Protein AF-M7ZWR6-F1 (afdb_monomer_lite)

Organism: Triticum urartu (NCBI:txid4572)

Sequence (737 aa):
MALTRIGLAGLAVMGQNLALNIAEKGFPISVYNRTTSKVDETVQRAKLEGNLPLYGFHDPASFVNSIQKPRVVIMLVKAGAPVDQTIATLAAHLEQGDCIVDGGNEWYENTKRREKAMEERGLLYLGMGVSGGEEDILLKVSAQIPDSGPCVTYIGNGGSGNFVKMVHNGIEYGDMQLIAEAYDVLKSVGKLTNGELQQVFAEWNKGELLSFLVEITADIFSIKDDQGEGYLVDKVLDKTGMKGTGKWTVQQAAELSVAAPTIEASLDSRFLSGLKDERVAASKIFQGDYSSGETVDKAQLIEDVRKALYASKICSYAQGMNIIKAKSTEKGWGLNLGELARIWKGGCIIRASFLDRIKKAYDRNGELANLLIDPEFAQEIMDRQAAWRRVVCLAINNGVSTPGMSTSLAYFDSYRRDRQFFLVQLGAKSRLHQKSRGKRYKMALTRIGLAGLAVMGQNLALNIAEKGFPISVYNRTTSKVDETVQRAKLEGNLPLYGFHDPASFVNSIQKPRVVIMLVKAGAPVDQTIATLAAHLEQGDCIVDGGNEWFLSGLKDERVAASKIFQGDYSSGETVDKAQLIEDVRKALYASKICSYAQGMNIIKAKSTEKGWGLNLGELARIWKGGCIIRASFLDRIKKAYDRNGELANLLIDPEFAQEIMDRQAAWRRVVCLAINNGVSTPGMSTSLAYFDSYRRDRLPANLVQAQRDYFGAHTYERVDMPGSFHTEWYKIANSKI

Foldseek 3Di:
DAAFAAEEEDQDPVRLVLQLLLQVLVGQYEYEYQPQVSQVVSCVVCCVVPVTNYHYDYALQVRQVSHDPVYEYEYDDDPDPVVVVVCVRNLVNHDAAHEYEYCDLYDQVVQQVVQVVQVVRNYGYHDAPPDDDDPVSRQRSADQDPVQGGLDDDFFDGSLNSLLSLLVVLLVLLLLLLVVLLVCLCCQVVVDQLVRVLVLLVVLCVDQNVALSSVVSSVQSVAADPVDGDGVVVVDQLADDDDCSLVVLVVLCVVLVFDQQSSVLSVVLNVLSNCQVQLLVLQLVDDDDFDDPDDDDPVLLVVLVVLLVVLLVLLVVQVVLLVVVVVCVVVVVPDQSLVVLVCCCPVHLPVDPVSPVVNVQCVVPVPPNTSCPRPVNVVSNRVNLRSLLCNLLVCLLVLHFDLSSQLSLLVVLSSNDDDDDDDDDDDDDDDDDDDDDDDDDPQPAFAEEEEAQDPVSLVVQLVCQVVVGAYEYEYQPQVSLVVSCVVCCVVPVTNYHYDHALQVRQVSHDPLYEYEYDHDPDPVVVVVCVRNVVNHDPRHDYHYPDDDDDDDDDPPVSVVSPPDDDDDDDDPDDDPSVLLSVLSSLLSVLLSLLNVQSSLLSSVSVCVVVVGPGQQLSSLSSLCDDDNRRGPVSPVVSVQCVVPVPDNTSCPRPVNVVSCVVNSNSLSVSSSSCSSSSHNSSSSSVSSSSVSVVPDPDDPCVVVQVVCLASPVPFDADPVDGDTDHDPVVCVVVVVD

Secondary structure (DSSP, 8-state):
-PPBSEEEE--SHHHHHHHHHHHHTT--EEEE-SSHHHHHHHHHHHHHTT--SEEEESSHHHHHHTBPSSPEEEE---SSHHHHHHHHHHHTT--TT-EEEE-S---HHHHHHHHHHHHTTT-EEEE-SSS-SSHHHHHHHSPEETTTEES-----STTHHHHHHHHHHHHHHHHHHHHHHHHHHHHHTS---HHHHHHHHHHHTTTTT-BHHHHHHHHHHHPBPSSSSSBHHHHS-S-----SHHHHHHHHHHHTT---HHHHHHHHHHHHHH-HHHHHHHHTT---------PPPHHHHHHHHHHHHHHHHHHHHHHHHHHHHHHHHHHT----HHHHHHHHHHHSS---THHHHHHHHHHH-TT-S-GGGSHHHHHHHHTTHHHHHHHHHHHHHTT---HHHHHHHHHHHHHH-----------------------------EEEEEE--SHHHHHHHHHHHHTT--EEEE-SSHHHHHHHHHHHHHTT--SEEEESSHHHHHHTEEEEEEEEE---SSHHHHHHHHHHHTT--TT-EEEE-S---S----SSHHHHGGGS--------S---HHHHHHHHHHHHHHHHHHHHHHHHHHHHHHHHHHT----HHHHHHHTSSSSTT-BTHHHHHHHHHHH-TT-S-GGGSHHHHHHHHHHHHHHHHHHHHHHHTT---HHHHHHHHHHHHHT-S--THHHHHHHHHHHH---EE-SSSSSEE---HHHHHHTT-

Structure (mmCIF, N/CA/C/O backbone):
data_AF-M7ZWR6-F1
#
_entry.id   AF-M7ZWR6-F1
#
loop_
_atom_site.group_PDB
_atom_site.id
_atom_site.type_symbol
_atom_site.label_atom_id
_atom_site.label_alt_id
_atom_site.label_comp_id
_atom_site.label_asym_id
_atom_site.label_entity_id
_atom_site.label_seq_id
_atom_site.pdbx_PDB_ins_code
_atom_site.Cartn_x
_atom_site.Cartn_y
_atom_site.Cartn_z
_atom_site.occupancy
_atom_site.B_iso_or_equiv
_atom_site.auth_seq_id
_atom_site.auth_comp_id
_atom_site.auth_asym_id
_atom_site.auth_atom_id
_atom_site.pdbx_PDB_model_num
ATOM 1 N N . MET A 1 1 ? -24.570 4.541 39.333 1.00 60.72 1 MET A N 1
ATOM 2 C CA . MET A 1 1 ? -24.599 5.097 37.961 1.00 60.72 1 MET A CA 1
ATOM 3 C C . MET A 1 1 ? -25.473 4.196 37.112 1.00 60.72 1 MET A C 1
ATOM 5 O O . MET A 1 1 ? -25.510 3.006 37.400 1.00 60.72 1 MET A O 1
ATOM 9 N N . ALA A 1 2 ? -26.183 4.742 36.123 1.00 78.88 2 ALA A N 1
ATOM 10 C CA . ALA A 1 2 ? -26.795 3.905 35.093 1.00 78.88 2 ALA A CA 1
ATOM 11 C C . ALA A 1 2 ? -25.685 3.134 34.359 1.00 78.88 2 ALA A C 1
ATOM 13 O O . ALA A 1 2 ? -24.602 3.688 34.154 1.00 78.88 2 ALA A O 1
ATOM 14 N N . LEU A 1 3 ? -25.931 1.866 34.032 1.00 90.81 3 LEU A N 1
ATOM 15 C CA . LEU A 1 3 ? -24.979 1.061 33.269 1.00 90.81 3 LEU A CA 1
ATOM 16 C C . LEU A 1 3 ? -24.846 1.635 31.855 1.00 90.81 3 LEU A C 1
ATOM 18 O O . LEU A 1 3 ? -25.824 2.106 31.272 1.00 90.81 3 LEU A O 1
ATOM 22 N N . THR A 1 4 ? -23.632 1.617 31.319 1.00 93.81 4 THR A N 1
ATOM 23 C CA . THR A 1 4 ? -23.357 2.025 29.943 1.00 93.81 4 THR A CA 1
ATOM 24 C C . THR A 1 4 ? -23.660 0.890 28.981 1.00 93.81 4 THR A C 1
ATOM 26 O O . THR A 1 4 ? -23.739 -0.280 29.362 1.00 93.81 4 THR A O 1
ATOM 29 N N . ARG A 1 5 ? -23.851 1.247 27.712 1.00 88.50 5 ARG A N 1
ATOM 30 C CA . ARG A 1 5 ? -24.231 0.289 26.675 1.00 88.50 5 ARG A CA 1
ATOM 31 C C . ARG A 1 5 ? -23.042 -0.516 26.166 1.00 88.50 5 ARG A C 1
ATOM 33 O O . ARG A 1 5 ? -23.165 -1.698 25.880 1.00 88.50 5 ARG A O 1
ATOM 40 N N . ILE A 1 6 ? -21.890 0.146 26.091 1.00 94.62 6 ILE A N 1
ATOM 41 C CA . ILE A 1 6 ? -20.659 -0.378 25.512 1.00 94.62 6 ILE A CA 1
ATOM 42 C C . ILE A 1 6 ? -19.447 0.130 26.297 1.00 94.62 6 ILE A C 1
ATOM 44 O O . ILE A 1 6 ? -19.473 1.216 26.885 1.00 94.62 6 ILE A O 1
ATOM 48 N N . GLY A 1 7 ? -18.374 -0.656 26.299 1.00 96.81 7 GLY A N 1
ATOM 49 C CA . GLY A 1 7 ? -17.075 -0.271 26.840 1.00 96.81 7 GLY A CA 1
ATOM 50 C C . GLY A 1 7 ? -16.018 -0.077 25.755 1.00 96.81 7 GLY A C 1
ATOM 51 O O . GLY A 1 7 ? -16.037 -0.770 24.738 1.00 96.81 7 GLY A O 1
ATOM 52 N N . LEU A 1 8 ? -15.044 0.805 25.994 1.00 97.31 8 LEU A N 1
ATOM 53 C CA . LEU A 1 8 ? -13.833 0.919 25.175 1.00 97.31 8 LEU A CA 1
ATOM 54 C C . LEU A 1 8 ? -12.556 0.888 26.027 1.00 97.31 8 LEU A C 1
ATOM 56 O O . LEU A 1 8 ? -12.343 1.734 26.895 1.00 97.31 8 LEU A O 1
ATOM 60 N N . ALA A 1 9 ? -11.681 -0.076 25.740 1.00 96.75 9 ALA A N 1
ATOM 61 C CA . ALA A 1 9 ? -10.384 -0.262 26.376 1.00 96.75 9 ALA A CA 1
ATOM 62 C C . ALA A 1 9 ? -9.233 0.145 25.436 1.00 96.75 9 ALA A C 1
ATOM 64 O O . ALA A 1 9 ? -9.045 -0.440 24.369 1.00 96.75 9 ALA A O 1
ATOM 65 N N . GLY A 1 10 ? -8.422 1.117 25.858 1.00 96.06 10 GLY A N 1
ATOM 66 C CA . GLY A 1 10 ? -7.283 1.639 25.093 1.00 96.06 10 GLY A CA 1
ATOM 67 C C . GLY A 1 10 ? -7.541 3.041 24.544 1.00 96.06 10 GLY A C 1
ATOM 68 O O . GLY A 1 10 ? -8.223 3.215 23.543 1.00 96.06 10 GLY A O 1
ATOM 69 N N . LEU A 1 11 ? -6.956 4.055 25.188 1.00 95.75 11 LEU A N 1
ATOM 70 C CA . LEU A 1 11 ? -7.261 5.479 24.965 1.00 95.75 11 LEU A CA 1
ATOM 71 C C . LEU A 1 11 ? -6.076 6.262 24.387 1.00 95.75 11 LEU A C 1
ATOM 73 O O . LEU A 1 11 ? -5.758 7.375 24.813 1.00 95.75 11 LEU A O 1
ATOM 77 N N . ALA A 1 12 ? -5.412 5.676 23.390 1.00 91.94 12 ALA A N 1
ATOM 78 C CA . ALA A 1 12 ? -4.613 6.459 22.447 1.00 91.94 12 ALA A CA 1
ATOM 79 C C . ALA A 1 12 ? -5.536 7.317 21.554 1.00 91.94 12 ALA A C 1
ATOM 81 O O . ALA A 1 12 ? -6.755 7.211 21.647 1.00 91.94 12 ALA A O 1
ATOM 82 N N . VAL A 1 13 ? -4.977 8.126 20.647 1.00 85.94 13 VAL A N 1
ATOM 83 C CA . VAL A 1 13 ? -5.747 9.067 19.799 1.00 85.94 13 VAL A CA 1
ATOM 84 C C . VAL A 1 13 ? -6.969 8.414 19.131 1.00 85.94 13 VAL A C 1
ATOM 86 O O . VAL A 1 13 ? -8.072 8.942 19.226 1.00 85.94 13 VAL A O 1
ATOM 89 N N . MET A 1 14 ? -6.799 7.231 18.527 1.00 84.44 14 MET A N 1
ATOM 90 C CA . MET A 1 14 ? -7.901 6.485 17.898 1.00 84.44 14 MET A CA 1
ATOM 91 C C . MET A 1 14 ? -8.995 6.076 18.892 1.00 84.44 14 MET A C 1
ATOM 93 O O . MET A 1 14 ? -10.174 6.238 18.598 1.00 84.44 14 MET A O 1
ATOM 97 N N . GLY A 1 15 ? -8.613 5.556 20.060 1.00 90.94 15 GLY A N 1
ATOM 98 C CA . GLY A 1 15 ? -9.566 5.110 21.074 1.00 90.94 15 GLY A CA 1
ATOM 99 C C . GLY A 1 15 ? -10.341 6.258 21.706 1.00 90.94 15 GLY A C 1
ATOM 100 O O . GLY A 1 15 ? -11.549 6.143 21.886 1.00 90.94 15 GLY A O 1
ATOM 101 N N . GLN A 1 16 ? -9.676 7.392 21.952 1.00 92.19 16 GLN A N 1
ATOM 102 C CA . GLN A 1 16 ? -10.348 8.605 22.426 1.00 92.19 16 GLN A CA 1
ATOM 103 C C . GLN A 1 16 ? -11.379 9.091 21.411 1.00 92.19 16 GLN A C 1
ATOM 105 O O . GLN A 1 16 ? -12.534 9.298 21.762 1.00 92.19 16 GLN A O 1
ATOM 110 N N . ASN A 1 17 ? -10.977 9.231 20.146 1.00 89.56 17 ASN A N 1
ATOM 111 C CA . ASN A 1 17 ? -11.862 9.756 19.111 1.00 89.56 17 ASN A CA 1
ATOM 112 C C . ASN A 1 17 ? -13.045 8.816 18.833 1.00 89.56 17 ASN A C 1
ATOM 114 O O . ASN A 1 17 ? -14.152 9.296 18.617 1.00 89.56 17 ASN A O 1
ATOM 118 N N . LEU A 1 18 ? -12.848 7.491 18.881 1.00 89.62 18 LEU A N 1
ATOM 119 C CA . LEU A 1 18 ? -13.958 6.544 18.746 1.00 89.62 18 LEU A CA 1
ATOM 120 C C . LEU A 1 18 ? -14.913 6.616 19.943 1.00 89.62 18 LEU A C 1
ATOM 122 O O . LEU A 1 18 ? -16.123 6.629 19.742 1.00 89.62 18 LEU A O 1
ATOM 126 N N . ALA A 1 19 ? -14.390 6.695 21.170 1.00 94.31 19 ALA A N 1
ATOM 127 C CA . ALA A 1 19 ? -15.227 6.814 22.360 1.00 94.31 19 ALA A CA 1
ATOM 128 C C . ALA A 1 19 ? -16.056 8.106 22.354 1.00 94.31 19 ALA A C 1
ATOM 130 O O . ALA A 1 19 ? -17.247 8.073 22.653 1.00 94.31 19 ALA A O 1
ATOM 131 N N . LEU A 1 20 ? -15.441 9.226 21.963 1.00 93.56 20 LEU A N 1
ATOM 132 C CA . LEU A 1 20 ? -16.120 10.515 21.833 1.00 93.56 20 LEU A CA 1
ATOM 133 C C . LEU A 1 20 ? -17.184 10.482 20.732 1.00 93.56 20 LEU A C 1
ATOM 135 O O . LEU A 1 20 ? -18.298 10.914 20.986 1.00 93.56 20 LEU A O 1
ATOM 139 N N . ASN A 1 21 ? -16.899 9.885 19.570 1.00 90.31 21 ASN A N 1
ATOM 140 C CA . ASN A 1 21 ? -17.891 9.727 18.499 1.00 90.31 21 ASN A CA 1
ATOM 141 C C . ASN A 1 21 ? -19.088 8.866 18.956 1.00 90.31 21 ASN A C 1
ATOM 143 O O . ASN A 1 21 ? -20.237 9.246 18.753 1.00 90.31 21 ASN A O 1
ATOM 147 N N . ILE A 1 22 ? -18.847 7.742 19.646 1.00 92.00 22 ILE A N 1
ATOM 148 C CA . ILE A 1 22 ? -19.929 6.924 20.228 1.00 92.00 22 ILE A CA 1
ATOM 149 C C . ILE A 1 22 ? -20.789 7.767 21.185 1.00 92.00 22 ILE A C 1
ATOM 151 O O . ILE A 1 22 ? -22.019 7.752 21.083 1.00 92.00 22 ILE A O 1
ATOM 155 N N . ALA A 1 23 ? -20.151 8.536 22.071 1.00 93.88 23 ALA A N 1
ATOM 156 C CA . ALA A 1 23 ? -20.842 9.388 23.033 1.00 93.88 23 ALA A CA 1
ATOM 157 C C . ALA A 1 23 ? -21.621 10.533 22.354 1.00 93.88 23 ALA A C 1
ATOM 159 O O . ALA A 1 23 ? -22.760 10.807 22.728 1.00 93.88 23 ALA A O 1
ATOM 160 N N . GLU A 1 24 ? -21.057 11.153 21.315 1.00 92.75 24 GLU A N 1
ATOM 161 C CA . GLU A 1 24 ? -21.688 12.200 20.498 1.00 92.75 24 GLU A CA 1
ATOM 162 C C . GLU A 1 24 ? -22.954 11.698 19.788 1.00 92.75 24 GLU A C 1
ATOM 164 O O . GLU A 1 24 ? -23.934 12.431 19.664 1.00 92.75 24 GLU A O 1
ATOM 169 N N . LYS A 1 25 ? -22.997 10.417 19.392 1.00 90.62 25 LYS A N 1
ATOM 170 C CA . LYS A 1 25 ? -24.213 9.773 18.854 1.00 90.62 25 LYS A CA 1
ATOM 171 C C . LYS A 1 25 ? -25.252 9.407 19.922 1.00 90.62 25 LYS A C 1
ATOM 173 O O . LYS A 1 25 ? -26.253 8.764 19.601 1.00 90.62 25 LYS A O 1
ATOM 178 N N . GLY A 1 26 ? -25.044 9.841 21.165 1.00 90.12 26 GLY A N 1
ATOM 179 C CA . GLY A 1 26 ? -25.985 9.699 22.271 1.00 90.12 26 GLY A CA 1
ATOM 180 C C . GLY A 1 26 ? -25.907 8.359 22.997 1.00 90.12 26 GLY A C 1
ATOM 181 O O . GLY A 1 26 ? -26.807 8.052 23.775 1.00 90.12 26 GLY A O 1
ATOM 182 N N . PHE A 1 27 ? -24.866 7.554 22.764 1.00 91.94 27 PHE A N 1
ATOM 183 C CA . PHE A 1 27 ? -24.694 6.273 23.446 1.00 91.94 27 PHE A CA 1
ATOM 184 C C . PHE A 1 27 ? -23.814 6.430 24.693 1.00 91.94 27 PHE A C 1
ATOM 186 O O . PHE A 1 27 ? -22.639 6.779 24.562 1.00 91.94 27 PHE A O 1
ATOM 193 N N . PRO A 1 28 ? -24.333 6.131 25.899 1.00 94.75 28 PRO A N 1
ATOM 194 C CA . PRO A 1 28 ? -23.517 6.080 27.103 1.00 94.75 28 PRO A CA 1
ATOM 195 C C . PRO A 1 28 ? -22.394 5.051 26.965 1.00 94.75 28 PRO A C 1
ATOM 197 O O . PRO A 1 28 ? -22.670 3.868 26.733 1.00 94.75 28 PRO A O 1
ATOM 200 N N . ILE A 1 29 ? -21.146 5.489 27.139 1.00 96.62 29 ILE A N 1
ATOM 201 C CA . ILE A 1 29 ? -19.953 4.650 26.973 1.00 96.62 29 ILE A CA 1
ATOM 202 C C . ILE A 1 29 ? -19.051 4.697 28.203 1.00 96.62 29 ILE A C 1
ATOM 204 O O . ILE A 1 29 ? -18.737 5.766 28.733 1.00 96.62 29 ILE A O 1
ATOM 208 N N . SER A 1 30 ? -18.598 3.523 28.636 1.00 98.38 30 SER A N 1
ATOM 209 C CA . SER A 1 30 ? -17.531 3.402 29.628 1.00 98.38 30 SER A CA 1
ATOM 210 C C . SER A 1 30 ? -16.178 3.341 28.936 1.00 98.38 30 SER A C 1
ATOM 212 O O . SER A 1 30 ? -16.031 2.675 27.912 1.00 98.38 30 SER A O 1
ATOM 214 N N . VAL A 1 31 ? -15.157 3.976 29.505 1.00 98.25 31 VAL A N 1
ATOM 215 C CA . VAL A 1 31 ? -13.791 3.916 28.975 1.00 98.25 31 VAL A CA 1
ATOM 216 C C . VAL A 1 31 ? -12.779 3.488 30.029 1.00 98.25 31 VAL A C 1
ATOM 218 O O . VAL A 1 31 ? -12.861 3.877 31.195 1.00 98.25 31 VAL A O 1
ATOM 221 N N . TYR A 1 32 ? -11.791 2.711 29.592 1.00 98.12 32 TYR A N 1
ATOM 222 C CA . TYR A 1 32 ? -10.689 2.232 30.417 1.00 98.12 32 TYR A CA 1
ATOM 223 C C . TYR A 1 32 ? -9.358 2.319 29.669 1.00 98.12 32 TYR A C 1
ATOM 225 O O . TYR A 1 32 ? -9.266 2.106 28.457 1.00 98.12 32 TYR A O 1
ATOM 233 N N . ASN A 1 33 ? -8.286 2.608 30.401 1.00 97.19 33 ASN A N 1
ATOM 234 C CA . ASN A 1 33 ? -6.928 2.525 29.887 1.00 97.19 33 ASN A CA 1
ATOM 235 C C . ASN A 1 33 ? -5.947 2.225 31.023 1.00 97.19 33 ASN A C 1
ATOM 237 O O . ASN A 1 33 ? -6.066 2.788 32.107 1.00 97.19 33 ASN A O 1
ATOM 241 N N . ARG A 1 34 ? -4.918 1.410 30.746 1.00 92.12 34 ARG A N 1
ATOM 242 C CA . ARG A 1 34 ? -3.877 1.061 31.731 1.00 92.12 34 ARG A CA 1
ATOM 243 C C . ARG A 1 34 ? -3.207 2.295 32.344 1.00 92.12 34 ARG A C 1
ATOM 245 O O . ARG A 1 34 ? -2.904 2.316 33.528 1.00 92.12 34 ARG A O 1
ATOM 252 N N . THR A 1 35 ? -2.949 3.315 31.528 1.00 94.00 35 THR A N 1
ATOM 253 C CA . THR A 1 35 ? -2.497 4.624 32.010 1.00 94.00 35 THR A CA 1
ATOM 254 C C . THR A 1 35 ? -3.729 5.460 32.329 1.00 94.00 35 THR A C 1
ATOM 256 O O . THR A 1 35 ? -4.387 5.943 31.403 1.00 94.00 35 THR A O 1
ATOM 259 N N . THR A 1 36 ? -4.030 5.619 33.617 1.00 95.56 36 THR A N 1
ATOM 260 C CA . THR A 1 36 ? -5.246 6.282 34.117 1.00 95.56 36 THR A CA 1
ATOM 261 C C . THR A 1 36 ? -5.354 7.741 33.686 1.00 95.56 36 THR A C 1
ATOM 263 O O . THR A 1 36 ? -6.445 8.179 33.348 1.00 95.56 36 THR A O 1
ATOM 266 N N . SER A 1 37 ? -4.238 8.460 33.529 1.00 96.12 37 SER A N 1
ATOM 267 C CA . SER A 1 37 ? -4.270 9.847 33.036 1.00 96.12 37 SER A CA 1
ATOM 268 C C . SER A 1 37 ? -4.934 9.986 31.659 1.00 96.12 37 SER A C 1
ATOM 270 O O . SER A 1 37 ? -5.555 11.002 31.375 1.00 96.12 37 SER A O 1
ATOM 272 N N . LYS A 1 38 ? -4.868 8.954 30.801 1.00 96.31 38 LYS A N 1
ATOM 273 C CA . LYS A 1 38 ? -5.572 8.949 29.506 1.00 96.31 38 LYS A CA 1
ATOM 274 C C . LYS A 1 38 ? -7.086 8.827 29.665 1.00 96.31 38 LYS A C 1
ATOM 276 O O . LYS A 1 38 ? -7.819 9.341 28.824 1.00 96.31 38 LYS A O 1
ATOM 281 N N . VAL A 1 39 ? -7.549 8.156 30.719 1.00 97.56 39 VAL A N 1
ATOM 282 C CA . VAL A 1 39 ? -8.970 8.110 31.090 1.00 97.56 39 VAL A CA 1
ATOM 283 C C . VAL A 1 39 ? -9.424 9.512 31.480 1.00 97.56 39 VAL A C 1
ATOM 285 O O . VAL A 1 39 ? -10.384 10.016 30.902 1.00 97.56 39 VAL A O 1
ATOM 288 N N . ASP A 1 40 ? -8.675 10.168 32.367 1.00 97.25 40 ASP A N 1
ATOM 289 C CA . ASP A 1 40 ? -8.996 11.513 32.857 1.00 97.25 40 ASP A CA 1
ATOM 290 C C . ASP A 1 40 ? -9.018 12.545 31.719 1.00 97.25 40 ASP A C 1
ATOM 292 O O . ASP A 1 40 ? -9.981 13.301 31.592 1.00 97.25 40 ASP A O 1
ATOM 296 N N . GLU A 1 41 ? -8.014 12.514 30.831 1.00 96.56 41 GLU A N 1
ATOM 297 C CA . GLU A 1 41 ? -7.962 13.341 29.616 1.00 96.56 41 GLU A CA 1
ATOM 298 C C . GLU A 1 41 ? -9.201 13.134 28.729 1.00 96.56 41 GLU A C 1
ATOM 300 O O . GLU A 1 41 ? -9.790 14.098 28.244 1.00 96.56 41 GLU A O 1
ATOM 305 N N . THR A 1 42 ? -9.624 11.882 28.525 1.00 97.00 42 THR A N 1
ATOM 306 C CA . THR A 1 42 ? -10.768 11.562 27.654 1.00 97.00 42 THR A CA 1
ATOM 307 C C . THR A 1 42 ? -12.084 12.038 28.264 1.00 97.00 42 THR A C 1
ATOM 309 O O . THR A 1 42 ? -12.909 12.625 27.567 1.00 97.00 42 THR A O 1
ATOM 312 N N . VAL A 1 43 ? -12.271 11.848 29.574 1.00 97.56 43 VAL A N 1
ATOM 313 C CA . VAL A 1 43 ? -13.444 12.353 30.306 1.00 97.56 43 VAL A CA 1
ATOM 314 C C . VAL A 1 43 ? -13.478 13.880 30.294 1.00 97.56 43 VAL A C 1
ATOM 316 O O . VAL A 1 43 ? -14.540 14.476 30.121 1.00 97.56 43 VAL A O 1
ATOM 319 N N . GLN A 1 44 ? -12.327 14.537 30.449 1.00 97.06 44 GLN A N 1
ATOM 320 C CA . GLN A 1 44 ? -12.244 15.992 30.360 1.00 97.06 44 GLN A CA 1
ATOM 321 C C . GLN A 1 44 ? -12.606 16.490 28.957 1.00 97.06 44 GLN A C 1
ATOM 323 O O . GLN A 1 44 ? -13.385 17.434 28.839 1.00 97.06 44 GLN A O 1
ATOM 328 N N . ARG A 1 45 ? -12.107 15.838 27.900 1.00 96.06 45 ARG A N 1
ATOM 329 C CA . ARG A 1 45 ? -12.496 16.148 26.516 1.00 96.06 45 ARG A CA 1
ATOM 330 C C . ARG A 1 45 ? -13.995 15.984 26.293 1.00 96.06 45 ARG A C 1
ATOM 332 O O . ARG A 1 45 ? -14.617 16.909 25.795 1.00 96.06 45 ARG A O 1
ATOM 339 N N . ALA A 1 46 ? -14.589 14.882 26.750 1.00 96.62 46 ALA A N 1
ATOM 340 C CA . ALA A 1 46 ? -16.033 14.658 26.657 1.00 96.62 46 ALA A CA 1
ATOM 341 C C . ALA A 1 46 ? -16.852 15.774 27.329 1.00 96.62 46 ALA A C 1
ATOM 343 O O . ALA A 1 46 ? -17.884 16.189 26.805 1.00 96.62 46 ALA A O 1
ATOM 344 N N . LYS A 1 47 ? -16.376 16.307 28.464 1.00 95.69 47 LYS A N 1
ATOM 345 C CA . LYS A 1 47 ? -16.996 17.464 29.131 1.00 95.69 47 LYS A CA 1
ATOM 346 C C . LYS A 1 47 ? -16.915 18.736 28.287 1.00 95.69 47 LYS A C 1
ATOM 348 O O . LYS A 1 47 ? -17.905 19.453 28.185 1.00 95.69 47 LYS A O 1
ATOM 353 N N . LEU A 1 48 ? -15.753 19.003 27.691 1.00 94.88 48 LEU A N 1
ATOM 354 C CA . LEU A 1 48 ? -15.518 20.182 26.850 1.00 94.88 48 LEU A CA 1
ATOM 355 C C . LEU A 1 48 ? -16.277 20.115 25.516 1.00 94.88 48 LEU A C 1
ATOM 357 O O . LEU A 1 48 ? -16.780 21.132 25.050 1.00 94.88 48 LEU A O 1
ATOM 361 N N . GLU A 1 49 ? -16.408 18.925 24.933 1.00 93.19 49 GLU A N 1
ATOM 362 C CA . GLU A 1 49 ? -17.073 18.662 23.649 1.00 93.19 49 GLU A CA 1
ATOM 363 C C . GLU A 1 49 ? -18.604 18.488 23.810 1.00 93.19 49 GLU A C 1
ATOM 365 O O . GLU A 1 49 ? -19.231 17.697 23.115 1.00 93.19 49 GLU A O 1
ATOM 370 N N . GLY A 1 50 ? -19.223 19.233 24.736 1.00 91.88 50 GLY A N 1
ATOM 371 C CA . GLY A 1 50 ? -20.683 19.258 24.913 1.00 91.88 50 GLY A CA 1
ATOM 372 C C . GLY A 1 50 ? -21.231 18.351 26.017 1.00 91.88 50 GLY A C 1
ATOM 373 O O . GLY A 1 50 ? -22.397 17.967 25.963 1.00 91.88 50 GLY A O 1
ATOM 374 N N . ASN A 1 51 ? -20.421 18.031 27.033 1.00 93.31 51 ASN A N 1
ATOM 375 C CA . ASN A 1 51 ? -20.809 17.175 28.160 1.00 93.31 51 ASN A CA 1
ATOM 376 C C . ASN A 1 51 ? -21.351 15.803 27.722 1.00 93.31 51 ASN A C 1
ATOM 378 O O . ASN A 1 51 ? -22.411 15.354 28.163 1.00 93.31 51 ASN A O 1
ATOM 382 N N . LEU A 1 52 ? -20.597 15.153 26.834 1.00 96.12 52 LEU A N 1
ATOM 383 C CA . LEU A 1 52 ? -20.940 13.866 26.237 1.00 96.12 52 LEU A CA 1
ATOM 384 C C . LEU A 1 52 ? -21.069 12.757 27.306 1.00 96.12 52 LEU A C 1
ATOM 386 O O . LEU A 1 52 ? -20.331 12.779 28.298 1.00 96.12 52 LEU A O 1
ATOM 390 N N . PRO A 1 53 ? -21.954 11.756 27.113 1.00 95.44 53 PRO A N 1
ATOM 391 C CA . PRO A 1 53 ? -22.210 10.672 28.069 1.00 95.44 53 PRO A CA 1
ATOM 392 C C . PRO A 1 53 ? -21.080 9.620 28.086 1.00 95.44 53 PRO A C 1
ATOM 394 O O . PRO A 1 53 ? -21.273 8.455 27.737 1.00 95.44 53 PRO A O 1
ATOM 397 N N . LEU A 1 54 ? -19.879 10.034 28.491 1.00 97.38 54 LEU A N 1
ATOM 398 C CA . LEU A 1 54 ? -18.671 9.211 28.559 1.00 97.38 54 LEU A CA 1
ATOM 399 C C . LEU A 1 54 ? -18.156 9.137 30.000 1.00 97.38 54 LEU A C 1
ATOM 401 O O . LEU A 1 54 ? -17.913 10.160 30.644 1.00 97.38 54 LEU A O 1
ATOM 405 N N . TYR A 1 55 ? -17.945 7.917 30.493 1.00 97.75 55 TYR A N 1
ATOM 406 C CA . TYR A 1 55 ? -17.602 7.647 31.890 1.00 97.75 55 TYR A CA 1
ATOM 407 C C . TYR A 1 55 ? -16.271 6.901 31.995 1.00 97.75 55 TYR A C 1
ATOM 409 O O . TYR A 1 55 ? -16.076 5.862 31.369 1.00 97.75 55 TYR A O 1
ATOM 417 N N . GLY A 1 56 ? -15.337 7.438 32.778 1.00 97.56 56 GLY A N 1
ATOM 418 C CA . GLY A 1 56 ? -13.998 6.876 32.936 1.00 97.56 56 GLY A CA 1
ATOM 419 C C . GLY A 1 56 ? -13.861 5.964 34.150 1.00 97.56 56 GLY A C 1
ATOM 420 O O . GLY A 1 56 ? -14.362 6.286 35.225 1.00 97.56 56 GLY A O 1
ATOM 421 N N . PHE A 1 57 ? -13.134 4.859 33.982 1.00 98.25 57 PHE A N 1
ATOM 422 C CA . PHE A 1 57 ? -12.839 3.890 35.038 1.00 98.25 57 PHE A CA 1
ATOM 423 C C . PHE A 1 57 ? -11.336 3.604 35.093 1.00 98.25 57 PHE A C 1
ATOM 425 O O . PHE A 1 57 ? -10.674 3.473 34.060 1.00 98.25 57 PHE A O 1
ATOM 432 N N . HIS A 1 58 ? -10.782 3.520 36.304 1.00 97.56 58 HIS A N 1
ATOM 433 C CA . HIS A 1 58 ? -9.336 3.375 36.525 1.00 97.56 58 HIS A CA 1
ATOM 434 C C . HIS A 1 58 ? -8.886 1.934 36.769 1.00 97.56 58 HIS A C 1
ATOM 436 O O . HIS A 1 58 ? -7.693 1.650 36.665 1.00 97.56 58 HIS A O 1
ATOM 442 N N . ASP A 1 59 ? -9.818 1.018 37.030 1.00 96.50 59 ASP A N 1
ATOM 443 C CA . ASP A 1 59 ? -9.547 -0.406 37.199 1.00 96.50 59 ASP A CA 1
ATOM 444 C C . ASP A 1 59 ? -10.443 -1.277 36.289 1.00 96.50 59 ASP A C 1
ATOM 446 O O . ASP A 1 59 ? -11.569 -0.881 35.965 1.00 96.50 59 ASP A O 1
ATOM 450 N N . PRO A 1 60 ? -9.960 -2.459 35.855 1.00 96.81 60 PRO A N 1
ATOM 451 C CA . PRO A 1 60 ? -10.701 -3.332 34.941 1.00 96.81 60 PRO A CA 1
ATOM 452 C C . PRO A 1 60 ? -12.035 -3.844 35.492 1.00 96.81 60 PRO A C 1
ATOM 454 O O . PRO A 1 60 ? -12.988 -3.976 34.728 1.00 96.81 60 PRO A O 1
ATOM 457 N N . ALA A 1 61 ? -12.121 -4.130 36.793 1.00 97.44 61 ALA A N 1
ATOM 458 C CA . ALA A 1 61 ? -13.318 -4.711 37.391 1.00 97.44 61 ALA A CA 1
ATOM 459 C C . ALA A 1 61 ? -14.462 -3.691 37.416 1.00 97.44 61 ALA A C 1
ATOM 461 O O . ALA A 1 61 ? -15.563 -3.984 36.948 1.00 97.44 61 ALA A O 1
ATOM 462 N N . SER A 1 62 ? -14.197 -2.471 37.889 1.00 97.38 62 SER A N 1
ATOM 463 C CA . SER A 1 62 ? -15.172 -1.376 37.875 1.00 97.38 62 SER A CA 1
ATOM 464 C C . SER A 1 62 ? -15.577 -1.001 36.453 1.00 97.38 62 SER A C 1
ATOM 466 O O . SER A 1 62 ? -16.752 -0.741 36.203 1.00 97.38 62 SER A O 1
ATOM 468 N N . PHE A 1 63 ? -14.630 -1.024 35.508 1.00 98.25 63 PHE A N 1
ATOM 469 C CA . PHE A 1 63 ? -14.919 -0.812 34.092 1.00 98.25 63 PHE A CA 1
ATOM 470 C C . PHE A 1 63 ? -15.900 -1.856 33.545 1.00 98.25 63 PHE A C 1
ATOM 472 O O . PHE A 1 63 ? -16.945 -1.486 33.019 1.00 98.25 63 PHE A O 1
ATOM 479 N N . VAL A 1 64 ? -15.618 -3.150 33.705 1.00 97.81 64 VAL A N 1
ATOM 480 C CA . VAL A 1 64 ? -16.484 -4.219 33.182 1.00 97.81 64 VAL A CA 1
ATOM 481 C C . VAL A 1 64 ? -17.851 -4.230 33.879 1.00 97.81 64 VAL A C 1
ATOM 483 O O . VAL A 1 64 ? -18.881 -4.386 33.224 1.00 97.81 64 VAL A O 1
ATOM 486 N N . ASN A 1 65 ? -17.893 -3.979 35.189 1.00 96.81 65 ASN A N 1
ATOM 487 C CA . ASN A 1 65 ? -19.142 -3.905 35.956 1.00 96.81 65 ASN A CA 1
ATOM 488 C C . ASN A 1 65 ? -20.001 -2.677 35.634 1.00 96.81 65 ASN A C 1
ATOM 490 O O . ASN A 1 65 ? -21.173 -2.645 35.999 1.00 96.81 65 ASN A O 1
ATOM 494 N N . SER A 1 66 ? -19.440 -1.672 34.961 1.00 97.75 66 SER A N 1
ATOM 495 C CA . SER A 1 66 ? -20.189 -0.488 34.540 1.00 97.75 66 SER A CA 1
ATOM 496 C C . SER A 1 66 ? -20.997 -0.686 33.256 1.00 97.75 66 SER A C 1
ATOM 498 O O . SER A 1 66 ? -21.782 0.194 32.916 1.00 97.75 66 SER A O 1
ATOM 500 N N . ILE A 1 67 ? -20.820 -1.813 32.561 1.00 97.31 67 ILE A N 1
ATOM 501 C CA . ILE A 1 67 ? -21.418 -2.100 31.251 1.00 97.31 67 ILE A CA 1
ATOM 502 C C . ILE A 1 67 ? -22.591 -3.070 31.434 1.00 97.31 67 ILE A C 1
ATOM 504 O O . ILE A 1 67 ? -22.503 -4.032 32.202 1.00 97.31 67 ILE A O 1
ATOM 508 N N . GLN A 1 68 ? -23.698 -2.824 30.733 1.00 95.12 68 GLN A N 1
ATOM 509 C CA . GLN A 1 68 ? -24.861 -3.713 30.737 1.00 95.12 68 GLN A CA 1
ATOM 510 C C . GLN A 1 68 ? -24.544 -5.085 30.119 1.00 95.12 68 GLN A C 1
ATOM 512 O O . GLN A 1 68 ? -23.688 -5.195 29.246 1.00 95.12 68 GLN A O 1
ATOM 517 N N . LYS A 1 69 ? -25.257 -6.133 30.546 1.00 94.19 69 LYS A N 1
ATOM 518 C CA . LYS A 1 69 ? -25.142 -7.481 29.965 1.00 94.19 69 LYS A CA 1
ATOM 519 C C . LYS A 1 69 ? -26.080 -7.652 28.751 1.00 94.19 69 LYS A C 1
ATOM 521 O O . LYS A 1 69 ? -27.193 -7.128 28.815 1.00 94.19 69 LYS A O 1
ATOM 526 N N . PRO A 1 70 ? -25.706 -8.441 27.723 1.00 93.25 70 PRO A N 1
ATOM 527 C CA . PRO A 1 70 ? -24.360 -8.976 27.493 1.00 93.25 70 PRO A CA 1
ATOM 528 C C . PRO A 1 70 ? -23.376 -7.836 27.208 1.00 93.25 70 PRO A C 1
ATOM 530 O O . PRO A 1 70 ? -23.686 -6.900 26.471 1.00 93.25 70 PRO A O 1
ATOM 533 N N . ARG A 1 71 ? -22.200 -7.888 27.834 1.00 95.06 71 ARG A N 1
ATOM 534 C CA . ARG A 1 71 ? -21.228 -6.792 27.794 1.00 95.06 71 ARG A CA 1
ATOM 535 C C . ARG A 1 71 ? -20.492 -6.806 26.469 1.00 95.06 71 ARG A C 1
ATOM 537 O O . ARG A 1 71 ? -19.986 -7.844 26.059 1.00 95.06 71 ARG A O 1
ATOM 544 N N . VAL A 1 72 ? -20.349 -5.642 25.846 1.00 94.62 72 VAL A N 1
ATOM 545 C CA . VAL A 1 72 ? -19.539 -5.471 24.634 1.00 94.62 72 VAL A CA 1
ATOM 546 C C . VAL A 1 72 ? -18.378 -4.536 24.945 1.00 94.62 72 VAL A C 1
ATOM 548 O O . VAL A 1 72 ? -18.582 -3.387 25.342 1.00 94.62 72 VAL A O 1
ATOM 551 N N . VAL A 1 73 ? -17.147 -5.019 24.765 1.00 95.94 73 VAL A N 1
ATOM 552 C CA . VAL A 1 73 ? -15.929 -4.234 25.004 1.00 95.94 73 VAL A CA 1
ATOM 553 C C . VAL A 1 73 ? -15.111 -4.115 23.725 1.00 95.94 73 VAL A C 1
ATOM 555 O O . VAL A 1 73 ? -14.510 -5.085 23.268 1.00 95.94 73 VAL A O 1
ATOM 558 N N . ILE A 1 74 ? -15.034 -2.903 23.174 1.00 95.19 74 ILE A N 1
ATOM 559 C CA . ILE A 1 74 ? -14.123 -2.571 22.075 1.00 95.19 74 ILE A CA 1
ATOM 560 C C . ILE A 1 74 ? -12.716 -2.371 22.633 1.00 95.19 74 ILE A C 1
ATOM 562 O O . ILE A 1 74 ? -12.515 -1.658 23.612 1.00 95.19 74 ILE A O 1
ATOM 566 N N . MET A 1 75 ? -11.718 -2.946 21.980 1.00 94.06 75 MET A N 1
ATOM 567 C CA . MET A 1 75 ? -10.316 -2.824 22.347 1.00 94.06 75 MET A CA 1
ATOM 568 C C . MET A 1 75 ? -9.529 -2.127 21.236 1.00 94.06 75 MET A C 1
ATOM 570 O O . MET A 1 75 ? -9.545 -2.548 20.083 1.00 94.06 75 MET A O 1
ATOM 574 N N . LEU A 1 76 ? -8.805 -1.066 21.593 1.00 92.00 76 LEU A N 1
ATOM 575 C CA . LEU A 1 76 ? -7.926 -0.303 20.704 1.00 92.00 76 LEU A CA 1
ATOM 576 C C . LEU A 1 76 ? -6.560 -0.104 21.364 1.00 92.00 76 LEU A C 1
ATOM 578 O O . LEU A 1 76 ? -6.183 0.988 21.796 1.00 92.00 76 LEU A O 1
ATOM 582 N N . VAL A 1 77 ? -5.800 -1.195 21.441 1.00 90.31 77 VAL A N 1
ATOM 583 C CA . VAL A 1 77 ? -4.453 -1.220 22.026 1.00 90.31 77 VAL A CA 1
ATOM 584 C C . VAL A 1 77 ? -3.392 -1.522 20.967 1.00 90.31 77 VAL A C 1
ATOM 586 O O . VAL A 1 77 ? -3.687 -1.862 19.823 1.00 90.31 77 VAL A O 1
ATOM 589 N N . LYS A 1 78 ? -2.118 -1.345 21.326 1.00 87.25 78 LYS A N 1
ATOM 590 C CA . LYS A 1 78 ? -0.997 -1.638 20.425 1.00 87.25 78 LYS A CA 1
ATOM 591 C C . LYS A 1 78 ? -0.985 -3.135 20.085 1.00 87.25 78 LYS A C 1
ATOM 593 O O . LYS A 1 78 ? -0.938 -3.950 21.001 1.00 87.25 78 LYS A O 1
ATOM 598 N N . ALA A 1 79 ? -0.967 -3.467 18.792 1.00 85.44 79 ALA A N 1
ATOM 599 C CA . ALA A 1 79 ? -0.919 -4.846 18.303 1.00 85.44 79 ALA A CA 1
ATOM 600 C C . ALA A 1 79 ? 0.265 -5.649 18.885 1.00 85.44 79 ALA A C 1
ATOM 602 O O . ALA A 1 79 ? 1.317 -5.086 19.216 1.00 85.44 79 ALA A O 1
ATOM 603 N N . GLY A 1 80 ? 0.093 -6.970 18.977 1.00 86.75 80 GLY A N 1
ATOM 604 C CA . GLY A 1 80 ? 1.041 -7.899 19.602 1.00 86.75 80 GLY A CA 1
ATOM 605 C C . GLY A 1 80 ? 0.694 -8.215 21.061 1.00 86.75 80 GLY A C 1
ATOM 606 O O . GLY A 1 80 ? -0.471 -8.189 21.447 1.00 86.75 80 GLY A O 1
ATOM 607 N N . ALA A 1 81 ? 1.712 -8.487 21.886 1.00 89.19 81 ALA A N 1
ATOM 608 C CA . ALA A 1 81 ? 1.542 -8.921 23.279 1.00 89.19 81 ALA A CA 1
ATOM 609 C C . ALA A 1 81 ? 0.595 -8.058 24.149 1.00 89.19 81 ALA A C 1
ATOM 611 O O . ALA A 1 81 ? -0.115 -8.640 24.972 1.00 89.19 81 ALA A O 1
ATOM 612 N N . PRO A 1 82 ? 0.519 -6.714 23.999 1.00 92.75 82 PRO A N 1
ATOM 613 C CA . PRO A 1 82 ? -0.428 -5.914 24.775 1.00 92.75 82 PRO A CA 1
ATOM 614 C C . PRO A 1 82 ? -1.893 -6.305 24.553 1.00 92.75 82 PRO A C 1
ATOM 616 O O . PRO A 1 82 ? -2.675 -6.224 25.493 1.00 92.75 82 PRO A O 1
ATOM 619 N N . VAL A 1 83 ? -2.257 -6.767 23.352 1.00 92.81 83 VAL A N 1
ATOM 620 C CA . VAL A 1 83 ? -3.619 -7.226 23.052 1.00 92.81 83 VAL A CA 1
ATOM 621 C C . VAL A 1 83 ? -3.977 -8.442 23.902 1.00 92.81 83 VAL A C 1
ATOM 623 O O . VAL A 1 83 ? -4.982 -8.434 24.606 1.00 92.81 83 VAL A O 1
ATOM 626 N N . ASP A 1 84 ? -3.123 -9.465 23.901 1.00 93.88 84 ASP A N 1
ATOM 627 C CA . ASP A 1 84 ? -3.359 -10.697 24.659 1.00 93.88 84 ASP A CA 1
ATOM 628 C C . ASP A 1 84 ? -3.392 -10.446 26.177 1.00 93.88 84 ASP A C 1
ATOM 630 O O . ASP A 1 84 ? -4.205 -11.033 26.891 1.00 93.88 84 ASP A O 1
ATOM 634 N N . GLN A 1 85 ? -2.572 -9.511 26.668 1.00 94.44 85 GLN A N 1
ATOM 635 C CA . GLN A 1 85 ? -2.608 -9.068 28.066 1.00 94.44 85 GLN A CA 1
ATOM 636 C C . GLN A 1 85 ? -3.919 -8.353 28.414 1.00 94.44 85 GLN A C 1
ATOM 638 O O . GLN A 1 85 ? -4.486 -8.595 29.482 1.00 94.44 85 GLN A O 1
ATOM 643 N N . THR A 1 86 ? -4.413 -7.477 27.534 1.00 95.19 86 THR A N 1
ATOM 644 C CA . THR A 1 86 ? -5.686 -6.776 27.748 1.00 95.19 86 THR A CA 1
ATOM 645 C C . THR A 1 86 ? -6.863 -7.747 27.705 1.00 95.19 86 THR A C 1
ATOM 647 O O . THR A 1 86 ? -7.712 -7.680 28.590 1.00 95.19 86 THR A O 1
ATOM 650 N N . ILE A 1 87 ? -6.871 -8.705 26.773 1.00 95.56 87 ILE A N 1
ATOM 651 C CA . ILE A 1 87 ? -7.880 -9.775 26.725 1.00 95.56 87 ILE A CA 1
ATOM 652 C C . ILE A 1 87 ? -7.881 -10.566 28.032 1.00 95.56 87 ILE A C 1
ATOM 654 O O . ILE A 1 87 ? -8.933 -10.713 28.644 1.00 95.56 87 ILE A O 1
ATOM 658 N N . ALA A 1 88 ? -6.718 -11.031 28.498 1.00 95.25 88 ALA A N 1
ATOM 659 C CA . ALA A 1 88 ? -6.625 -11.797 29.739 1.00 95.25 88 ALA A CA 1
ATOM 660 C C . ALA A 1 88 ? -7.129 -11.001 30.956 1.00 95.25 88 ALA A C 1
ATOM 662 O O . ALA A 1 88 ? -7.846 -11.551 31.789 1.00 95.25 88 ALA A O 1
ATOM 663 N N . THR A 1 89 ? -6.788 -9.710 31.024 1.00 95.75 89 THR A N 1
ATOM 664 C CA . THR A 1 89 ? -7.214 -8.799 32.100 1.00 95.75 89 THR A CA 1
ATOM 665 C C . THR A 1 89 ? -8.730 -8.600 32.104 1.00 95.75 89 THR A C 1
ATOM 667 O O . THR A 1 89 ? -9.354 -8.691 33.154 1.00 95.75 89 THR A O 1
ATOM 670 N N . LEU A 1 90 ? -9.338 -8.332 30.945 1.00 96.44 90 LEU A N 1
ATOM 671 C CA . LEU A 1 90 ? -10.776 -8.068 30.854 1.00 96.44 90 LEU A CA 1
ATOM 672 C C . LEU A 1 90 ? -11.594 -9.350 31.023 1.00 96.44 90 LEU A C 1
ATOM 674 O O . LEU A 1 90 ? -12.562 -9.359 31.776 1.00 96.44 90 LEU A O 1
ATOM 678 N N . ALA A 1 91 ? -11.169 -10.446 30.388 1.00 95.56 91 ALA A N 1
ATOM 679 C CA . ALA A 1 91 ? -11.857 -11.734 30.433 1.00 95.56 91 ALA A CA 1
ATOM 680 C C . ALA A 1 91 ? -11.958 -12.330 31.846 1.00 95.56 91 ALA A C 1
ATOM 682 O O . ALA A 1 91 ? -12.821 -13.165 32.077 1.00 95.56 91 ALA A O 1
ATOM 683 N N . ALA A 1 92 ? -11.121 -11.900 32.797 1.00 96.31 92 ALA A N 1
ATOM 684 C CA . ALA A 1 92 ? -11.242 -12.286 34.206 1.00 96.31 92 ALA A CA 1
ATOM 685 C C . ALA A 1 92 ? -12.509 -11.730 34.891 1.00 96.31 92 ALA A C 1
ATOM 687 O O . ALA A 1 92 ? -12.867 -12.183 35.977 1.00 96.31 92 ALA A O 1
ATOM 688 N N . HIS A 1 93 ? -13.166 -10.744 34.277 1.00 97.25 93 HIS A N 1
ATOM 689 C CA . HIS A 1 93 ? -14.358 -10.074 34.800 1.00 97.25 93 HIS A CA 1
ATOM 690 C C . HIS A 1 93 ? -15.583 -10.218 33.884 1.00 97.25 93 HIS A C 1
ATOM 692 O O . HIS A 1 93 ? -16.661 -9.744 34.241 1.00 97.25 93 HIS A O 1
ATOM 698 N N . LEU A 1 94 ? -15.420 -10.834 32.709 1.00 96.69 94 LEU A N 1
ATOM 699 C CA . LEU A 1 94 ? -16.504 -11.091 31.763 1.00 96.69 94 LEU A CA 1
ATOM 700 C C . LEU A 1 94 ? -17.206 -12.413 32.085 1.00 96.69 94 LEU A C 1
ATOM 702 O O . LEU A 1 94 ? -16.629 -13.319 32.687 1.00 96.69 94 LEU A O 1
ATOM 706 N N . GLU A 1 95 ? -18.460 -12.513 31.668 1.00 96.25 95 GLU A N 1
ATOM 707 C CA . GLU A 1 95 ? -19.325 -13.673 31.871 1.00 96.25 95 GLU A CA 1
ATOM 708 C C . GLU A 1 95 ? -19.739 -14.291 30.532 1.00 96.25 95 GLU A C 1
ATOM 710 O O . GLU A 1 95 ? -19.561 -13.695 29.470 1.00 96.25 95 GLU A O 1
ATOM 715 N N . GLN A 1 96 ? -20.309 -15.495 30.578 1.00 95.56 96 GLN A N 1
ATOM 716 C CA . GLN A 1 96 ? -20.763 -16.198 29.382 1.00 95.56 96 GLN A CA 1
ATOM 717 C C . GLN A 1 96 ? -21.705 -15.326 28.534 1.00 95.56 96 GLN A C 1
ATOM 719 O O . GLN A 1 96 ? -22.682 -14.775 29.041 1.00 95.56 96 GLN A O 1
ATOM 724 N N . GLY A 1 97 ? -21.422 -15.242 27.233 1.00 91.69 97 GLY A N 1
ATOM 725 C CA . GLY A 1 97 ? -22.169 -14.421 26.277 1.00 91.69 97 GLY A CA 1
ATOM 726 C C . GLY A 1 97 ? -21.667 -12.980 26.128 1.00 91.69 97 GLY A C 1
ATOM 727 O O . GLY A 1 97 ? -22.100 -12.298 25.200 1.00 91.69 97 GLY A O 1
ATOM 728 N N . ASP A 1 98 ? -20.737 -12.521 26.971 1.00 96.25 98 ASP A N 1
ATOM 729 C CA . ASP A 1 98 ? -20.067 -11.232 26.780 1.00 96.25 98 ASP A CA 1
ATOM 730 C C . ASP A 1 98 ? -19.111 -11.277 25.569 1.00 96.25 98 ASP A C 1
ATOM 732 O O . ASP A 1 98 ? -18.593 -12.332 25.193 1.00 96.25 98 ASP A O 1
ATOM 736 N N . CYS A 1 99 ? -18.852 -10.120 24.957 1.00 94.62 99 CYS A N 1
ATOM 737 C CA . CYS A 1 99 ? -18.102 -9.982 23.713 1.00 94.62 99 CYS A CA 1
ATOM 738 C C . CYS A 1 99 ? -16.904 -9.030 23.838 1.00 94.62 99 CYS A C 1
ATOM 740 O O . CYS A 1 99 ? -17.031 -7.887 24.289 1.00 94.62 99 CYS A O 1
ATOM 742 N N . ILE A 1 100 ? -15.744 -9.478 23.352 1.00 95.06 100 ILE A N 1
ATOM 743 C CA . ILE A 1 100 ? -14.580 -8.620 23.098 1.00 95.06 100 ILE A CA 1
ATOM 744 C C . ILE A 1 100 ? -14.481 -8.338 21.599 1.00 95.06 100 ILE A C 1
ATOM 746 O O . ILE A 1 100 ? -14.429 -9.254 20.781 1.00 95.06 100 ILE A O 1
ATOM 750 N N . VAL A 1 101 ? -14.368 -7.062 21.245 1.00 93.88 101 VAL A N 1
ATOM 751 C CA . VAL A 1 101 ? -14.203 -6.604 19.865 1.00 93.88 101 VAL A CA 1
ATOM 752 C C . VAL A 1 101 ? -12.813 -5.993 19.697 1.00 93.88 101 VAL A C 1
ATOM 754 O O . VAL A 1 101 ? -12.540 -4.908 20.208 1.00 93.88 101 VAL A O 1
ATOM 757 N N . ASP A 1 102 ? -11.915 -6.665 18.983 1.00 92.94 102 ASP A N 1
ATOM 758 C CA . ASP A 1 102 ? -10.571 -6.152 18.700 1.00 92.94 102 ASP A CA 1
ATOM 759 C C . ASP A 1 102 ? -10.600 -5.215 17.492 1.00 92.94 102 ASP A C 1
ATOM 761 O O . ASP A 1 102 ? -10.690 -5.661 16.351 1.00 92.94 102 ASP A O 1
ATOM 765 N N . GLY A 1 103 ? -10.516 -3.910 17.763 1.00 89.62 103 GLY A N 1
ATOM 766 C CA . GLY A 1 103 ? -10.435 -2.843 16.768 1.00 89.62 103 GLY A CA 1
ATOM 767 C C . GLY A 1 103 ? -9.030 -2.645 16.184 1.00 89.62 103 GLY A C 1
ATOM 768 O O . GLY A 1 103 ? -8.786 -1.682 15.458 1.00 89.62 103 GLY A O 1
ATOM 769 N N . GLY A 1 104 ? -8.045 -3.459 16.559 1.00 87.62 104 GLY A N 1
ATOM 770 C CA . GLY A 1 104 ? -6.660 -3.296 16.137 1.00 87.62 104 GLY A CA 1
ATOM 771 C C . GLY A 1 104 ? -6.411 -3.625 14.660 1.00 87.62 104 GLY A C 1
ATOM 772 O O . GLY A 1 104 ? -7.085 -4.441 14.032 1.00 87.62 104 GLY A O 1
ATOM 773 N N . ASN A 1 105 ? -5.349 -3.035 14.101 1.00 88.62 105 ASN A N 1
ATOM 774 C CA . ASN A 1 105 ? -4.738 -3.575 12.885 1.00 88.62 105 ASN A CA 1
ATOM 775 C C . ASN A 1 105 ? -3.939 -4.829 13.269 1.00 88.62 105 ASN A C 1
ATOM 777 O O . ASN A 1 105 ? -2.784 -4.723 13.685 1.00 88.62 105 ASN A O 1
ATOM 781 N N . GLU A 1 106 ? -4.569 -5.991 13.150 1.00 90.31 106 GLU A N 1
ATOM 782 C CA . GLU A 1 106 ? -4.031 -7.276 13.592 1.00 90.31 106 GLU A CA 1
ATOM 783 C C . GLU A 1 106 ? -3.841 -8.248 12.419 1.00 90.31 106 GLU A C 1
ATOM 785 O O . GLU A 1 106 ? -4.522 -8.166 11.394 1.00 90.31 106 GLU A O 1
ATOM 790 N N . TRP A 1 107 ? -2.892 -9.172 12.566 1.00 92.94 107 TRP A N 1
ATOM 791 C CA . TRP A 1 107 ? -2.732 -10.300 11.658 1.00 92.94 107 TRP A CA 1
ATOM 792 C C . TRP A 1 107 ? -3.898 -11.281 11.822 1.00 92.94 107 TRP A C 1
ATOM 794 O O . TRP A 1 107 ? -4.154 -11.770 12.918 1.00 92.94 107 TRP A O 1
ATOM 804 N N . TYR A 1 108 ? -4.589 -11.610 10.731 1.00 91.94 108 TYR A N 1
ATOM 805 C CA . TYR A 1 108 ? -5.865 -12.335 10.782 1.00 91.94 108 TYR A CA 1
ATOM 806 C C . TYR A 1 108 ? -5.812 -13.716 11.471 1.00 91.94 108 TYR A C 1
ATOM 808 O O . TYR A 1 108 ? -6.805 -14.137 12.063 1.00 91.94 108 TYR A O 1
ATOM 816 N N . GLU A 1 109 ? -4.672 -14.421 11.453 1.00 91.94 109 GLU A N 1
ATOM 817 C CA . GLU A 1 109 ? -4.534 -15.697 12.182 1.00 91.94 109 GLU A CA 1
ATOM 818 C C . GLU A 1 109 ? -4.494 -15.494 13.707 1.00 91.94 109 GLU A C 1
ATOM 820 O O . GLU A 1 109 ? -4.930 -16.365 14.460 1.00 91.94 109 GLU A O 1
ATOM 825 N N . ASN A 1 110 ? -4.033 -14.331 14.190 1.00 94.19 110 ASN A N 1
ATOM 826 C CA . ASN A 1 110 ? -4.112 -14.003 15.617 1.00 94.19 110 ASN A CA 1
ATOM 827 C C . ASN A 1 110 ? -5.569 -13.848 16.055 1.00 94.19 110 ASN A C 1
ATOM 829 O O . ASN A 1 110 ? -5.924 -14.334 17.126 1.00 94.19 110 ASN A O 1
ATOM 833 N N . THR A 1 111 ? -6.411 -13.240 15.217 1.00 93.06 111 THR A N 1
ATOM 834 C CA . THR A 1 111 ? -7.857 -13.142 15.453 1.00 93.06 111 THR A CA 1
ATOM 835 C C . THR A 1 111 ? -8.483 -14.523 15.568 1.00 93.06 111 THR A C 1
ATOM 837 O O . THR A 1 111 ? -9.133 -14.803 16.568 1.00 93.06 111 THR A O 1
ATOM 840 N N . LYS A 1 112 ? -8.207 -15.422 14.615 1.00 90.69 112 LYS A N 1
ATOM 841 C CA . LYS A 1 112 ? -8.713 -16.804 14.645 1.00 90.69 112 LYS A CA 1
ATOM 842 C C . LYS A 1 112 ? -8.275 -17.559 15.905 1.00 90.69 112 LYS A C 1
ATOM 844 O O . LYS A 1 112 ? -9.061 -18.268 16.527 1.00 90.69 112 LYS A O 1
ATOM 849 N N . ARG A 1 113 ? -7.010 -17.404 16.311 1.00 94.94 113 ARG A N 1
ATOM 850 C CA . ARG A 1 113 ? -6.497 -18.001 17.553 1.00 94.94 113 ARG A CA 1
ATOM 851 C C . ARG A 1 113 ? -7.230 -17.462 18.785 1.00 94.94 113 ARG A C 1
ATOM 853 O O . ARG A 1 113 ? -7.536 -18.233 19.691 1.00 94.94 113 ARG A O 1
ATOM 860 N N . ARG A 1 114 ? -7.457 -16.147 18.848 1.00 95.12 114 ARG A N 1
ATOM 861 C CA . ARG A 1 114 ? -8.110 -15.483 19.987 1.00 95.12 114 ARG A CA 1
ATOM 862 C C . ARG A 1 114 ? -9.594 -15.804 20.061 1.00 95.12 114 ARG A C 1
ATOM 864 O O . ARG A 1 114 ? -10.075 -16.044 21.157 1.00 95.12 114 ARG A O 1
ATOM 871 N N . GLU A 1 115 ? -10.268 -15.886 18.921 1.00 93.06 115 GLU A N 1
ATOM 872 C CA . GLU A 1 115 ? -11.654 -16.338 18.814 1.00 93.06 115 GLU A CA 1
ATOM 873 C C . GLU A 1 115 ? -11.835 -17.703 19.472 1.00 93.06 115 GLU A C 1
ATOM 875 O O . GLU A 1 115 ? -12.589 -17.813 20.435 1.00 93.06 115 GLU A O 1
ATOM 880 N N . LYS A 1 116 ? -11.028 -18.695 19.076 1.00 93.50 116 LYS A N 1
ATOM 881 C CA . LYS A 1 116 ? -11.048 -20.023 19.703 1.00 93.50 116 LYS A CA 1
ATOM 882 C C . LYS A 1 116 ? -10.779 -19.970 21.215 1.00 93.50 116 LYS A C 1
ATOM 884 O O . LYS A 1 116 ? -11.469 -20.612 21.998 1.00 93.50 116 LYS A O 1
ATOM 889 N N . ALA A 1 117 ? -9.782 -19.192 21.639 1.00 94.19 117 ALA A N 1
ATOM 890 C CA . ALA A 1 117 ? -9.430 -19.079 23.056 1.00 94.19 117 ALA A CA 1
ATOM 891 C C . ALA A 1 117 ? -10.526 -18.407 23.909 1.00 94.19 117 ALA A C 1
ATOM 893 O O . ALA A 1 117 ? -10.592 -18.647 25.115 1.00 94.19 117 ALA A O 1
ATOM 894 N N . MET A 1 118 ? -11.344 -17.532 23.315 1.00 94.81 118 MET A N 1
ATOM 895 C CA . MET A 1 118 ? -12.488 -16.896 23.976 1.00 94.81 118 MET A CA 1
ATOM 896 C C . MET A 1 118 ? -13.717 -17.803 23.976 1.00 94.81 118 MET A C 1
ATOM 898 O O . MET A 1 118 ? -14.392 -17.888 25.000 1.00 94.81 118 MET A O 1
ATOM 902 N N . GLU A 1 119 ? -13.944 -18.549 22.895 1.00 93.12 119 GLU A N 1
ATOM 903 C CA . GLU A 1 119 ? -15.007 -19.554 22.806 1.00 93.12 119 GLU A CA 1
ATOM 904 C C . GLU A 1 119 ? -14.867 -20.620 23.906 1.00 93.12 119 GLU A C 1
ATOM 906 O O . GLU A 1 119 ? -15.838 -20.926 24.596 1.00 93.12 119 GLU A O 1
ATOM 911 N N . GLU A 1 120 ? -13.642 -21.090 24.177 1.00 94.31 120 GLU A N 1
ATOM 912 C CA . GLU A 1 120 ? -13.329 -22.010 25.289 1.00 94.31 120 GLU A CA 1
ATOM 913 C C . GLU A 1 120 ? -13.692 -21.442 26.680 1.00 94.31 120 GLU A C 1
ATOM 915 O O . GLU A 1 120 ? -13.821 -22.192 27.647 1.00 94.31 120 GLU A O 1
ATOM 920 N N . ARG A 1 121 ? -13.877 -20.119 26.793 1.00 94.06 121 ARG A N 1
ATOM 921 C CA . ARG A 1 121 ? -14.310 -19.412 28.012 1.00 94.06 121 ARG A CA 1
ATOM 922 C C . ARG A 1 121 ? -15.792 -19.019 27.986 1.00 94.06 121 ARG A C 1
ATOM 924 O O . ARG A 1 121 ? -16.246 -18.339 28.902 1.00 94.06 121 ARG A O 1
ATOM 931 N N . GLY A 1 122 ? -16.537 -19.403 26.948 1.00 94.50 122 GLY A N 1
ATOM 932 C CA . GLY A 1 122 ? -17.925 -18.983 26.735 1.00 94.50 122 GLY A CA 1
ATOM 933 C C . GLY A 1 122 ? -18.077 -17.509 26.343 1.00 94.50 122 GLY A C 1
ATOM 934 O O . GLY A 1 122 ? -19.168 -16.956 26.490 1.00 94.50 122 GLY A O 1
ATOM 935 N N . LEU A 1 123 ? -16.999 -16.870 25.879 1.00 95.94 123 LEU A N 1
ATOM 936 C CA . LEU A 1 123 ? -16.969 -15.471 25.455 1.00 95.94 123 LEU A CA 1
ATOM 937 C C . LEU A 1 123 ? -17.004 -15.370 23.928 1.00 95.94 123 LEU A C 1
ATOM 939 O O . LEU A 1 123 ? -16.393 -16.171 23.221 1.00 95.94 123 LEU A O 1
ATOM 943 N N . LEU A 1 124 ? -17.668 -14.336 23.422 1.00 93.94 124 LEU A N 1
ATOM 944 C CA . LEU A 1 124 ? -17.661 -13.988 22.006 1.00 93.94 124 LEU A CA 1
ATOM 945 C C . LEU A 1 124 ? -16.435 -13.125 21.681 1.00 93.94 124 LEU A C 1
ATOM 947 O O . LEU A 1 124 ? -15.997 -12.298 22.487 1.00 93.94 124 LEU A O 1
ATOM 951 N N . TYR A 1 125 ? -15.901 -13.274 20.472 1.00 93.81 125 TYR A N 1
ATOM 952 C CA . TYR A 1 125 ? -14.775 -12.476 19.999 1.00 93.81 125 TYR A CA 1
ATOM 953 C C . TYR A 1 125 ? -15.000 -12.021 18.562 1.00 93.81 125 TYR A C 1
ATOM 955 O O . TYR A 1 125 ? -15.342 -12.827 17.702 1.00 93.81 125 TYR A O 1
ATOM 963 N N . LEU A 1 126 ? -14.766 -10.738 18.295 1.00 90.75 126 LEU A N 1
ATOM 964 C CA . LEU A 1 126 ? -14.904 -10.156 16.965 1.00 90.75 126 LEU A CA 1
ATOM 965 C C . LEU A 1 126 ? -13.623 -9.418 16.577 1.00 90.75 126 LEU A C 1
ATOM 967 O O . LEU A 1 126 ? -13.262 -8.411 17.185 1.00 90.75 126 LEU A O 1
ATOM 971 N N . GLY A 1 127 ? -12.948 -9.902 15.535 1.00 89.75 127 GLY A N 1
ATOM 972 C CA . GLY A 1 127 ? -11.856 -9.174 14.898 1.00 89.75 127 GLY A CA 1
ATOM 973 C C . GLY A 1 127 ? -12.391 -8.128 13.935 1.00 89.75 127 GLY A C 1
ATOM 974 O O . GLY A 1 127 ? -12.945 -8.456 12.886 1.00 89.75 127 GLY A O 1
ATOM 975 N N . MET A 1 128 ? -12.199 -6.860 14.272 1.00 83.62 128 MET A N 1
ATOM 976 C CA . MET A 1 128 ? -12.766 -5.743 13.541 1.00 83.62 128 MET A CA 1
ATOM 977 C C . MET A 1 128 ? -11.659 -4.786 13.098 1.00 83.62 128 MET A C 1
ATOM 979 O O . MET A 1 128 ? -11.026 -4.091 13.883 1.00 83.62 128 MET A O 1
ATOM 983 N N . GLY A 1 129 ? -11.435 -4.686 11.792 1.00 67.31 129 GLY A N 1
ATOM 984 C CA . GLY A 1 129 ? -10.448 -3.764 11.243 1.00 67.31 129 GLY A CA 1
ATOM 985 C C . GLY A 1 129 ? -10.894 -2.299 11.246 1.00 67.31 129 GLY A C 1
ATOM 986 O O . GLY A 1 129 ? -10.772 -1.694 10.193 1.00 67.31 129 GLY A O 1
ATOM 987 N N . VAL A 1 130 ? -11.403 -1.728 12.350 1.00 53.97 130 VAL A N 1
ATOM 988 C CA . VAL A 1 130 ? -12.096 -0.408 12.442 1.00 53.97 130 VAL A CA 1
ATOM 989 C C . VAL A 1 130 ? -12.834 -0.074 11.143 1.00 53.97 130 VAL A C 1
ATOM 991 O O . VAL A 1 130 ? -12.277 0.576 10.259 1.00 53.97 130 VAL A O 1
ATOM 994 N N . SER A 1 131 ? -14.044 -0.607 10.955 1.00 32.12 131 SER A N 1
ATOM 995 C CA . SER A 1 131 ? -15.248 -0.165 11.682 1.00 32.12 131 SER A CA 1
ATOM 996 C C . SER A 1 131 ? -16.118 -1.297 12.283 1.00 32.12 131 SER A C 1
ATOM 998 O O . SER A 1 131 ? -16.731 -2.059 11.547 1.00 32.12 131 SER A O 1
ATOM 1000 N N . GLY A 1 132 ? -16.182 -1.334 13.625 1.00 37.50 132 GLY A N 1
ATOM 1001 C CA . GLY A 1 132 ? -17.320 -1.645 14.501 1.00 37.50 132 GLY A CA 1
ATOM 1002 C C . GLY A 1 132 ? -17.455 -2.868 15.484 1.00 37.50 132 GLY A C 1
ATOM 1003 O O . GLY A 1 132 ? -17.149 -4.004 15.159 1.00 37.50 132 GLY A O 1
ATOM 1004 N N . GLY A 1 133 ? -17.986 -2.601 16.704 1.00 44.47 133 GLY A N 1
ATOM 1005 C CA . GLY A 1 133 ? -18.668 -3.463 17.716 1.00 44.47 133 GLY A CA 1
ATOM 1006 C C . GLY A 1 133 ? -20.224 -3.631 17.663 1.00 44.47 133 GLY A C 1
ATOM 1007 O O . GLY A 1 133 ? -20.713 -4.306 16.773 1.00 44.47 133 GLY A O 1
ATOM 1008 N N . GLU A 1 134 ? -21.026 -3.158 18.637 1.00 49.00 134 GLU A N 1
ATOM 1009 C CA . GLU A 1 134 ? -22.489 -3.472 18.717 1.00 49.00 134 GLU A CA 1
ATOM 1010 C C . GLU A 1 134 ? -23.290 -2.918 17.514 1.00 49.00 134 GLU A C 1
ATOM 1012 O O . GLU A 1 134 ? -23.232 -1.718 17.252 1.00 49.00 134 GLU A O 1
ATOM 1017 N N . GLU A 1 135 ? -24.027 -3.771 16.785 1.00 63.88 135 GLU A N 1
ATOM 1018 C CA . GLU A 1 135 ? -24.544 -3.503 15.425 1.00 63.88 135 GLU A CA 1
ATOM 1019 C C . GLU A 1 135 ? -25.229 -2.134 15.264 1.00 63.88 135 GLU A C 1
ATOM 1021 O O . GLU A 1 135 ? -24.874 -1.366 14.369 1.00 63.88 135 GLU A O 1
ATOM 1026 N N . ASP A 1 136 ? -26.144 -1.757 16.155 1.00 73.81 136 ASP A N 1
ATOM 1027 C CA . ASP A 1 136 ? -26.866 -0.485 16.050 1.00 73.81 136 ASP A CA 1
ATOM 1028 C C . ASP A 1 136 ? -26.007 0.749 16.397 1.00 73.81 136 ASP A C 1
ATOM 1030 O O . ASP A 1 136 ? -26.169 1.812 15.785 1.00 73.81 136 ASP A O 1
ATOM 1034 N N . ILE A 1 137 ? -25.043 0.612 17.314 1.00 77.44 137 ILE A N 1
ATOM 1035 C CA . ILE A 1 137 ? -24.021 1.629 17.594 1.00 77.44 137 ILE A CA 1
ATOM 1036 C C . ILE A 1 137 ? -23.170 1.835 16.342 1.00 77.44 137 ILE A C 1
ATOM 1038 O O . ILE A 1 137 ? -22.881 2.969 15.961 1.00 77.44 137 ILE A O 1
ATOM 1042 N N . LEU A 1 138 ? -22.811 0.764 15.641 1.00 78.94 138 LEU A N 1
ATOM 1043 C CA . LEU A 1 138 ? -21.961 0.855 14.453 1.00 78.94 138 LEU A CA 1
ATOM 1044 C C . LEU A 1 138 ? -22.624 1.457 13.251 1.00 78.94 138 LEU A C 1
ATOM 1046 O O . LEU A 1 138 ? -22.003 2.260 12.546 1.00 78.94 138 LEU A O 1
ATOM 1050 N N . LEU A 1 139 ? -23.881 1.099 13.035 1.00 82.25 139 LEU A N 1
ATOM 1051 C CA . LEU A 1 139 ? -24.674 1.695 11.981 1.00 82.25 139 LEU A CA 1
ATOM 1052 C C . LEU A 1 139 ? -24.774 3.213 12.177 1.00 82.25 139 LEU A C 1
ATOM 1054 O O . LEU A 1 139 ? -24.794 3.924 11.183 1.00 82.25 139 LEU A O 1
ATOM 1058 N N . LYS A 1 140 ? -24.741 3.740 13.413 1.00 83.44 140 LYS A N 1
ATOM 1059 C CA . LYS A 1 140 ? -24.765 5.196 13.671 1.00 83.44 140 LYS A CA 1
ATOM 1060 C C . LYS A 1 140 ? -23.394 5.877 13.732 1.00 83.44 140 LYS A C 1
ATOM 1062 O O . LYS A 1 140 ? -23.291 7.054 13.389 1.00 83.44 140 LYS A O 1
ATOM 1067 N N . VAL A 1 141 ? -22.363 5.180 14.206 1.00 82.44 141 VAL A N 1
ATOM 1068 C CA . VAL A 1 141 ? -21.016 5.745 14.441 1.00 82.44 141 VAL A CA 1
ATOM 1069 C C . VAL A 1 141 ? -20.141 5.692 13.190 1.00 82.44 141 VAL A C 1
ATOM 1071 O O . VAL A 1 141 ? -19.241 6.520 13.025 1.00 82.44 141 VAL A O 1
ATOM 1074 N N . SER A 1 142 ? -20.402 4.738 12.292 1.00 80.69 142 SER A N 1
ATOM 1075 C CA . SER A 1 142 ? -19.722 4.665 10.999 1.00 80.69 142 SER A CA 1
ATOM 1076 C C . SER A 1 142 ? -20.059 5.864 10.108 1.00 80.69 142 SER A C 1
ATOM 1078 O O . SER A 1 142 ? -21.068 6.552 10.286 1.00 80.69 142 SER A O 1
ATOM 1080 N N . ALA A 1 143 ? -19.191 6.126 9.130 1.00 79.00 143 ALA A N 1
ATOM 1081 C CA . ALA A 1 143 ? -19.439 7.171 8.148 1.00 79.00 143 ALA A CA 1
ATOM 1082 C C . ALA A 1 143 ? -20.723 6.871 7.360 1.00 79.00 143 ALA A C 1
ATOM 1084 O O . ALA A 1 143 ? -20.912 5.755 6.879 1.00 79.00 143 ALA A O 1
ATOM 1085 N N . GLN A 1 144 ? -21.582 7.877 7.213 1.00 83.69 144 GLN A N 1
ATOM 1086 C CA . GLN A 1 144 ? -22.830 7.774 6.461 1.00 83.69 144 GLN A CA 1
ATOM 1087 C C . GLN A 1 144 ? -22.628 8.330 5.057 1.00 83.69 144 GLN A C 1
ATOM 1089 O O . GLN A 1 144 ? -22.158 9.458 4.903 1.00 83.69 144 GLN A O 1
ATOM 1094 N N . ILE A 1 145 ? -23.003 7.558 4.041 1.00 82.81 145 ILE A N 1
ATOM 1095 C CA . ILE A 1 145 ? -23.019 8.013 2.650 1.00 82.81 145 ILE A CA 1
ATOM 1096 C C . ILE A 1 145 ? -24.485 8.093 2.201 1.00 82.81 145 ILE A C 1
ATOM 1098 O O . ILE A 1 145 ? -25.146 7.055 2.242 1.00 82.81 145 ILE A O 1
ATOM 1102 N N . PRO A 1 146 ? -24.998 9.269 1.773 1.00 75.12 146 PRO A N 1
ATOM 1103 C CA . PRO A 1 146 ? -26.427 9.492 1.512 1.00 75.12 146 PRO A CA 1
ATOM 1104 C C . PRO A 1 146 ? -27.111 8.392 0.688 1.00 75.12 146 PRO A C 1
ATOM 1106 O O . PRO A 1 146 ? -28.164 7.903 1.081 1.00 75.12 146 PRO A O 1
ATOM 1109 N N . ASP A 1 147 ? -26.452 7.916 -0.372 1.00 77.38 147 ASP A N 1
ATOM 1110 C CA . ASP A 1 147 ? -27.012 6.920 -1.299 1.00 77.38 147 ASP A CA 1
ATOM 1111 C C . ASP A 1 147 ? -26.488 5.492 -1.064 1.00 77.38 147 ASP A C 1
ATOM 1113 O O . ASP A 1 147 ? -26.637 4.603 -1.901 1.00 77.38 147 ASP A O 1
ATOM 1117 N N . SER A 1 148 ? -25.756 5.246 0.023 1.00 77.31 148 SER A N 1
ATOM 1118 C CA . SER A 1 148 ? -25.154 3.928 0.297 1.00 77.31 148 SER A CA 1
ATOM 1119 C C . SER A 1 148 ? -25.250 3.478 1.743 1.00 77.31 148 SER A C 1
ATOM 1121 O O . SER A 1 148 ? -24.855 2.352 2.041 1.00 77.31 148 SER A O 1
ATOM 1123 N N . GLY A 1 149 ? -25.785 4.318 2.624 1.00 87.00 149 GLY A N 1
ATOM 1124 C CA . GLY A 1 149 ? -25.961 4.010 4.031 1.00 87.00 149 GLY A CA 1
ATOM 1125 C C . GLY A 1 149 ? -24.640 3.971 4.813 1.00 87.00 149 GLY A C 1
ATOM 1126 O O . GLY A 1 149 ? -23.642 4.577 4.400 1.00 87.00 149 GLY A O 1
ATOM 1127 N N . PRO A 1 150 ? -24.631 3.279 5.960 1.00 87.81 150 PRO A N 1
ATOM 1128 C CA . PRO A 1 150 ? -23.506 3.271 6.887 1.00 87.81 150 PRO A CA 1
ATOM 1129 C C . PRO A 1 150 ? -22.328 2.449 6.355 1.00 87.81 150 PRO A C 1
ATOM 1131 O O . PRO A 1 150 ? -22.504 1.343 5.842 1.00 87.81 150 PRO A O 1
ATOM 1134 N N . CYS A 1 151 ? -21.108 2.967 6.495 1.00 87.31 151 CYS A N 1
ATOM 1135 C CA . CYS A 1 151 ? -19.857 2.324 6.072 1.00 87.31 151 CYS A CA 1
ATOM 1136 C C . CYS A 1 151 ? -19.415 1.223 7.053 1.00 87.31 151 CYS A C 1
ATOM 1138 O O . CYS A 1 151 ? -18.328 1.262 7.634 1.00 87.31 151 CYS A O 1
ATOM 1140 N N . VAL A 1 152 ? -20.297 0.252 7.270 1.00 88.44 152 VAL A N 1
ATOM 1141 C CA . VAL A 1 152 ? -20.075 -0.953 8.066 1.00 88.44 152 VAL A CA 1
ATOM 1142 C C . VAL A 1 152 ? -20.930 -2.087 7.510 1.00 88.44 152 VAL A C 1
ATOM 1144 O O . VAL A 1 152 ? -21.988 -1.845 6.928 1.00 88.44 152 VAL A O 1
ATOM 1147 N N . THR A 1 153 ? -20.438 -3.314 7.647 1.00 89.25 153 THR A N 1
ATOM 1148 C CA . THR A 1 153 ? -21.135 -4.538 7.250 1.00 89.25 153 THR A CA 1
ATOM 1149 C C . THR A 1 153 ? -20.509 -5.731 7.966 1.00 89.25 153 THR A C 1
ATOM 1151 O O . THR A 1 153 ? -19.357 -5.654 8.412 1.00 89.25 153 THR A O 1
ATOM 1154 N N . TYR A 1 154 ? -21.238 -6.838 8.059 1.00 89.94 154 TYR A N 1
ATOM 1155 C CA . TYR A 1 154 ? -20.648 -8.095 8.498 1.00 89.94 154 TYR A CA 1
ATOM 1156 C C . TYR A 1 154 ? -19.802 -8.680 7.364 1.00 89.94 154 TYR A C 1
ATOM 1158 O O . TYR A 1 154 ? -20.309 -8.994 6.291 1.00 89.94 154 TYR A O 1
ATOM 1166 N N . ILE A 1 155 ? -18.494 -8.799 7.599 1.00 91.94 155 ILE A N 1
ATOM 1167 C CA . ILE A 1 155 ? -17.545 -9.247 6.575 1.00 91.94 155 ILE A CA 1
ATOM 1168 C C . ILE A 1 155 ? -17.635 -10.761 6.376 1.00 91.94 155 ILE A C 1
ATOM 1170 O O . ILE A 1 155 ? -17.742 -11.226 5.248 1.00 91.94 155 ILE A O 1
ATOM 1174 N N . GLY A 1 156 ? -17.575 -11.527 7.464 1.00 88.38 156 GLY A N 1
ATOM 1175 C CA . GLY A 1 156 ? -17.533 -12.984 7.437 1.00 88.38 156 GLY A CA 1
ATOM 1176 C C . GLY A 1 156 ? -16.933 -13.556 8.720 1.00 88.38 156 GLY A C 1
ATOM 1177 O O . GLY A 1 156 ? -16.580 -12.825 9.647 1.00 88.38 156 GLY A O 1
ATOM 1178 N N . ASN A 1 157 ? -16.762 -14.875 8.756 1.00 86.19 157 ASN A N 1
ATOM 1179 C CA . ASN A 1 157 ? -16.277 -15.584 9.941 1.00 86.19 157 ASN A CA 1
ATOM 1180 C C . ASN A 1 157 ? -14.786 -15.334 10.244 1.00 86.19 157 ASN A C 1
ATOM 1182 O O . ASN A 1 157 ? -13.982 -15.024 9.354 1.00 86.19 157 ASN A O 1
ATOM 1186 N N . GLY A 1 158 ? -14.411 -15.528 11.510 1.00 87.62 158 GLY A N 1
ATOM 1187 C CA . GLY A 1 158 ? -13.045 -15.468 12.024 1.00 87.62 158 GLY A CA 1
ATOM 1188 C C . GLY A 1 158 ? -12.254 -14.222 11.635 1.00 87.62 158 GLY A C 1
ATOM 1189 O O . GLY A 1 158 ? -12.697 -13.092 11.806 1.00 87.62 158 GLY A O 1
ATOM 1190 N N . GLY A 1 159 ? -11.039 -14.411 11.114 1.00 91.19 159 GLY A N 1
ATOM 1191 C CA . GLY A 1 159 ? -10.123 -13.312 10.783 1.00 91.19 159 GLY A CA 1
ATOM 1192 C C . GLY A 1 159 ? -10.472 -12.492 9.531 1.00 91.19 159 GLY A C 1
ATOM 1193 O O . GLY A 1 159 ? -9.669 -11.647 9.129 1.00 91.19 159 GLY A O 1
ATOM 1194 N N . SER A 1 160 ? -11.617 -12.732 8.884 1.00 93.62 160 SER A N 1
ATOM 1195 C CA . SER A 1 160 ? -11.952 -12.132 7.582 1.00 93.62 160 SER A CA 1
ATOM 1196 C C . SER A 1 160 ? -11.964 -10.596 7.602 1.00 93.62 160 SER A C 1
ATOM 1198 O O . SER A 1 160 ? -11.389 -9.969 6.710 1.00 93.62 160 SER A O 1
ATOM 1200 N N . GLY A 1 161 ? -12.503 -9.975 8.657 1.00 91.50 161 GLY A N 1
ATOM 1201 C CA . GLY A 1 161 ? -12.509 -8.519 8.825 1.00 91.50 161 GLY A CA 1
ATOM 1202 C C . GLY A 1 161 ? -11.102 -7.915 8.893 1.00 91.50 161 GLY A C 1
ATOM 1203 O O . GLY A 1 161 ? -10.809 -6.916 8.229 1.00 91.50 161 GLY A O 1
ATOM 1204 N N . ASN A 1 162 ? -10.188 -8.551 9.635 1.00 92.88 162 ASN A N 1
ATOM 1205 C CA . ASN A 1 162 ? -8.788 -8.122 9.691 1.00 92.88 162 ASN A CA 1
ATOM 1206 C C . ASN A 1 162 ? -8.058 -8.364 8.362 1.00 92.88 162 ASN A C 1
ATOM 1208 O O . ASN A 1 162 ? -7.235 -7.537 7.970 1.00 92.88 162 ASN A O 1
ATOM 1212 N N . PHE A 1 163 ? -8.379 -9.443 7.640 1.00 95.06 163 PHE A N 1
ATOM 1213 C CA . PHE A 1 163 ? -7.809 -9.712 6.317 1.00 95.06 163 PHE A CA 1
ATOM 1214 C C . PHE A 1 163 ? -8.232 -8.654 5.287 1.00 95.06 163 PHE A C 1
ATOM 1216 O O . PHE A 1 163 ? -7.386 -8.101 4.585 1.00 95.06 163 PHE A O 1
ATOM 1223 N N . VAL A 1 164 ? -9.519 -8.302 5.238 1.00 95.12 164 VAL A N 1
ATOM 1224 C CA . VAL A 1 164 ? -10.024 -7.230 4.363 1.00 95.12 164 VAL A CA 1
ATOM 1225 C C . VAL A 1 164 ? -9.357 -5.894 4.700 1.00 95.12 164 VAL A C 1
ATOM 1227 O O . VAL A 1 164 ? -8.918 -5.180 3.797 1.00 95.12 164 VAL A O 1
ATOM 1230 N N . LYS A 1 165 ? -9.190 -5.573 5.990 1.00 93.25 165 LYS A N 1
ATOM 1231 C CA . LYS A 1 165 ? -8.472 -4.360 6.415 1.00 93.25 165 LYS A CA 1
ATOM 1232 C C . LYS A 1 165 ? -6.989 -4.376 6.037 1.00 93.25 165 LYS A C 1
ATOM 1234 O O . LYS A 1 165 ? -6.436 -3.347 5.654 1.00 93.25 165 LYS A O 1
ATOM 1239 N N . MET A 1 166 ? -6.337 -5.531 6.126 1.00 94.88 166 MET A N 1
ATOM 1240 C CA . MET A 1 166 ? -4.955 -5.700 5.681 1.00 94.88 166 MET A CA 1
ATOM 1241 C C . MET A 1 166 ? -4.833 -5.362 4.188 1.00 94.88 166 MET A C 1
ATOM 1243 O O . MET A 1 166 ? -4.001 -4.532 3.818 1.00 94.88 166 MET A O 1
ATOM 1247 N N . VAL A 1 167 ? -5.712 -5.911 3.342 1.00 96.00 167 VAL A N 1
ATOM 1248 C CA . VAL A 1 167 ? -5.706 -5.616 1.901 1.00 96.00 167 VAL A CA 1
ATOM 1249 C C . VAL A 1 167 ? -6.052 -4.152 1.610 1.00 96.00 167 VAL A C 1
ATOM 1251 O O . VAL A 1 167 ? -5.356 -3.540 0.803 1.00 96.00 167 VAL A O 1
ATOM 1254 N N . HIS A 1 168 ? -7.025 -3.553 2.313 1.00 93.56 168 HIS A N 1
ATOM 1255 C CA . HIS A 1 168 ? -7.309 -2.109 2.242 1.00 93.56 168 HIS A CA 1
ATOM 1256 C C . HIS A 1 168 ? -6.030 -1.276 2.425 1.00 93.56 168 HIS A C 1
ATOM 1258 O O . HIS A 1 168 ? -5.749 -0.387 1.626 1.00 93.56 168 HIS A O 1
ATOM 1264 N N . ASN A 1 169 ? -5.213 -1.587 3.438 1.00 89.94 169 ASN A N 1
ATOM 1265 C CA . ASN A 1 169 ? -3.950 -0.878 3.668 1.00 89.94 169 ASN A CA 1
ATOM 1266 C C . ASN A 1 169 ? -2.912 -1.133 2.559 1.00 89.94 169 ASN A C 1
ATOM 1268 O O . ASN A 1 169 ? -2.068 -0.279 2.302 1.00 89.94 169 ASN A O 1
ATOM 1272 N N . GLY A 1 170 ? -2.952 -2.295 1.902 1.00 92.88 170 GLY A N 1
ATOM 1273 C CA . GLY A 1 170 ? -2.140 -2.556 0.711 1.00 92.88 170 GLY A CA 1
ATOM 1274 C C . GLY A 1 170 ? -2.538 -1.660 -0.464 1.00 92.88 170 GLY A C 1
ATOM 1275 O O . GLY A 1 170 ? -1.672 -1.045 -1.082 1.00 92.88 170 GLY A O 1
ATOM 1276 N N . ILE A 1 171 ? -3.844 -1.520 -0.717 1.00 92.25 171 ILE A N 1
ATOM 1277 C CA . ILE A 1 171 ? -4.385 -0.605 -1.737 1.00 92.25 171 ILE A CA 1
ATOM 1278 C C . ILE A 1 171 ? -4.017 0.847 -1.403 1.00 92.25 171 ILE A C 1
ATOM 1280 O O . ILE A 1 171 ? -3.551 1.569 -2.280 1.00 92.25 171 ILE A O 1
ATOM 1284 N N . GLU A 1 172 ? -4.137 1.254 -0.134 1.00 91.44 172 GLU A N 1
ATOM 1285 C CA . GLU A 1 172 ? -3.711 2.575 0.353 1.00 91.44 172 GLU A CA 1
ATOM 1286 C C . GLU A 1 172 ? -2.241 2.856 0.014 1.00 91.44 172 GLU A C 1
ATOM 1288 O O . GLU A 1 172 ? -1.907 3.938 -0.469 1.00 91.44 172 GLU A O 1
ATOM 1293 N N . TYR A 1 173 ? -1.353 1.877 0.222 1.00 91.56 173 TYR A N 1
ATOM 1294 C CA . TYR A 1 173 ? 0.063 2.038 -0.101 1.00 91.56 173 TYR A CA 1
ATOM 1295 C C . TYR A 1 173 ? 0.281 2.222 -1.607 1.00 91.56 173 TYR A C 1
ATOM 1297 O O . TYR A 1 173 ? 1.074 3.089 -1.984 1.00 91.56 173 TYR A O 1
ATOM 1305 N N . GLY A 1 174 ? -0.441 1.463 -2.437 1.00 89.50 174 GLY A N 1
ATOM 1306 C CA . GLY A 1 174 ? -0.457 1.624 -3.891 1.00 89.50 174 GLY A CA 1
ATOM 1307 C C . GLY A 1 174 ? -0.909 3.022 -4.317 1.00 89.50 174 GLY A C 1
ATOM 1308 O O . GLY A 1 174 ? -0.177 3.700 -5.032 1.00 89.50 174 GLY A O 1
ATOM 1309 N N . ASP A 1 175 ? -2.059 3.493 -3.825 1.00 84.38 175 ASP A N 1
ATOM 1310 C CA . ASP A 1 175 ? -2.613 4.814 -4.165 1.00 84.38 175 ASP A CA 1
ATOM 1311 C C . ASP A 1 175 ? -1.652 5.952 -3.782 1.00 84.38 175 ASP A C 1
ATOM 1313 O O . ASP A 1 175 ? -1.374 6.830 -4.600 1.00 84.38 175 ASP A O 1
ATOM 1317 N N . MET A 1 176 ? -1.079 5.914 -2.572 1.00 90.69 176 MET A N 1
ATOM 1318 C CA . MET A 1 176 ? -0.090 6.908 -2.133 1.00 90.69 176 MET A CA 1
ATOM 1319 C C . MET A 1 176 ? 1.149 6.931 -3.036 1.00 90.69 176 MET A C 1
ATOM 1321 O O . MET A 1 176 ? 1.656 8.005 -3.358 1.00 90.69 176 MET A O 1
ATOM 1325 N N . GLN A 1 177 ? 1.645 5.758 -3.440 1.00 91.12 177 GLN A N 1
ATOM 1326 C CA . GLN A 1 177 ? 2.821 5.661 -4.302 1.00 91.12 177 GLN A CA 1
ATOM 1327 C C . GLN A 1 177 ? 2.524 6.178 -5.716 1.00 91.12 177 GLN A C 1
ATOM 1329 O O . GLN A 1 177 ? 3.320 6.935 -6.265 1.00 91.12 177 GLN A O 1
ATOM 1334 N N . LEU A 1 178 ? 1.367 5.836 -6.287 1.00 84.12 178 LEU A N 1
ATOM 1335 C CA . LEU A 1 178 ? 0.955 6.332 -7.603 1.00 84.12 178 LEU A CA 1
ATOM 1336 C C . LEU A 1 178 ? 0.803 7.861 -7.619 1.00 84.12 178 LEU A C 1
ATOM 1338 O O . LEU A 1 178 ? 1.223 8.513 -8.575 1.00 84.12 178 LEU A O 1
ATOM 1342 N N . ILE A 1 179 ? 0.257 8.445 -6.548 1.00 84.62 179 ILE A N 1
ATOM 1343 C CA . ILE A 1 179 ? 0.178 9.903 -6.371 1.00 84.62 179 ILE A CA 1
ATOM 1344 C C . ILE A 1 179 ? 1.582 10.521 -6.271 1.00 84.62 179 ILE A C 1
ATOM 1346 O O . ILE A 1 179 ? 1.847 11.540 -6.912 1.00 84.62 179 ILE A O 1
ATOM 1350 N N . ALA A 1 180 ? 2.497 9.899 -5.521 1.00 84.25 180 ALA A N 1
ATOM 1351 C CA . ALA A 1 180 ? 3.880 10.363 -5.402 1.00 84.25 180 ALA A CA 1
ATOM 1352 C C . ALA A 1 180 ? 4.628 10.333 -6.748 1.00 84.25 180 ALA A C 1
ATOM 1354 O O . ALA A 1 180 ? 5.395 11.248 -7.047 1.00 84.25 180 ALA A O 1
ATOM 1355 N N . GLU A 1 181 ? 4.374 9.324 -7.582 1.00 83.19 181 GLU A N 1
ATOM 1356 C CA . GLU A 1 181 ? 4.931 9.214 -8.935 1.00 83.19 181 GLU A CA 1
ATOM 1357 C C . GLU A 1 181 ? 4.354 10.263 -9.886 1.00 83.19 181 GLU A C 1
ATOM 1359 O O . GLU A 1 181 ? 5.110 10.906 -10.613 1.00 83.19 181 GLU A O 1
ATOM 1364 N N . ALA A 1 182 ? 3.037 10.499 -9.839 1.00 73.81 182 ALA A N 1
ATOM 1365 C CA . ALA A 1 182 ? 2.398 11.577 -10.593 1.00 73.81 182 ALA A CA 1
ATOM 1366 C C . ALA A 1 182 ? 3.010 12.939 -10.230 1.00 73.81 182 ALA A C 1
ATOM 1368 O O . ALA A 1 182 ? 3.375 13.719 -11.112 1.00 73.81 182 ALA A O 1
ATOM 1369 N N . TYR A 1 183 ? 3.197 13.190 -8.933 1.00 85.19 183 TYR A N 1
ATOM 1370 C CA . TYR A 1 183 ? 3.909 14.359 -8.430 1.00 85.19 183 TYR A CA 1
ATOM 1371 C C . TYR A 1 183 ? 5.339 14.454 -8.982 1.00 85.19 183 TYR A C 1
ATOM 1373 O O . TYR A 1 183 ? 5.712 15.509 -9.495 1.00 85.19 183 TYR A O 1
ATOM 1381 N N . ASP A 1 184 ? 6.142 13.387 -8.903 1.00 73.56 184 ASP A N 1
ATOM 1382 C CA . ASP A 1 184 ? 7.549 13.446 -9.317 1.00 73.56 184 ASP A CA 1
ATOM 1383 C C . ASP A 1 184 ? 7.700 13.641 -10.830 1.00 73.56 184 ASP A C 1
ATOM 1385 O O . ASP A 1 184 ? 8.583 14.382 -11.257 1.00 73.56 184 ASP A O 1
ATOM 1389 N N . VAL A 1 185 ? 6.808 13.067 -11.646 1.00 62.69 185 VAL A N 1
ATOM 1390 C CA . VAL A 1 185 ? 6.773 13.320 -13.096 1.00 62.69 185 VAL A CA 1
ATOM 1391 C C . VAL A 1 185 ? 6.433 14.783 -13.382 1.00 62.69 185 VAL A C 1
ATOM 1393 O O . VAL A 1 185 ? 7.166 15.453 -14.113 1.00 62.69 185 VAL A O 1
ATOM 1396 N N . LEU A 1 186 ? 5.373 15.322 -12.777 1.00 73.25 186 LEU A N 1
ATOM 1397 C CA . LEU A 1 186 ? 4.974 16.719 -12.983 1.00 73.25 186 LEU A CA 1
ATOM 1398 C C . LEU A 1 186 ? 6.035 17.713 -12.488 1.00 73.25 186 LEU A C 1
ATOM 1400 O O . LEU A 1 186 ? 6.314 18.714 -13.150 1.00 73.25 186 LEU A O 1
ATOM 1404 N N . LYS A 1 187 ? 6.670 17.425 -11.349 1.00 73.25 187 LYS A N 1
ATOM 1405 C CA . LYS A 1 187 ? 7.732 18.250 -10.760 1.00 73.25 187 LYS A CA 1
ATOM 1406 C C . LYS A 1 187 ? 9.026 18.169 -11.572 1.00 73.25 187 LYS A C 1
ATOM 1408 O O . LYS A 1 187 ? 9.591 19.196 -11.938 1.00 73.25 187 LYS A O 1
ATOM 1413 N N . SER A 1 188 ? 9.505 16.957 -11.846 1.00 61.25 188 SER A N 1
ATOM 1414 C CA . SER A 1 188 ? 10.837 16.723 -12.417 1.00 61.25 188 SER A CA 1
ATOM 1415 C C . SER A 1 188 ? 10.868 16.857 -13.935 1.00 61.25 188 SER A C 1
ATOM 1417 O O . SER A 1 188 ? 11.839 17.406 -14.459 1.00 61.25 188 SER A O 1
ATOM 1419 N N . VAL A 1 189 ? 9.830 16.387 -14.634 1.00 66.25 189 VAL A N 1
ATOM 1420 C CA . VAL A 1 189 ? 9.720 16.476 -16.101 1.00 66.25 189 VAL A CA 1
ATOM 1421 C C . VAL A 1 189 ? 8.963 17.733 -16.502 1.00 66.25 189 VAL A C 1
ATOM 1423 O O . VAL A 1 189 ? 9.479 18.537 -17.268 1.00 66.25 189 VAL A O 1
ATOM 1426 N N . GLY A 1 190 ? 7.773 17.941 -15.932 1.00 61.72 190 GLY A N 1
ATOM 1427 C CA . GLY A 1 190 ? 6.922 19.091 -16.260 1.00 61.72 190 GLY A CA 1
ATOM 1428 C C . GLY A 1 190 ? 7.418 20.429 -15.704 1.00 61.72 190 GLY A C 1
ATOM 1429 O O . GLY A 1 190 ? 6.943 21.480 -16.130 1.00 61.72 190 GLY A O 1
ATOM 1430 N N . LYS A 1 191 ? 8.377 20.407 -14.765 1.00 71.62 191 LYS A N 1
ATOM 1431 C CA . LYS A 1 191 ? 8.926 21.591 -14.079 1.00 71.62 191 LYS A CA 1
ATOM 1432 C C . LYS A 1 191 ? 7.853 22.441 -13.385 1.00 71.62 191 LYS A C 1
ATOM 1434 O O . LYS A 1 191 ? 7.987 23.662 -13.315 1.00 71.62 191 LYS A O 1
ATOM 1439 N N . LEU A 1 192 ? 6.789 21.813 -12.876 1.00 74.50 192 LEU A N 1
ATOM 1440 C CA . LEU A 1 192 ? 5.738 22.521 -12.143 1.00 74.50 192 LEU A CA 1
ATOM 1441 C C . LEU A 1 192 ? 6.244 23.026 -10.778 1.00 74.50 192 LEU A C 1
ATOM 1443 O O . LEU A 1 192 ? 6.966 22.350 -10.038 1.00 74.50 192 LEU A O 1
ATOM 1447 N N . THR A 1 193 ? 5.830 24.231 -10.413 1.00 82.75 193 THR A N 1
ATOM 1448 C CA . THR A 1 193 ? 5.964 24.802 -9.068 1.00 82.75 193 THR A CA 1
ATOM 1449 C C . THR A 1 193 ? 4.962 24.161 -8.104 1.00 82.75 193 THR A C 1
ATOM 1451 O O . THR A 1 193 ? 3.992 23.538 -8.524 1.00 82.75 193 THR A O 1
ATOM 1454 N N . ASN A 1 194 ? 5.158 24.317 -6.789 1.00 81.12 194 ASN A N 1
ATOM 1455 C CA . ASN A 1 194 ? 4.199 23.770 -5.816 1.00 81.12 194 ASN A CA 1
ATOM 1456 C C . ASN A 1 194 ? 2.827 24.456 -5.910 1.00 81.12 194 ASN A C 1
ATOM 1458 O O . ASN A 1 194 ? 1.815 23.802 -5.695 1.00 81.12 194 ASN A O 1
ATOM 1462 N N . GLY A 1 195 ? 2.784 25.731 -6.319 1.00 86.56 195 GLY A N 1
ATOM 1463 C CA . GLY A 1 195 ? 1.531 26.423 -6.628 1.00 86.56 195 GLY A CA 1
ATOM 1464 C C . GLY A 1 195 ? 0.796 25.805 -7.823 1.00 86.56 195 GLY A C 1
ATOM 1465 O O . GLY A 1 195 ? -0.394 25.526 -7.721 1.00 86.56 195 GLY A O 1
ATOM 1466 N N . GLU A 1 196 ? 1.500 25.517 -8.926 1.00 80.81 196 GLU A N 1
ATOM 1467 C CA . GLU A 1 196 ? 0.913 24.804 -10.076 1.00 80.81 196 GLU A CA 1
ATOM 1468 C C . GLU A 1 196 ? 0.467 23.381 -9.687 1.00 80.81 196 GLU A C 1
ATOM 1470 O O . GLU A 1 196 ? -0.621 22.955 -10.065 1.00 80.81 196 GLU A O 1
ATOM 1475 N N . LEU A 1 197 ? 1.261 22.650 -8.891 1.00 76.19 197 LEU A N 1
ATOM 1476 C CA . LEU A 1 197 ? 0.895 21.316 -8.396 1.00 76.19 197 LEU A CA 1
ATOM 1477 C C . LEU A 1 197 ? -0.367 21.354 -7.524 1.00 76.19 197 LEU A C 1
ATOM 1479 O O . LEU A 1 197 ? -1.250 20.520 -7.704 1.00 76.19 197 LEU A O 1
ATOM 1483 N N . GLN A 1 198 ? -0.486 22.332 -6.623 1.00 92.31 198 GLN A N 1
ATOM 1484 C CA . GLN A 1 198 ? -1.686 22.518 -5.807 1.00 92.31 198 GLN A CA 1
ATOM 1485 C C . GLN A 1 198 ? -2.928 22.704 -6.686 1.00 92.31 198 GLN A C 1
ATOM 1487 O O . GLN A 1 198 ? -3.925 22.017 -6.473 1.00 92.31 198 GLN A O 1
ATOM 1492 N N . GLN A 1 199 ? -2.852 23.570 -7.700 1.00 85.81 199 GLN A N 1
ATOM 1493 C CA . GLN A 1 199 ? -3.966 23.825 -8.618 1.00 85.81 199 GLN A CA 1
ATOM 1494 C C . GLN A 1 199 ? -4.350 22.572 -9.410 1.00 85.81 199 GLN A C 1
ATOM 1496 O O . GLN A 1 199 ? -5.533 22.251 -9.513 1.00 85.81 199 GLN A O 1
ATOM 1501 N N . VAL A 1 200 ? -3.361 21.833 -9.920 1.00 80.44 200 VAL A N 1
ATOM 1502 C CA . VAL A 1 200 ? -3.579 20.590 -10.674 1.00 80.44 200 VAL A CA 1
ATOM 1503 C C . VAL A 1 200 ? -4.278 19.532 -9.821 1.00 80.44 200 VAL A C 1
ATOM 1505 O O . VAL A 1 200 ? -5.298 18.988 -10.240 1.00 80.44 200 VAL A O 1
ATOM 1508 N N . PHE A 1 201 ? -3.773 19.253 -8.616 1.00 79.50 201 PHE A N 1
ATOM 1509 C CA . PHE A 1 201 ? -4.374 18.244 -7.739 1.00 79.50 201 PHE A CA 1
ATOM 1510 C C . PHE A 1 201 ? -5.746 18.683 -7.209 1.00 79.50 201 PHE A C 1
ATOM 1512 O O . PHE A 1 201 ? -6.647 17.849 -7.113 1.00 79.50 201 PHE A O 1
ATOM 1519 N N . ALA A 1 202 ? -5.947 19.979 -6.945 1.00 87.25 202 ALA A N 1
ATOM 1520 C CA . ALA A 1 202 ? -7.256 20.521 -6.586 1.00 87.25 202 ALA A CA 1
ATOM 1521 C C . ALA A 1 202 ? -8.276 20.367 -7.726 1.00 87.25 202 ALA A C 1
ATOM 1523 O O . ALA A 1 202 ? -9.435 20.049 -7.467 1.00 87.25 202 ALA A O 1
ATOM 1524 N N . GLU A 1 203 ? -7.859 20.554 -8.982 1.00 82.88 203 GLU A N 1
ATOM 1525 C CA . GLU A 1 203 ? -8.723 20.355 -10.149 1.00 82.88 203 GLU A CA 1
ATOM 1526 C C . GLU A 1 203 ? -9.029 18.873 -10.390 1.00 82.88 203 GLU A C 1
ATOM 1528 O O . GLU A 1 203 ? -10.185 18.500 -10.578 1.00 82.88 203 GLU A O 1
ATOM 1533 N N . TRP A 1 204 ? -8.029 17.992 -10.295 1.00 83.81 204 TRP A N 1
ATOM 1534 C CA . TRP A 1 204 ? -8.246 16.543 -10.388 1.00 83.81 204 TRP A CA 1
ATOM 1535 C C . TRP A 1 204 ? -9.228 16.032 -9.333 1.00 83.81 204 TRP A C 1
ATOM 1537 O O . TRP A 1 204 ? -10.016 15.125 -9.618 1.00 83.81 204 TRP A O 1
ATOM 1547 N N . ASN A 1 205 ? -9.225 16.641 -8.144 1.00 85.31 205 ASN A N 1
ATOM 1548 C CA . ASN A 1 205 ? -10.146 16.296 -7.070 1.00 85.31 205 ASN A CA 1
ATOM 1549 C C . ASN A 1 205 ? -11.600 16.721 -7.339 1.00 85.31 205 ASN A C 1
ATOM 1551 O O . ASN A 1 205 ? -12.474 16.351 -6.571 1.00 85.31 205 ASN A O 1
ATOM 1555 N N . LYS A 1 206 ? -11.898 17.465 -8.411 1.00 80.69 206 LYS A N 1
ATOM 1556 C CA . LYS A 1 206 ? -13.280 17.781 -8.823 1.00 80.69 206 LYS A CA 1
ATOM 1557 C C . LYS A 1 206 ? -13.858 16.767 -9.814 1.00 80.69 206 LYS A C 1
ATOM 1559 O O . LYS A 1 206 ? -15.050 16.811 -10.103 1.00 80.69 206 LYS A O 1
ATOM 1564 N N . GLY A 1 207 ? -13.020 15.879 -10.352 1.00 79.38 207 GLY A N 1
ATOM 1565 C CA . GLY A 1 207 ? -13.386 14.921 -11.394 1.00 79.38 207 GLY A CA 1
ATOM 1566 C C . GLY A 1 207 ? -13.317 13.463 -10.938 1.00 79.38 207 GLY A C 1
ATOM 1567 O O . GLY A 1 207 ? -13.580 13.119 -9.788 1.00 79.38 207 GLY A O 1
ATOM 1568 N N . GLU A 1 208 ? -12.926 12.576 -11.857 1.00 77.00 208 GLU A N 1
ATOM 1569 C CA . GLU A 1 208 ? -12.886 11.123 -11.618 1.00 77.00 208 GLU A CA 1
ATOM 1570 C C . GLU A 1 208 ? -11.885 10.675 -10.539 1.00 77.00 208 GLU A C 1
ATOM 1572 O O . GLU A 1 208 ? -12.010 9.579 -9.993 1.00 77.00 208 GLU A O 1
ATOM 1577 N N . LEU A 1 209 ? -10.900 11.519 -10.221 1.00 73.00 209 LEU A N 1
ATOM 1578 C CA . LEU A 1 209 ? -9.904 11.271 -9.179 1.00 73.00 209 LEU A CA 1
ATOM 1579 C C . LEU A 1 209 ? -10.330 11.786 -7.795 1.00 73.00 209 LEU A C 1
ATOM 1581 O O . LEU A 1 209 ? -9.544 11.635 -6.856 1.00 73.00 209 LEU A O 1
ATOM 1585 N N . LEU A 1 210 ? -11.552 12.330 -7.653 1.00 79.31 210 LEU A N 1
ATOM 1586 C CA . LEU A 1 210 ? -12.119 12.775 -6.374 1.00 79.31 210 LEU A CA 1
ATOM 1587 C C . LEU A 1 210 ? -11.915 11.703 -5.295 1.00 79.31 210 LEU A C 1
ATOM 1589 O O . LEU A 1 210 ? -12.533 10.629 -5.310 1.00 79.31 210 LEU A O 1
ATOM 1593 N N . SER A 1 211 ? -11.012 11.997 -4.365 1.00 73.62 211 SER A N 1
ATOM 1594 C CA . SER A 1 211 ? -10.629 11.094 -3.288 1.00 73.62 211 SER A CA 1
ATOM 1595 C C . SER A 1 211 ? -9.912 11.841 -2.177 1.00 73.62 211 SER A C 1
ATOM 1597 O O . SER A 1 211 ? -9.232 12.838 -2.413 1.00 73.62 211 SER A O 1
ATOM 1599 N N . PHE A 1 212 ? -9.995 11.302 -0.963 1.00 75.88 212 PHE A N 1
ATOM 1600 C CA . PHE A 1 212 ? -9.353 11.929 0.190 1.00 75.88 212 PHE A CA 1
ATOM 1601 C C . PHE A 1 212 ? -7.832 12.068 0.034 1.00 75.88 212 PHE A C 1
ATOM 1603 O O . PHE A 1 212 ? -7.259 13.076 0.427 1.00 75.88 212 PHE A O 1
ATOM 1610 N N . LEU A 1 213 ? -7.158 11.077 -0.561 1.00 72.75 213 LEU A N 1
ATOM 1611 C CA . LEU A 1 213 ? -5.709 11.144 -0.766 1.00 72.75 213 LEU A CA 1
ATOM 1612 C C . LEU A 1 213 ? -5.300 12.242 -1.763 1.00 72.75 213 LEU A C 1
ATOM 1614 O O . LEU A 1 213 ? -4.248 12.854 -1.589 1.00 72.75 213 LEU A O 1
ATOM 1618 N N . VAL A 1 214 ? -6.116 12.516 -2.785 1.00 74.88 214 VAL A N 1
ATOM 1619 C CA . VAL A 1 214 ? -5.871 13.611 -3.742 1.00 74.88 214 VAL A CA 1
ATOM 1620 C C . VAL A 1 214 ? -6.157 14.965 -3.086 1.00 74.88 214 VAL A C 1
ATOM 1622 O O . VAL A 1 214 ? -5.354 15.883 -3.241 1.00 74.88 214 VAL A O 1
ATOM 1625 N N . GLU A 1 215 ? -7.227 15.060 -2.292 1.00 80.00 215 GLU A N 1
ATOM 1626 C CA . GLU A 1 215 ? -7.577 16.238 -1.482 1.00 80.00 215 GLU A CA 1
ATOM 1627 C C . GLU A 1 215 ? -6.418 16.670 -0.575 1.00 80.00 215 GLU A C 1
ATOM 1629 O O . GLU A 1 215 ? -5.873 17.761 -0.743 1.00 80.00 215 GLU A O 1
ATOM 1634 N N . ILE A 1 216 ? -5.952 15.779 0.310 1.00 82.50 216 ILE A N 1
ATOM 1635 C CA . ILE A 1 216 ? -4.857 16.114 1.233 1.00 82.50 216 ILE A CA 1
ATOM 1636 C C . ILE A 1 216 ? -3.548 16.403 0.494 1.00 82.50 216 ILE A C 1
ATOM 1638 O O . ILE A 1 216 ? -2.716 17.151 0.994 1.00 82.50 216 ILE A O 1
ATOM 1642 N N . THR A 1 217 ? -3.343 15.822 -0.693 1.00 83.06 217 THR A N 1
ATOM 1643 C CA . THR A 1 217 ? -2.151 16.094 -1.508 1.00 83.06 217 THR A CA 1
ATOM 1644 C C . THR A 1 217 ? -2.169 17.528 -2.037 1.00 83.06 217 THR A C 1
ATOM 1646 O O . THR A 1 217 ? -1.139 18.202 -1.988 1.00 83.06 217 THR A O 1
ATOM 1649 N N . ALA A 1 218 ? -3.329 18.024 -2.482 1.00 84.75 218 ALA A N 1
ATOM 1650 C CA . ALA A 1 218 ? -3.486 19.423 -2.868 1.00 84.75 218 ALA A CA 1
ATOM 1651 C C . ALA A 1 218 ? -3.212 20.358 -1.677 1.00 84.75 218 ALA A C 1
ATOM 1653 O O . ALA A 1 218 ? -2.429 21.302 -1.811 1.00 84.75 218 ALA A O 1
ATOM 1654 N N . ASP A 1 219 ? -3.770 20.052 -0.502 1.00 89.50 219 ASP A N 1
ATOM 1655 C CA . ASP A 1 219 ? -3.544 20.838 0.715 1.00 89.50 219 ASP A CA 1
ATOM 1656 C C . ASP A 1 219 ? -2.062 20.873 1.097 1.00 89.50 219 ASP A C 1
ATOM 1658 O O . ASP A 1 219 ? -1.521 21.952 1.346 1.00 89.50 219 ASP A O 1
ATOM 1662 N N . ILE A 1 220 ? -1.369 19.727 1.063 1.00 92.94 220 ILE A N 1
ATOM 1663 C CA . ILE A 1 220 ? 0.065 19.617 1.376 1.00 92.94 220 ILE A CA 1
ATOM 1664 C C . ILE A 1 220 ? 0.909 20.561 0.508 1.00 92.94 220 ILE A C 1
ATOM 1666 O O . ILE A 1 220 ? 1.818 21.210 1.029 1.00 92.94 220 ILE A O 1
ATOM 1670 N N . PHE A 1 221 ? 0.611 20.684 -0.791 1.00 87.81 221 PHE A N 1
ATOM 1671 C CA . PHE A 1 221 ? 1.347 21.591 -1.681 1.00 87.81 221 PHE A CA 1
ATOM 1672 C C . PHE A 1 221 ? 1.136 23.077 -1.361 1.00 87.81 221 PHE A C 1
ATOM 1674 O O . PHE A 1 221 ? 1.964 23.897 -1.759 1.00 87.81 221 PHE A O 1
ATOM 1681 N N . SER A 1 222 ? 0.079 23.434 -0.625 1.00 91.00 222 SER A N 1
ATOM 1682 C CA . SER A 1 222 ? -0.196 24.815 -0.207 1.00 91.00 222 SER A CA 1
ATOM 1683 C C . SER A 1 222 ? 0.554 25.245 1.061 1.00 91.00 222 SER A C 1
ATOM 1685 O O . SER A 1 222 ? 0.706 26.444 1.311 1.00 91.00 222 SER A O 1
ATOM 1687 N N . ILE A 1 223 ? 1.050 24.290 1.857 1.00 93.69 223 ILE A N 1
ATOM 1688 C CA . ILE A 1 223 ? 1.625 24.576 3.175 1.00 93.69 223 ILE A CA 1
ATOM 1689 C C . ILE A 1 223 ? 3.037 25.149 3.037 1.00 93.69 223 ILE A C 1
ATOM 1691 O O . ILE A 1 223 ? 3.971 24.478 2.585 1.00 93.69 223 ILE A O 1
ATOM 1695 N N . LYS A 1 224 ? 3.201 26.400 3.474 1.00 92.56 224 LYS A N 1
ATOM 1696 C CA . LYS A 1 224 ? 4.512 27.039 3.631 1.00 92.56 224 LYS A CA 1
ATOM 1697 C C . LYS A 1 224 ? 5.246 26.470 4.842 1.00 92.56 224 LYS A C 1
ATOM 1699 O O . LYS A 1 224 ? 4.613 26.076 5.817 1.00 92.56 224 LYS A O 1
ATOM 1704 N N . ASP A 1 225 ? 6.571 26.427 4.759 1.00 91.50 225 ASP A N 1
ATOM 1705 C CA . ASP A 1 225 ? 7.404 26.080 5.911 1.00 91.50 225 ASP A CA 1
ATOM 1706 C C . ASP A 1 225 ? 7.271 27.174 6.986 1.00 91.50 225 ASP A C 1
ATOM 1708 O O . ASP A 1 225 ? 7.400 28.362 6.689 1.00 91.50 225 ASP A O 1
ATOM 1712 N N . ASP A 1 226 ? 6.970 26.788 8.224 1.00 91.38 226 ASP A N 1
ATOM 1713 C CA . ASP A 1 226 ? 6.842 27.713 9.356 1.00 91.38 226 ASP A CA 1
ATOM 1714 C C . ASP A 1 226 ? 8.203 28.053 9.986 1.00 91.38 226 ASP A C 1
ATOM 1716 O O . ASP A 1 226 ? 8.301 28.974 10.798 1.00 91.38 226 ASP A O 1
ATOM 1720 N N . GLN A 1 227 ? 9.263 27.343 9.582 1.00 89.38 227 GLN A N 1
ATOM 1721 C CA . GLN A 1 227 ? 10.630 27.516 10.079 1.00 89.38 227 GLN A CA 1
ATOM 1722 C C . GLN A 1 227 ? 11.599 28.098 9.038 1.00 89.38 227 GLN A C 1
ATOM 1724 O O . GLN A 1 227 ? 12.781 28.281 9.343 1.00 89.38 227 GLN A O 1
ATOM 1729 N N . GLY A 1 228 ? 11.136 28.420 7.827 1.00 84.50 228 GLY A N 1
ATOM 1730 C CA . GLY A 1 228 ? 12.007 28.906 6.760 1.00 84.50 228 GLY A CA 1
ATOM 1731 C C . GLY A 1 228 ? 11.288 29.286 5.468 1.00 84.50 228 GLY A C 1
ATOM 1732 O O . GLY A 1 228 ? 10.066 29.310 5.380 1.00 84.50 228 GLY A O 1
ATOM 1733 N N . GLU A 1 229 ? 12.071 29.612 4.437 1.00 87.06 229 GLU A N 1
ATOM 1734 C CA . GLU A 1 229 ? 11.536 29.912 3.108 1.00 87.06 229 GLU A CA 1
ATOM 1735 C C . GLU A 1 229 ? 11.180 28.638 2.326 1.00 87.06 229 GLU A C 1
ATOM 1737 O O . GLU A 1 229 ? 11.896 27.625 2.361 1.00 87.06 229 GLU A O 1
ATOM 1742 N N . GLY A 1 230 ? 10.106 28.733 1.540 1.00 87.69 230 GLY A N 1
ATOM 1743 C CA . GLY A 1 230 ? 9.610 27.671 0.669 1.00 87.69 230 GLY A CA 1
ATOM 1744 C C . GLY A 1 230 ? 8.387 26.953 1.238 1.00 87.69 230 GLY A C 1
ATOM 1745 O O . GLY A 1 230 ? 7.627 27.505 2.034 1.00 87.69 230 GLY A O 1
ATOM 1746 N N . TYR A 1 231 ? 8.175 25.723 0.781 1.00 88.69 231 TYR A N 1
ATOM 1747 C CA . TYR A 1 231 ? 7.033 24.897 1.166 1.00 88.69 231 TYR A CA 1
ATOM 1748 C C . TYR A 1 231 ? 7.474 23.773 2.095 1.00 88.69 231 TYR A C 1
ATOM 1750 O O . TYR A 1 231 ? 8.558 23.214 1.923 1.00 88.69 231 TYR A O 1
ATOM 1758 N N . LEU A 1 232 ? 6.612 23.400 3.040 1.00 90.62 232 LEU A N 1
ATOM 1759 C CA . LEU A 1 232 ? 6.922 22.374 4.033 1.00 90.62 232 LEU A CA 1
ATOM 1760 C C . LEU A 1 232 ? 7.238 21.027 3.372 1.00 90.62 232 LEU A C 1
ATOM 1762 O O . LEU A 1 232 ? 8.188 20.361 3.771 1.00 90.62 232 LEU A O 1
ATOM 1766 N N . VAL A 1 233 ? 6.496 20.649 2.324 1.00 86.62 233 VAL A N 1
ATOM 1767 C CA . VAL A 1 233 ? 6.697 19.383 1.592 1.00 86.62 233 VAL A CA 1
ATOM 1768 C C . VAL A 1 233 ? 8.118 19.227 1.039 1.00 86.62 233 VAL A C 1
ATOM 1770 O O . VAL A 1 233 ? 8.641 18.117 1.000 1.00 86.62 233 VAL A O 1
ATOM 1773 N N . ASP A 1 234 ? 8.775 20.333 0.686 1.00 82.62 234 ASP A N 1
ATOM 1774 C CA . ASP A 1 234 ? 10.153 20.335 0.194 1.00 82.62 234 ASP A CA 1
ATOM 1775 C C . ASP A 1 234 ? 11.175 20.153 1.334 1.00 82.62 234 ASP A C 1
ATOM 1777 O O . ASP A 1 234 ? 12.318 19.774 1.100 1.00 82.62 234 ASP A O 1
ATOM 1781 N N . LYS A 1 235 ? 10.788 20.398 2.589 1.00 84.94 235 LYS A N 1
ATOM 1782 C CA . LYS A 1 235 ? 11.647 20.203 3.771 1.00 84.94 235 LYS A CA 1
ATOM 1783 C C . LYS A 1 235 ? 11.482 18.825 4.408 1.00 84.94 235 LYS A C 1
ATOM 1785 O O . LYS A 1 235 ? 12.318 18.422 5.220 1.00 84.94 235 LYS A O 1
ATOM 1790 N N . VAL A 1 236 ? 10.415 18.099 4.068 1.00 81.50 236 VAL A N 1
ATOM 1791 C CA . VAL A 1 236 ? 10.166 16.749 4.584 1.00 81.50 236 VAL A CA 1
ATOM 1792 C C . VAL A 1 236 ? 11.224 15.792 4.036 1.00 81.50 236 VAL A C 1
ATOM 1794 O O . VAL A 1 236 ? 11.417 15.671 2.829 1.00 81.50 236 VAL A O 1
ATOM 1797 N N . LEU A 1 237 ? 11.902 15.075 4.936 1.00 81.62 237 LEU A N 1
ATOM 1798 C CA . LEU A 1 237 ? 12.868 14.047 4.556 1.00 81.62 237 LEU A CA 1
ATOM 1799 C C . LEU A 1 237 ? 12.179 12.949 3.727 1.00 81.62 237 LEU A C 1
ATOM 1801 O O . LEU A 1 237 ? 11.193 12.362 4.172 1.00 81.62 237 LEU A O 1
ATOM 1805 N N . ASP A 1 238 ? 12.750 12.613 2.569 1.00 74.69 238 ASP A N 1
ATOM 1806 C CA . ASP A 1 238 ? 12.288 11.579 1.631 1.00 74.69 238 ASP A CA 1
ATOM 1807 C C . ASP A 1 238 ? 12.585 10.154 2.138 1.00 74.69 238 ASP A C 1
ATOM 1809 O O . ASP A 1 238 ? 13.215 9.337 1.463 1.00 74.69 238 ASP A O 1
ATOM 1813 N N . LYS A 1 239 ? 12.153 9.866 3.369 1.00 78.19 239 LYS A N 1
ATOM 1814 C CA . LYS A 1 239 ? 12.312 8.586 4.059 1.00 78.19 239 LYS A CA 1
ATOM 1815 C C . LYS A 1 239 ? 11.001 8.201 4.735 1.00 78.19 239 LYS A C 1
ATOM 1817 O O . LYS A 1 239 ? 10.603 8.800 5.733 1.00 78.19 239 LYS A O 1
ATOM 1822 N N . THR A 1 240 ? 10.349 7.163 4.225 1.00 75.38 240 THR A N 1
ATOM 1823 C CA . THR A 1 240 ? 9.024 6.749 4.699 1.00 75.38 240 THR A CA 1
ATOM 1824 C C . THR A 1 240 ? 9.114 5.539 5.630 1.00 75.38 240 THR A C 1
ATOM 1826 O O . THR A 1 240 ? 9.725 4.526 5.303 1.00 75.38 240 THR A O 1
ATOM 1829 N N . GLY A 1 241 ? 8.476 5.621 6.802 1.00 73.00 241 GLY A N 1
ATOM 1830 C CA . GLY A 1 241 ? 8.294 4.473 7.698 1.00 73.00 241 GLY A CA 1
ATOM 1831 C C . GLY A 1 241 ? 7.139 3.555 7.270 1.00 73.00 241 GLY A C 1
ATOM 1832 O O . GLY A 1 241 ? 6.330 3.896 6.407 1.00 73.00 241 GLY A O 1
ATOM 1833 N N . MET A 1 242 ? 7.008 2.390 7.909 1.00 74.19 242 MET A N 1
ATOM 1834 C CA . MET A 1 242 ? 5.865 1.493 7.702 1.00 74.19 242 MET A CA 1
ATOM 1835 C C . MET A 1 242 ? 5.493 0.728 8.972 1.00 74.19 242 MET A C 1
ATOM 1837 O O . MET A 1 242 ? 6.353 0.405 9.785 1.00 74.19 242 MET A O 1
ATOM 1841 N N . LYS A 1 243 ? 4.200 0.414 9.126 1.00 70.50 243 LYS A N 1
ATOM 1842 C CA . LYS A 1 243 ? 3.643 -0.279 10.305 1.00 70.50 243 LYS A CA 1
ATOM 1843 C C . LYS A 1 243 ? 3.370 -1.779 10.077 1.00 70.50 243 LYS A C 1
ATOM 1845 O O . LYS A 1 243 ? 2.615 -2.378 10.829 1.00 70.50 243 LYS A O 1
ATOM 1850 N N . GLY A 1 244 ? 3.937 -2.379 9.026 1.00 76.31 244 GLY A N 1
ATOM 1851 C CA . GLY A 1 244 ? 3.871 -3.825 8.746 1.00 76.31 244 GLY A CA 1
ATOM 1852 C C . GLY A 1 244 ? 2.685 -4.315 7.900 1.00 76.31 244 GLY A C 1
ATOM 1853 O O . GLY A 1 244 ? 2.859 -5.252 7.132 1.00 76.31 244 GLY A O 1
ATOM 1854 N N . THR A 1 245 ? 1.520 -3.662 7.943 1.00 78.06 245 THR A N 1
ATOM 1855 C CA . THR A 1 245 ? 0.305 -4.132 7.232 1.00 78.06 245 THR A CA 1
ATOM 1856 C C . THR A 1 245 ? 0.466 -4.260 5.712 1.00 78.06 245 THR A C 1
ATOM 1858 O O . THR A 1 245 ? 0.062 -5.273 5.155 1.00 78.06 245 THR A O 1
ATOM 1861 N N . GLY A 1 246 ? 1.137 -3.316 5.041 1.00 82.62 246 GLY A N 1
ATOM 1862 C CA . GLY A 1 246 ? 1.433 -3.444 3.603 1.00 82.62 246 GLY A CA 1
ATOM 1863 C C . GLY A 1 246 ? 2.323 -4.651 3.261 1.00 82.62 246 GLY A C 1
ATOM 1864 O O . GLY A 1 246 ? 2.109 -5.313 2.250 1.00 82.62 246 GLY A O 1
ATOM 1865 N N . LYS A 1 247 ? 3.267 -5.008 4.147 1.00 89.44 247 LYS A N 1
ATOM 1866 C CA . LYS A 1 247 ? 4.099 -6.216 3.999 1.00 89.44 247 LYS A CA 1
ATOM 1867 C C . LYS A 1 247 ? 3.257 -7.486 4.115 1.00 89.44 247 LYS A C 1
ATOM 1869 O O . LYS A 1 247 ? 3.483 -8.431 3.368 1.00 89.44 247 LYS A O 1
ATOM 1874 N N . TRP A 1 248 ? 2.294 -7.509 5.034 1.00 93.06 248 TRP A N 1
ATOM 1875 C CA . TRP A 1 248 ? 1.380 -8.639 5.196 1.00 93.06 248 TRP A CA 1
ATOM 1876 C C . TRP A 1 248 ? 0.523 -8.876 3.950 1.00 93.06 248 TRP A C 1
ATOM 1878 O O . TRP A 1 248 ? 0.361 -10.025 3.549 1.00 93.06 248 TRP A O 1
ATOM 1888 N N . THR A 1 249 ? 0.051 -7.813 3.290 1.00 94.44 249 THR A N 1
ATOM 1889 C CA . THR A 1 249 ? -0.689 -7.933 2.022 1.00 94.44 249 THR A CA 1
ATOM 1890 C C . THR A 1 249 ? 0.153 -8.583 0.934 1.00 94.44 249 THR A C 1
ATOM 1892 O O . THR A 1 249 ? -0.300 -9.543 0.322 1.00 94.44 249 THR A O 1
ATOM 1895 N N . VAL A 1 250 ? 1.394 -8.125 0.740 1.00 93.69 250 VAL A N 1
ATOM 1896 C CA . VAL A 1 250 ? 2.325 -8.718 -0.239 1.00 93.69 250 VAL A CA 1
ATOM 1897 C C . VAL A 1 250 ? 2.651 -10.174 0.109 1.00 93.69 250 VAL A C 1
ATOM 1899 O O . VAL A 1 250 ? 2.641 -11.040 -0.759 1.00 93.69 250 VAL A O 1
ATOM 1902 N N . GLN A 1 251 ? 2.867 -10.476 1.392 1.00 94.00 251 GLN A N 1
ATOM 1903 C CA . GLN A 1 251 ? 3.088 -11.850 1.846 1.00 94.00 251 GLN A CA 1
ATOM 1904 C C . GLN A 1 251 ? 1.891 -12.754 1.522 1.00 94.00 251 GLN A C 1
ATOM 1906 O O . GLN A 1 251 ? 2.080 -13.899 1.125 1.00 94.00 251 GLN A O 1
ATOM 1911 N N . GLN A 1 252 ? 0.662 -12.264 1.692 1.00 96.06 252 GLN A N 1
ATOM 1912 C CA . GLN A 1 252 ? -0.537 -13.036 1.369 1.00 96.06 252 GLN A CA 1
ATOM 1913 C C . GLN A 1 252 ? -0.794 -13.139 -0.129 1.00 96.06 252 GLN A C 1
ATOM 1915 O O . GLN A 1 252 ? -1.243 -14.191 -0.568 1.00 96.06 252 GLN A O 1
ATOM 1920 N N . ALA A 1 253 ? -0.465 -12.114 -0.913 1.00 93.75 253 ALA A N 1
ATOM 1921 C CA . ALA A 1 253 ? -0.497 -12.194 -2.368 1.00 93.75 253 ALA A CA 1
ATOM 1922 C C . ALA A 1 253 ? 0.413 -13.329 -2.871 1.00 93.75 253 ALA A C 1
ATOM 1924 O O . ALA A 1 253 ? -0.041 -14.193 -3.619 1.00 93.75 253 ALA A O 1
ATOM 1925 N N . ALA A 1 254 ? 1.649 -13.397 -2.362 1.00 88.00 254 ALA A N 1
ATOM 1926 C CA . ALA A 1 254 ? 2.592 -14.466 -2.683 1.00 88.00 254 ALA A CA 1
ATOM 1927 C C . ALA A 1 254 ? 2.092 -15.857 -2.250 1.00 88.00 254 ALA A C 1
ATOM 1929 O O . ALA A 1 254 ? 2.104 -16.780 -3.059 1.00 88.00 254 ALA A O 1
ATOM 1930 N N . GLU A 1 255 ? 1.605 -16.002 -1.011 1.00 93.00 255 GLU A N 1
ATOM 1931 C CA . GLU A 1 255 ? 1.075 -17.277 -0.491 1.00 93.00 255 GLU A CA 1
ATOM 1932 C C . GLU A 1 255 ? -0.109 -17.797 -1.322 1.00 93.00 255 GLU A C 1
ATOM 1934 O O . GLU A 1 255 ? -0.224 -18.987 -1.593 1.00 93.00 255 GLU A O 1
ATOM 1939 N N . LEU A 1 256 ? -0.975 -16.888 -1.775 1.00 91.62 256 LEU A N 1
ATOM 1940 C CA . LEU A 1 256 ? -2.146 -17.202 -2.594 1.00 91.62 256 LEU A CA 1
ATOM 1941 C C . LEU A 1 256 ? -1.814 -17.358 -4.085 1.00 91.62 256 LEU A C 1
ATOM 1943 O O . LEU A 1 256 ? -2.716 -17.625 -4.876 1.00 91.62 256 LEU A O 1
ATOM 1947 N N . SER A 1 257 ? -0.554 -17.156 -4.490 1.00 89.94 257 SER A N 1
ATOM 1948 C CA . SER A 1 257 ? -0.144 -17.082 -5.900 1.00 89.94 257 SER A CA 1
ATOM 1949 C C . SER A 1 257 ? -0.942 -16.044 -6.713 1.00 89.94 257 SER A C 1
ATOM 1951 O O . SER A 1 257 ? -1.243 -16.248 -7.890 1.00 89.94 257 SER A O 1
ATOM 1953 N N . VAL A 1 258 ? -1.281 -14.910 -6.091 1.00 90.88 258 VAL A N 1
ATOM 1954 C CA . VAL A 1 258 ? -1.977 -13.778 -6.719 1.00 90.88 258 VAL A CA 1
ATOM 1955 C C . VAL A 1 258 ? -0.972 -12.672 -7.027 1.00 90.88 258 VAL A C 1
ATOM 1957 O O . VAL A 1 258 ? -0.303 -12.167 -6.133 1.00 90.88 258 VAL A O 1
ATOM 1960 N N . ALA A 1 259 ? -0.891 -12.252 -8.289 1.00 86.50 259 ALA A N 1
ATOM 1961 C CA . ALA A 1 259 ? -0.015 -11.152 -8.688 1.00 86.50 259 ALA A CA 1
ATOM 1962 C C . ALA A 1 259 ? -0.542 -9.799 -8.175 1.00 86.50 259 ALA A C 1
ATOM 1964 O O . ALA A 1 259 ? -1.653 -9.397 -8.533 1.00 86.50 259 ALA A O 1
ATOM 1965 N N . ALA A 1 260 ? 0.274 -9.075 -7.399 1.00 93.38 260 ALA A N 1
ATOM 1966 C CA . ALA A 1 260 ? -0.048 -7.742 -6.880 1.00 93.38 260 ALA A CA 1
ATOM 1967 C C . ALA A 1 260 ? 1.096 -6.723 -7.072 1.00 93.38 260 ALA A C 1
ATOM 1969 O O . ALA A 1 260 ? 1.501 -6.045 -6.120 1.00 93.38 260 ALA A O 1
ATOM 1970 N N . PRO A 1 261 ? 1.634 -6.587 -8.300 1.00 87.88 261 PRO A N 1
ATOM 1971 C CA . PRO A 1 261 ? 2.895 -5.891 -8.530 1.00 87.88 261 PRO A CA 1
ATOM 1972 C C . PRO A 1 261 ? 2.829 -4.381 -8.246 1.00 87.88 261 PRO A C 1
ATOM 1974 O O . PRO A 1 261 ? 3.849 -3.786 -7.911 1.00 87.88 261 PRO A O 1
ATOM 1977 N N . THR A 1 262 ? 1.648 -3.752 -8.311 1.00 91.31 262 THR A N 1
ATOM 1978 C CA . THR A 1 262 ? 1.479 -2.329 -7.965 1.00 91.31 262 THR A CA 1
ATOM 1979 C C . THR A 1 262 ? 1.619 -2.108 -6.458 1.00 91.31 262 THR A C 1
ATOM 1981 O O . THR A 1 262 ? 2.304 -1.184 -6.012 1.00 91.31 262 THR A O 1
ATOM 1984 N N . ILE A 1 263 ? 0.995 -2.980 -5.660 1.00 93.12 263 ILE A N 1
ATOM 1985 C CA . ILE A 1 263 ? 1.081 -2.948 -4.194 1.00 93.12 263 ILE A CA 1
ATOM 1986 C C . ILE A 1 263 ? 2.508 -3.312 -3.754 1.00 93.12 263 ILE A C 1
ATOM 1988 O O . ILE A 1 263 ? 3.063 -2.655 -2.874 1.00 93.12 263 ILE A O 1
ATOM 1992 N N . GLU A 1 264 ? 3.141 -4.290 -4.402 1.00 92.62 264 GLU A N 1
ATOM 1993 C CA . GLU A 1 264 ? 4.546 -4.658 -4.174 1.00 92.62 264 GLU A CA 1
ATOM 1994 C C . GLU A 1 264 ? 5.502 -3.492 -4.465 1.00 92.62 264 GLU A C 1
ATOM 1996 O O . GLU A 1 264 ? 6.293 -3.113 -3.600 1.00 92.62 264 GLU A O 1
ATOM 2001 N N . ALA A 1 265 ? 5.363 -2.842 -5.625 1.00 87.31 265 ALA A N 1
ATOM 2002 C CA . ALA A 1 265 ? 6.164 -1.679 -6.010 1.00 87.31 265 ALA A CA 1
ATOM 2003 C C . ALA A 1 265 ? 6.068 -0.525 -4.998 1.00 87.31 265 ALA A C 1
ATOM 2005 O O . ALA A 1 265 ? 7.056 0.170 -4.737 1.00 87.31 265 ALA A O 1
ATOM 2006 N N . SER A 1 266 ? 4.894 -0.328 -4.390 1.00 89.62 266 SER A N 1
ATOM 2007 C CA . SER A 1 266 ? 4.714 0.664 -3.324 1.00 89.62 266 SER A CA 1
ATOM 2008 C C . SER A 1 266 ? 5.500 0.341 -2.052 1.00 89.62 266 SER A C 1
ATOM 2010 O O . SER A 1 266 ? 5.949 1.247 -1.345 1.00 89.62 266 SER A O 1
ATOM 2012 N N . LEU A 1 267 ? 5.705 -0.944 -1.759 1.00 89.50 267 LEU A N 1
ATOM 2013 C CA . LEU A 1 267 ? 6.483 -1.393 -0.613 1.00 89.50 267 LEU A CA 1
ATOM 2014 C C . LEU A 1 267 ? 7.986 -1.258 -0.890 1.00 89.50 267 LEU A C 1
ATOM 2016 O O . LEU A 1 267 ? 8.707 -0.703 -0.057 1.00 89.50 267 LEU A O 1
ATOM 2020 N N . ASP A 1 268 ? 8.431 -1.657 -2.082 1.00 83.88 268 ASP A N 1
ATOM 2021 C CA . ASP A 1 268 ? 9.822 -1.503 -2.524 1.00 83.88 268 ASP A CA 1
ATOM 2022 C C . ASP A 1 268 ? 10.253 -0.036 -2.563 1.00 83.88 268 ASP A C 1
ATOM 2024 O O . ASP A 1 268 ? 11.339 0.311 -2.095 1.00 83.88 268 ASP A O 1
ATOM 2028 N N . SER A 1 269 ? 9.375 0.855 -3.027 1.00 78.94 269 SER A N 1
ATOM 2029 C CA . SER A 1 269 ? 9.632 2.300 -3.038 1.00 78.94 269 SER A CA 1
ATOM 2030 C C . SER A 1 269 ? 9.867 2.849 -1.629 1.00 78.94 269 SER A C 1
ATOM 2032 O O . SER A 1 269 ? 10.777 3.651 -1.405 1.00 78.94 269 SER A O 1
ATOM 2034 N N . ARG A 1 270 ? 9.115 2.354 -0.638 1.00 85.06 270 ARG A N 1
ATOM 2035 C CA . ARG A 1 270 ? 9.322 2.708 0.775 1.00 85.06 270 ARG A CA 1
ATOM 2036 C C . ARG A 1 270 ? 10.639 2.146 1.304 1.00 85.06 270 ARG A C 1
ATOM 2038 O O . ARG A 1 270 ? 11.364 2.888 1.970 1.00 85.06 270 ARG A O 1
ATOM 2045 N N . PHE A 1 271 ? 10.981 0.893 0.992 1.00 83.75 271 PHE A N 1
ATOM 2046 C CA . PHE A 1 271 ? 12.272 0.306 1.372 1.00 83.75 271 PHE A CA 1
ATOM 2047 C C . PHE A 1 271 ? 13.448 1.110 0.806 1.00 83.75 271 PHE A C 1
ATOM 2049 O O . PHE A 1 271 ? 14.344 1.488 1.561 1.00 83.75 271 PHE A O 1
ATOM 2056 N N . LEU A 1 272 ? 13.403 1.460 -0.482 1.00 69.88 272 LEU A N 1
ATOM 2057 C CA . LEU A 1 272 ? 14.428 2.268 -1.150 1.00 69.88 272 LEU A CA 1
ATOM 2058 C C . LEU A 1 272 ? 14.511 3.690 -0.582 1.00 69.88 272 LEU A C 1
ATOM 2060 O O . LEU A 1 272 ? 15.613 4.205 -0.375 1.00 69.88 272 LEU A O 1
ATOM 2064 N N . SER A 1 273 ? 13.377 4.310 -0.234 1.00 72.88 273 SER A N 1
ATOM 2065 C CA . SER A 1 273 ? 13.375 5.606 0.466 1.00 72.88 273 SER A CA 1
ATOM 2066 C C . SER A 1 273 ? 14.135 5.530 1.801 1.00 72.88 273 SER A C 1
ATOM 2068 O O . SER A 1 273 ? 14.856 6.464 2.161 1.00 72.88 273 SER A O 1
ATOM 2070 N N . GLY A 1 274 ? 14.049 4.377 2.481 1.00 73.44 274 GLY A N 1
ATOM 2071 C CA . GLY A 1 274 ? 14.757 4.038 3.716 1.00 73.44 274 GLY A CA 1
ATOM 2072 C C . GLY A 1 274 ? 16.281 4.123 3.614 1.00 73.44 274 GLY A C 1
ATOM 2073 O O . GLY A 1 274 ? 16.924 4.562 4.573 1.00 73.44 274 GLY A O 1
ATOM 2074 N N . LEU A 1 275 ? 16.835 3.781 2.445 1.00 71.56 275 LEU A N 1
ATOM 2075 C CA . LEU A 1 275 ? 18.270 3.746 2.129 1.00 71.56 275 LEU A CA 1
ATOM 2076 C C . LEU A 1 275 ? 18.830 5.129 1.734 1.00 71.56 275 LEU A C 1
ATOM 2078 O O . LEU A 1 275 ? 19.621 5.251 0.802 1.00 71.56 275 LEU A O 1
ATOM 2082 N N . LYS A 1 276 ? 18.402 6.205 2.411 1.00 72.69 276 LYS A N 1
ATOM 2083 C CA . LYS A 1 276 ? 18.720 7.593 2.018 1.00 72.69 276 LYS A CA 1
ATOM 2084 C C . LYS A 1 276 ? 20.222 7.866 1.875 1.00 72.69 276 LYS A C 1
ATOM 2086 O O . LYS A 1 276 ? 20.629 8.427 0.864 1.00 72.69 276 LYS A O 1
ATOM 2091 N N . ASP A 1 277 ? 21.032 7.471 2.856 1.00 71.75 277 ASP A N 1
ATOM 2092 C CA . ASP A 1 277 ? 22.481 7.722 2.831 1.00 71.75 277 ASP A CA 1
ATOM 2093 C C . ASP A 1 277 ? 23.161 7.012 1.644 1.00 71.75 277 ASP A C 1
ATOM 2095 O O . ASP A 1 277 ? 24.026 7.601 0.993 1.00 71.75 277 ASP A O 1
ATOM 2099 N N . GLU A 1 278 ? 22.727 5.789 1.314 1.00 69.94 278 GLU A N 1
ATOM 2100 C CA . GLU A 1 278 ? 23.210 5.050 0.140 1.00 69.94 278 GLU A CA 1
ATOM 2101 C C . GLU A 1 278 ? 22.793 5.726 -1.168 1.00 69.94 278 GLU A C 1
ATOM 2103 O O . GLU A 1 278 ? 23.632 5.898 -2.048 1.00 69.94 278 GLU A O 1
ATOM 2108 N N . ARG A 1 279 ? 21.536 6.177 -1.289 1.00 72.31 279 ARG A N 1
ATOM 2109 C CA . ARG A 1 279 ? 21.055 6.898 -2.483 1.00 72.31 279 ARG A CA 1
ATOM 2110 C C . ARG A 1 279 ? 21.826 8.197 -2.721 1.00 72.31 279 ARG A C 1
ATOM 2112 O O . ARG A 1 279 ? 22.204 8.494 -3.853 1.00 72.31 279 ARG A O 1
ATOM 2119 N N . VAL A 1 280 ? 22.124 8.946 -1.655 1.00 65.81 280 VAL A N 1
ATOM 2120 C CA . VAL A 1 280 ? 22.960 10.157 -1.731 1.00 65.81 280 VAL A CA 1
ATOM 2121 C C . VAL A 1 280 ? 24.363 9.812 -2.236 1.00 65.81 280 VAL A C 1
ATOM 2123 O O . VAL A 1 280 ? 24.899 10.530 -3.080 1.00 65.81 280 VAL A O 1
ATOM 2126 N N . ALA A 1 281 ? 24.966 8.720 -1.757 1.00 69.00 281 ALA A N 1
ATOM 2127 C CA . ALA A 1 281 ? 26.269 8.267 -2.244 1.00 69.00 281 ALA A CA 1
ATOM 2128 C C . ALA A 1 281 ? 26.210 7.831 -3.720 1.00 69.00 281 ALA A C 1
ATOM 2130 O O . ALA A 1 281 ? 27.025 8.288 -4.520 1.00 69.00 281 ALA A O 1
ATOM 2131 N N . ALA A 1 282 ? 25.210 7.028 -4.091 1.00 56.56 282 ALA A N 1
ATOM 2132 C CA . ALA A 1 282 ? 24.998 6.526 -5.446 1.00 56.56 282 ALA A CA 1
ATOM 2133 C C . ALA A 1 282 ? 24.783 7.657 -6.469 1.00 56.56 282 ALA A C 1
ATOM 2135 O O . ALA A 1 282 ? 25.344 7.611 -7.562 1.00 56.56 282 ALA A O 1
ATOM 2136 N N . SER A 1 283 ? 24.047 8.712 -6.108 1.00 58.25 283 SER A N 1
ATOM 2137 C CA . SER A 1 283 ? 23.775 9.848 -7.005 1.00 58.25 283 SER A CA 1
ATOM 2138 C C . SER A 1 283 ? 25.014 10.619 -7.459 1.00 58.25 283 SER A C 1
ATOM 2140 O O . SER A 1 283 ? 25.024 11.205 -8.538 1.00 58.25 283 SER A O 1
ATOM 2142 N N . LYS A 1 284 ? 26.086 10.593 -6.659 1.00 68.00 284 LYS A N 1
ATOM 2143 C CA . LYS A 1 284 ? 27.367 11.221 -7.009 1.00 68.00 284 LYS A CA 1
ATOM 2144 C C . LYS A 1 284 ? 28.161 10.390 -8.018 1.00 68.00 284 LYS A C 1
ATOM 2146 O O . LYS A 1 284 ? 29.067 10.922 -8.646 1.00 68.00 284 LYS A O 1
ATOM 2151 N N . ILE A 1 285 ? 27.838 9.100 -8.139 1.00 64.44 285 ILE A N 1
ATOM 2152 C CA . ILE A 1 285 ? 28.537 8.120 -8.979 1.00 64.44 285 ILE A CA 1
ATOM 2153 C C . ILE A 1 285 ? 27.815 7.949 -10.325 1.00 64.44 285 ILE A C 1
ATOM 2155 O O . ILE A 1 285 ? 28.460 7.863 -11.364 1.00 64.44 285 ILE A O 1
ATOM 2159 N N . PHE A 1 286 ? 26.480 7.921 -10.328 1.00 54.03 286 PHE A N 1
ATOM 2160 C CA . PHE A 1 286 ? 25.671 7.601 -11.510 1.00 54.03 286 PHE A CA 1
ATOM 2161 C C . PHE A 1 286 ? 25.040 8.849 -12.158 1.00 54.03 286 PHE A C 1
ATOM 2163 O O . PHE A 1 286 ? 23.887 9.187 -11.881 1.00 54.03 286 PHE A O 1
ATOM 2170 N N . GLN A 1 287 ? 25.764 9.500 -13.073 1.00 56.47 287 GLN A N 1
ATOM 2171 C CA . GLN A 1 287 ? 25.263 10.599 -13.920 1.00 56.47 287 GLN A CA 1
ATOM 2172 C C . GLN A 1 287 ? 25.094 10.107 -15.367 1.00 56.47 287 GLN A C 1
ATOM 2174 O O . GLN A 1 287 ? 25.958 9.387 -15.857 1.00 56.47 287 GLN A O 1
ATOM 2179 N N . GLY A 1 288 ? 23.993 10.431 -16.053 1.00 50.75 288 GLY A N 1
ATOM 2180 C CA . GLY A 1 288 ? 23.742 9.929 -17.411 1.00 50.75 288 GLY A CA 1
ATOM 2181 C C . GLY A 1 288 ? 23.027 10.930 -18.312 1.00 50.75 288 GLY A C 1
ATOM 2182 O O . GLY A 1 288 ? 22.126 11.627 -17.848 1.00 50.75 288 GLY A O 1
ATOM 2183 N N . ASP A 1 289 ? 23.417 10.935 -19.590 1.00 44.41 289 ASP A N 1
ATOM 2184 C CA . ASP A 1 289 ? 22.740 11.636 -20.682 1.00 44.41 289 ASP A CA 1
ATOM 2185 C C . ASP A 1 289 ? 21.525 10.829 -21.144 1.00 44.41 289 ASP A C 1
ATOM 2187 O O . ASP A 1 289 ? 21.639 9.643 -21.476 1.00 44.41 289 ASP A O 1
ATOM 2191 N N . TYR A 1 290 ? 20.353 11.464 -21.185 1.00 47.06 290 TYR A N 1
ATOM 2192 C CA . TYR A 1 290 ? 19.140 10.830 -21.693 1.00 47.06 290 TYR A CA 1
ATOM 2193 C C . TYR A 1 290 ? 18.676 11.508 -22.977 1.00 47.06 290 TYR A C 1
ATOM 2195 O O . TYR A 1 290 ? 18.222 12.648 -22.975 1.00 47.06 290 TYR A O 1
ATOM 2203 N N . SER A 1 291 ? 18.758 10.776 -24.081 1.00 43.25 291 SER A N 1
ATOM 2204 C CA . SER A 1 291 ? 18.058 11.093 -25.320 1.00 43.25 291 SER A CA 1
ATOM 2205 C C . SER A 1 291 ? 17.661 9.785 -25.995 1.00 43.25 291 SER A C 1
ATOM 2207 O O . SER A 1 291 ? 18.423 8.817 -25.982 1.00 43.25 291 SER A O 1
ATOM 2209 N N . SER A 1 292 ? 16.467 9.724 -26.582 1.00 44.16 292 SER A N 1
ATOM 2210 C CA . SER A 1 292 ? 16.204 8.707 -27.602 1.00 44.16 292 SER A CA 1
ATOM 2211 C C . SER A 1 292 ? 15.073 9.140 -28.525 1.00 44.16 292 SER A C 1
ATOM 2213 O O . SER A 1 292 ? 13.905 8.846 -28.272 1.00 44.16 292 SER A O 1
ATOM 2215 N N . GLY A 1 293 ? 15.447 9.815 -29.608 1.00 46.16 293 GLY A N 1
ATOM 2216 C CA . GLY A 1 293 ? 14.596 10.067 -30.767 1.00 46.16 293 GLY A CA 1
ATOM 2217 C C . GLY A 1 293 ? 15.032 9.231 -31.972 1.00 46.16 293 GLY A C 1
ATOM 2218 O O . GLY A 1 293 ? 15.347 9.804 -33.005 1.00 46.16 293 GLY A O 1
ATOM 2219 N N . GLU A 1 294 ? 15.087 7.896 -31.862 1.00 48.41 294 GLU A N 1
ATOM 2220 C CA . GLU A 1 294 ? 15.503 7.035 -32.986 1.00 48.41 294 GLU A CA 1
ATOM 2221 C C . GLU A 1 294 ? 14.560 5.852 -33.262 1.00 48.41 294 GLU A C 1
ATOM 2223 O O . GLU A 1 294 ? 14.037 5.200 -32.356 1.00 48.41 294 GLU A O 1
ATOM 2228 N N . THR A 1 295 ? 14.387 5.561 -34.556 1.00 46.53 295 THR A N 1
ATOM 2229 C CA . THR A 1 295 ? 13.736 4.371 -35.124 1.00 46.53 295 THR A CA 1
ATOM 2230 C C . THR A 1 295 ? 14.652 3.145 -35.064 1.00 46.53 295 THR A C 1
ATOM 2232 O O . THR A 1 295 ? 15.831 3.234 -35.394 1.00 46.53 295 THR A O 1
ATOM 2235 N N . VAL A 1 296 ? 14.107 1.987 -34.673 1.00 51.09 296 VAL A N 1
ATOM 2236 C CA . VAL A 1 296 ? 14.891 0.798 -34.289 1.00 51.09 296 VAL A CA 1
ATOM 2237 C C . VAL A 1 296 ? 15.048 -0.211 -35.438 1.00 51.09 296 VAL A C 1
ATOM 2239 O O . VAL A 1 296 ? 14.060 -0.733 -35.953 1.00 51.09 296 VAL A O 1
ATOM 2242 N N . ASP A 1 297 ? 16.298 -0.541 -35.778 1.00 62.09 297 ASP A N 1
ATOM 2243 C CA . ASP A 1 297 ? 16.693 -1.669 -36.639 1.00 62.09 297 ASP A CA 1
ATOM 2244 C C . ASP A 1 297 ? 16.653 -3.022 -35.882 1.00 62.09 297 ASP A C 1
ATOM 2246 O O . ASP A 1 297 ? 16.873 -3.088 -34.672 1.00 62.09 297 ASP A O 1
ATOM 2250 N N . LYS A 1 298 ? 16.398 -4.136 -36.583 1.00 52.38 298 LYS A N 1
ATOM 2251 C CA . LYS A 1 298 ? 16.267 -5.483 -35.992 1.00 52.38 298 LYS A C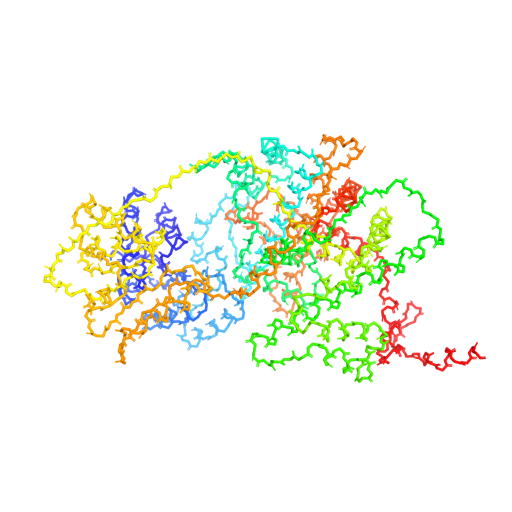A 1
ATOM 2252 C C . LYS A 1 298 ? 17.563 -5.990 -35.357 1.00 52.38 298 LYS A C 1
ATOM 2254 O O . LYS A 1 298 ? 17.495 -6.623 -34.303 1.00 52.38 298 LYS A O 1
ATOM 2259 N N . ALA A 1 299 ? 18.724 -5.731 -35.964 1.00 65.56 299 ALA A N 1
ATOM 2260 C CA . ALA A 1 299 ? 20.003 -6.126 -35.369 1.00 65.56 299 ALA A CA 1
ATOM 2261 C C . ALA A 1 299 ? 20.286 -5.301 -34.104 1.00 65.56 299 ALA A C 1
ATOM 2263 O O . ALA A 1 299 ? 20.672 -5.858 -33.073 1.00 65.56 299 ALA A O 1
ATOM 2264 N N . GLN A 1 300 ? 19.979 -4.000 -34.151 1.00 69.00 300 GLN A N 1
ATOM 2265 C CA . GLN A 1 300 ? 20.060 -3.109 -32.995 1.00 69.00 300 GLN A CA 1
ATOM 2266 C C . GLN A 1 300 ? 19.121 -3.539 -31.858 1.00 69.00 300 GLN A C 1
ATOM 2268 O O . GLN A 1 300 ? 19.533 -3.537 -30.701 1.00 69.00 300 GLN A O 1
ATOM 2273 N N . LEU A 1 301 ? 17.893 -3.973 -32.164 1.00 61.16 301 LEU A N 1
ATOM 2274 C CA . LEU A 1 301 ? 16.944 -4.460 -31.159 1.00 61.16 301 LEU A CA 1
ATOM 2275 C C . LEU A 1 301 ? 17.445 -5.721 -30.449 1.00 61.16 301 LEU A C 1
ATOM 2277 O O . LEU A 1 301 ? 17.340 -5.814 -29.229 1.00 61.16 301 LEU A O 1
ATOM 2281 N N . ILE A 1 302 ? 17.982 -6.695 -31.188 1.00 63.84 302 ILE A N 1
ATOM 2282 C CA . ILE A 1 302 ? 18.520 -7.933 -30.599 1.00 63.84 302 ILE A CA 1
ATOM 2283 C C . ILE A 1 302 ? 19.656 -7.602 -29.629 1.00 63.84 302 ILE A C 1
ATOM 2285 O O . ILE A 1 302 ? 19.692 -8.114 -28.505 1.00 63.84 302 ILE A O 1
ATOM 2289 N N . GLU A 1 303 ? 20.557 -6.714 -30.043 1.00 75.62 303 GLU A N 1
ATOM 2290 C CA . GLU A 1 303 ? 21.672 -6.283 -29.209 1.00 75.62 303 GLU A CA 1
ATOM 2291 C C . GLU A 1 303 ? 21.202 -5.462 -28.002 1.00 75.62 303 GLU A C 1
ATOM 2293 O O . GLU A 1 303 ? 21.684 -5.662 -26.883 1.00 75.62 303 GLU A O 1
ATOM 2298 N N . ASP A 1 304 ? 20.206 -4.596 -28.180 1.00 70.44 304 ASP A N 1
ATOM 2299 C CA . ASP A 1 304 ? 19.642 -3.827 -27.080 1.00 70.44 304 ASP A CA 1
ATOM 2300 C C . ASP A 1 304 ? 18.934 -4.736 -26.067 1.00 70.44 304 ASP A C 1
ATOM 2302 O O . ASP A 1 304 ? 19.139 -4.576 -24.862 1.00 70.44 304 ASP A O 1
ATOM 2306 N N . VAL A 1 305 ? 18.178 -5.745 -26.518 1.00 66.12 305 VAL A N 1
ATOM 2307 C CA . VAL A 1 305 ? 17.544 -6.756 -25.649 1.00 66.12 305 VAL A CA 1
ATOM 2308 C C . VAL A 1 305 ? 18.601 -7.552 -24.884 1.00 66.12 305 VAL A C 1
ATOM 2310 O O . VAL A 1 305 ? 18.435 -7.791 -23.685 1.00 66.12 305 VAL A O 1
ATOM 2313 N N . ARG A 1 306 ? 19.721 -7.918 -25.525 1.00 79.25 306 ARG A N 1
ATOM 2314 C CA . ARG A 1 306 ? 20.854 -8.582 -24.858 1.00 79.25 306 ARG A CA 1
ATOM 2315 C C . ARG A 1 306 ? 21.442 -7.700 -23.753 1.00 79.25 306 ARG A C 1
ATOM 2317 O O . ARG A 1 306 ? 21.665 -8.183 -22.639 1.00 79.25 306 ARG A O 1
ATOM 2324 N N . LYS A 1 307 ? 21.668 -6.412 -24.038 1.00 76.00 307 LYS A N 1
ATOM 2325 C CA . LYS A 1 307 ? 22.174 -5.420 -23.071 1.00 76.00 307 LYS A CA 1
ATOM 2326 C C . LYS A 1 307 ? 21.190 -5.196 -21.915 1.00 76.00 307 LYS A C 1
ATOM 2328 O O . LYS A 1 307 ? 21.609 -5.235 -20.758 1.00 76.00 307 LYS A O 1
ATOM 2333 N N . ALA A 1 308 ? 19.900 -5.049 -22.216 1.00 72.06 308 ALA A N 1
ATOM 2334 C CA . ALA A 1 308 ? 18.813 -4.889 -21.250 1.00 72.06 308 ALA A CA 1
ATOM 2335 C C . ALA A 1 308 ? 18.697 -6.092 -20.306 1.00 72.06 308 ALA A C 1
ATOM 2337 O O . ALA A 1 308 ? 18.640 -5.934 -19.085 1.00 72.06 308 ALA A O 1
ATOM 2338 N N . LEU A 1 309 ? 18.723 -7.309 -20.862 1.00 66.75 309 LEU A N 1
ATOM 2339 C CA . LEU A 1 309 ? 18.693 -8.553 -20.095 1.00 66.75 309 LEU A CA 1
ATOM 2340 C C . LEU A 1 309 ? 19.901 -8.657 -19.161 1.00 66.75 309 LEU A C 1
ATOM 2342 O O . LEU A 1 309 ? 19.750 -9.037 -18.002 1.00 66.75 309 LEU A O 1
ATOM 2346 N N . TYR A 1 310 ? 21.093 -8.304 -19.645 1.00 77.75 310 TYR A N 1
ATOM 2347 C CA . TYR A 1 310 ? 22.307 -8.339 -18.835 1.00 77.75 310 TYR A CA 1
ATOM 2348 C C . TYR A 1 310 ? 22.241 -7.352 -17.659 1.00 77.75 310 TYR A C 1
ATOM 2350 O O . TYR A 1 310 ? 22.468 -7.756 -16.519 1.00 77.75 310 TYR A O 1
ATOM 2358 N N . ALA A 1 311 ? 21.852 -6.097 -17.907 1.00 78.25 311 ALA A N 1
ATOM 2359 C CA . ALA A 1 311 ? 21.696 -5.082 -16.860 1.00 78.25 311 ALA A CA 1
ATOM 2360 C C . ALA A 1 311 ? 20.617 -5.464 -15.828 1.00 78.25 311 ALA A C 1
ATOM 2362 O O . ALA A 1 311 ? 20.830 -5.352 -14.618 1.00 78.25 311 ALA A O 1
ATOM 2363 N N . SER A 1 312 ? 19.501 -6.030 -16.296 1.00 75.00 312 SER A N 1
ATOM 2364 C CA . SER A 1 312 ? 18.427 -6.529 -15.428 1.00 75.00 312 SER A CA 1
ATOM 2365 C C . SER A 1 312 ? 18.899 -7.675 -14.529 1.00 75.00 312 SER A C 1
ATOM 2367 O O . SER A 1 312 ? 18.572 -7.722 -13.344 1.00 75.00 312 SER A O 1
ATOM 2369 N N . LYS A 1 313 ? 19.734 -8.583 -15.056 1.00 79.44 313 LYS A N 1
ATOM 2370 C CA . LYS A 1 313 ? 20.340 -9.658 -14.257 1.00 79.44 313 LYS A CA 1
ATOM 2371 C C . LYS A 1 313 ? 21.238 -9.101 -13.154 1.00 79.44 313 LYS A C 1
ATOM 2373 O O . LYS A 1 313 ? 21.138 -9.591 -12.034 1.00 79.44 313 LYS A O 1
ATOM 2378 N N . ILE A 1 314 ? 22.058 -8.079 -13.428 1.00 83.38 314 ILE A N 1
ATOM 2379 C CA . ILE A 1 314 ? 22.888 -7.437 -12.391 1.00 83.38 314 ILE A CA 1
ATOM 2380 C C . ILE A 1 314 ? 22.009 -6.946 -11.233 1.00 83.38 314 ILE A C 1
ATOM 2382 O O . ILE A 1 314 ? 22.310 -7.238 -10.077 1.00 83.38 314 ILE A O 1
ATOM 2386 N N . CYS A 1 315 ? 20.884 -6.291 -11.533 1.00 78.88 315 CYS A N 1
ATOM 2387 C CA . CYS A 1 315 ? 19.943 -5.820 -10.515 1.00 78.88 315 CYS A CA 1
ATOM 2388 C C . CYS A 1 315 ? 19.335 -6.964 -9.693 1.00 78.88 315 CYS A C 1
ATOM 2390 O O . CYS A 1 315 ? 19.267 -6.864 -8.471 1.00 78.88 315 CYS A O 1
ATOM 2392 N N . SER A 1 316 ? 18.954 -8.071 -10.336 1.00 75.31 316 SER A N 1
ATOM 2393 C CA . SER A 1 316 ? 18.423 -9.250 -9.641 1.00 75.31 316 SER A CA 1
ATOM 2394 C C . SER A 1 316 ? 19.440 -9.866 -8.668 1.00 75.31 316 SER A C 1
ATOM 2396 O O . SER A 1 316 ? 19.101 -10.136 -7.515 1.00 75.31 316 SER A O 1
ATOM 2398 N N . TYR A 1 317 ? 20.706 -10.017 -9.078 1.00 83.56 317 TYR A N 1
ATOM 2399 C CA . TYR A 1 317 ? 21.761 -10.493 -8.175 1.00 83.56 317 TYR A CA 1
ATOM 2400 C C . TYR A 1 317 ? 22.055 -9.502 -7.051 1.00 83.56 317 TYR A C 1
ATOM 2402 O O . TYR A 1 317 ? 22.239 -9.923 -5.912 1.00 83.56 317 TYR A O 1
ATOM 2410 N N . ALA A 1 318 ? 22.066 -8.201 -7.346 1.00 80.94 318 ALA A N 1
ATOM 2411 C CA . ALA A 1 318 ? 22.252 -7.162 -6.342 1.00 80.94 318 ALA A CA 1
ATOM 2412 C C . ALA A 1 318 ? 21.177 -7.235 -5.244 1.00 80.94 318 ALA A C 1
ATOM 2414 O O . ALA A 1 318 ? 21.499 -7.238 -4.058 1.00 80.94 318 ALA A O 1
ATOM 2415 N N . GLN A 1 319 ? 19.907 -7.370 -5.635 1.00 77.12 319 GLN A N 1
ATOM 2416 C CA . GLN A 1 319 ? 18.789 -7.529 -4.700 1.00 77.12 319 GLN A CA 1
ATOM 2417 C C . GLN A 1 319 ? 18.911 -8.822 -3.881 1.00 77.12 319 GLN A C 1
ATOM 2419 O O . GLN A 1 319 ? 18.802 -8.784 -2.656 1.00 77.12 319 GLN A O 1
ATOM 2424 N N . GLY A 1 320 ? 19.198 -9.956 -4.531 1.00 82.31 320 GLY A N 1
ATOM 2425 C CA . GLY A 1 320 ? 19.366 -11.244 -3.850 1.00 82.31 320 GLY A CA 1
ATOM 2426 C C . GLY A 1 320 ? 20.505 -11.236 -2.825 1.00 82.31 320 GLY A C 1
ATOM 2427 O O . GLY A 1 320 ? 20.315 -11.669 -1.687 1.00 82.31 320 GLY A O 1
ATOM 2428 N N . MET A 1 321 ? 21.665 -10.682 -3.189 1.00 85.06 321 MET A N 1
ATOM 2429 C CA . MET A 1 321 ? 22.804 -10.553 -2.274 1.00 85.06 321 MET A CA 1
ATOM 2430 C C . MET A 1 321 ? 22.490 -9.633 -1.092 1.00 85.06 321 MET A C 1
ATOM 2432 O O . MET A 1 321 ? 22.843 -9.962 0.039 1.00 85.06 321 MET A O 1
ATOM 2436 N N . ASN A 1 322 ? 21.767 -8.533 -1.315 1.00 79.31 322 ASN A N 1
ATOM 2437 C CA . ASN A 1 322 ? 21.353 -7.634 -0.237 1.00 79.31 322 ASN A CA 1
ATOM 2438 C C . ASN A 1 322 ? 20.387 -8.302 0.743 1.00 79.31 322 ASN A C 1
ATOM 2440 O O . ASN A 1 322 ? 20.528 -8.112 1.949 1.00 79.31 322 ASN A O 1
ATOM 2444 N N . ILE A 1 323 ? 19.438 -9.112 0.261 1.00 79.06 323 ILE A N 1
ATOM 2445 C CA . ILE A 1 323 ? 18.523 -9.870 1.129 1.00 79.06 323 ILE A CA 1
ATOM 2446 C C . ILE A 1 323 ? 19.312 -10.844 2.011 1.00 79.06 323 ILE A C 1
ATOM 2448 O O . ILE A 1 323 ? 19.076 -10.922 3.219 1.00 79.06 323 ILE A O 1
ATOM 2452 N N . ILE A 1 324 ? 20.284 -11.550 1.428 1.00 82.38 324 ILE A N 1
ATOM 2453 C CA . ILE A 1 324 ? 21.146 -12.482 2.164 1.00 82.38 324 ILE A CA 1
ATOM 2454 C C . ILE A 1 324 ? 22.005 -11.734 3.185 1.00 82.38 324 ILE A C 1
ATOM 2456 O O . ILE A 1 324 ? 22.064 -12.158 4.339 1.00 82.38 324 ILE A O 1
ATOM 2460 N N . LYS A 1 325 ? 22.617 -10.604 2.800 1.00 80.38 325 LYS A N 1
ATOM 2461 C CA . LYS A 1 325 ? 23.397 -9.745 3.705 1.00 80.38 325 LYS A CA 1
ATOM 2462 C C . LYS A 1 325 ? 22.537 -9.268 4.869 1.00 80.38 325 LYS A C 1
ATOM 2464 O O . LYS A 1 325 ? 22.893 -9.491 6.020 1.00 80.38 325 LYS A O 1
ATOM 2469 N N . ALA A 1 326 ? 21.374 -8.690 4.575 1.00 69.31 326 ALA A N 1
ATOM 2470 C CA . ALA A 1 326 ? 20.450 -8.176 5.578 1.00 69.31 326 ALA A CA 1
ATOM 2471 C C . ALA A 1 326 ? 20.023 -9.269 6.563 1.00 69.31 326 ALA A C 1
ATOM 2473 O O . ALA A 1 326 ? 20.035 -9.042 7.774 1.00 69.31 326 ALA A O 1
ATOM 2474 N N . LYS A 1 327 ? 19.706 -10.474 6.070 1.00 77.06 327 LYS A N 1
ATOM 2475 C CA . LYS A 1 327 ? 19.312 -11.588 6.938 1.00 77.06 327 LYS A CA 1
ATOM 2476 C C . LYS A 1 327 ? 20.478 -12.146 7.751 1.00 77.06 327 LYS A C 1
ATOM 2478 O O . LYS A 1 327 ? 20.298 -12.456 8.926 1.00 77.06 327 LYS A O 1
ATOM 2483 N N . SER A 1 328 ? 21.661 -12.232 7.145 1.00 79.88 328 SER A N 1
ATOM 2484 C CA . SER A 1 328 ? 22.901 -12.621 7.816 1.00 79.88 328 SER A CA 1
ATOM 2485 C C . SER A 1 328 ? 23.219 -11.678 8.975 1.00 79.88 328 SER A C 1
ATOM 2487 O O . SER A 1 328 ? 23.486 -12.146 10.080 1.00 79.88 328 SER A O 1
ATOM 2489 N N . THR A 1 329 ? 23.097 -10.365 8.758 1.00 76.75 329 THR A N 1
ATOM 2490 C CA . THR A 1 329 ? 23.271 -9.343 9.797 1.00 76.75 329 THR A CA 1
ATOM 2491 C C . THR A 1 329 ? 22.196 -9.448 10.880 1.00 76.75 329 THR A C 1
ATOM 2493 O O . THR A 1 329 ? 22.535 -9.471 12.057 1.00 76.75 329 THR A O 1
ATOM 2496 N N . GLU A 1 330 ? 20.913 -9.577 10.512 1.00 77.31 330 GLU A N 1
ATOM 2497 C CA . GLU A 1 330 ? 19.799 -9.727 11.472 1.00 77.31 330 GLU A CA 1
ATOM 2498 C C . GLU A 1 330 ? 19.990 -10.937 12.400 1.00 77.31 330 GLU A C 1
ATOM 2500 O O . GLU A 1 330 ? 19.623 -10.889 13.573 1.00 77.31 330 GLU A O 1
ATOM 2505 N N . LYS A 1 331 ? 20.528 -12.041 11.872 1.00 86.19 331 LYS A N 1
ATOM 2506 C CA . LYS A 1 331 ? 20.681 -13.306 12.603 1.00 86.19 331 LYS A CA 1
ATOM 2507 C C . LYS A 1 331 ? 22.089 -13.565 13.138 1.00 86.19 331 LYS A C 1
ATOM 2509 O O . LYS A 1 331 ? 22.291 -14.596 13.774 1.00 86.19 331 LYS A O 1
ATOM 2514 N N . GLY A 1 332 ? 23.043 -12.669 12.889 1.00 86.12 332 GLY A N 1
ATOM 2515 C CA . GLY A 1 332 ? 24.442 -12.849 13.284 1.00 86.12 332 GLY A CA 1
ATOM 2516 C C . GLY A 1 332 ? 25.125 -14.048 12.615 1.00 86.12 332 GLY A C 1
ATOM 2517 O O . GLY A 1 332 ? 25.996 -14.665 13.216 1.00 86.12 332 GLY A O 1
ATOM 2518 N N . TRP A 1 333 ? 24.724 -14.418 11.395 1.00 87.56 333 TRP A N 1
ATOM 2519 C CA . TRP A 1 333 ? 25.249 -15.608 10.710 1.00 87.56 333 TRP A CA 1
ATOM 2520 C C . TRP A 1 333 ? 26.665 -15.436 10.153 1.00 87.56 333 TRP A C 1
ATOM 2522 O O . TRP A 1 333 ? 27.330 -16.433 9.891 1.00 87.56 333 TRP A O 1
ATOM 2532 N N . GLY A 1 334 ? 27.120 -14.198 9.929 1.00 85.56 334 GLY A N 1
ATOM 2533 C CA . GLY A 1 334 ? 28.460 -13.935 9.392 1.00 85.56 334 GLY A CA 1
ATOM 2534 C C . GLY A 1 334 ? 28.695 -14.510 7.987 1.00 85.56 334 GLY A C 1
ATOM 2535 O O . GLY A 1 334 ? 29.821 -14.863 7.648 1.00 85.56 334 GLY A O 1
ATOM 2536 N N . LEU A 1 335 ? 27.639 -14.645 7.171 1.00 87.19 335 LEU A N 1
ATOM 2537 C CA . LEU A 1 335 ? 27.731 -15.200 5.818 1.00 87.19 335 LEU A CA 1
ATOM 2538 C C . LEU A 1 335 ? 28.667 -14.372 4.924 1.00 87.19 335 LEU A C 1
ATOM 2540 O O . LEU A 1 335 ? 28.475 -13.168 4.758 1.00 87.19 335 LEU A O 1
ATOM 2544 N N . ASN A 1 336 ? 29.625 -15.044 4.282 1.00 87.31 336 ASN A N 1
ATOM 2545 C CA . ASN A 1 336 ? 30.536 -14.441 3.312 1.00 87.31 336 ASN A CA 1
ATOM 2546 C C . ASN A 1 336 ? 29.917 -14.470 1.903 1.00 87.31 336 ASN A C 1
ATOM 2548 O O . ASN A 1 336 ? 29.833 -15.524 1.272 1.00 87.31 336 ASN A O 1
ATOM 2552 N N . LEU A 1 337 ? 29.494 -13.306 1.401 1.00 85.69 337 LEU A N 1
ATOM 2553 C CA . LEU A 1 337 ? 28.805 -13.181 0.108 1.00 85.69 337 LEU A CA 1
ATOM 2554 C C . LEU A 1 337 ? 29.675 -13.599 -1.090 1.00 85.69 337 LEU A C 1
ATOM 2556 O O . LEU A 1 337 ? 29.157 -14.172 -2.051 1.00 85.69 337 LEU A O 1
ATOM 2560 N N . GLY A 1 338 ? 30.991 -13.365 -1.028 1.00 85.69 338 GLY A N 1
ATOM 2561 C CA . GLY A 1 338 ? 31.935 -13.811 -2.056 1.00 85.69 338 GLY A CA 1
ATOM 2562 C C . GLY A 1 338 ? 32.029 -15.336 -2.121 1.00 85.69 338 GLY A C 1
ATOM 2563 O O . GLY A 1 338 ? 31.948 -15.927 -3.201 1.00 85.69 338 GLY A O 1
ATOM 2564 N N . GLU A 1 339 ? 32.103 -15.997 -0.966 1.00 85.75 339 GLU A N 1
ATOM 2565 C CA . GLU A 1 339 ? 32.101 -17.461 -0.897 1.00 85.75 339 GLU A CA 1
ATOM 2566 C C . GLU A 1 339 ? 30.755 -18.066 -1.301 1.00 85.75 339 GLU A C 1
ATOM 2568 O O . GLU A 1 339 ? 30.741 -19.080 -2.000 1.00 85.75 339 GLU A O 1
ATOM 2573 N N . LEU A 1 340 ? 29.626 -17.426 -0.975 1.00 85.38 340 LEU A N 1
ATOM 2574 C CA . LEU A 1 340 ? 28.316 -17.842 -1.492 1.00 85.38 340 LEU A CA 1
ATOM 2575 C C . LEU A 1 340 ? 28.275 -17.784 -3.027 1.00 85.38 340 LEU A C 1
ATOM 2577 O O . LEU A 1 340 ? 27.874 -18.762 -3.661 1.00 85.38 340 LEU A O 1
ATOM 2581 N N . ALA A 1 341 ? 28.775 -16.702 -3.636 1.00 82.00 341 ALA A N 1
ATOM 2582 C CA . ALA A 1 341 ? 28.888 -16.596 -5.092 1.00 82.00 341 ALA A CA 1
ATOM 2583 C C . ALA A 1 341 ? 29.798 -17.689 -5.690 1.00 82.00 341 ALA A C 1
ATOM 2585 O O . ALA A 1 341 ? 29.472 -18.264 -6.733 1.00 82.00 341 ALA A O 1
ATOM 2586 N N . ARG A 1 342 ? 30.911 -18.028 -5.017 1.00 83.56 342 ARG A N 1
ATOM 2587 C CA . ARG A 1 342 ? 31.819 -19.114 -5.431 1.00 83.56 342 ARG A CA 1
ATOM 2588 C C . ARG A 1 342 ? 31.149 -20.485 -5.354 1.00 83.56 342 ARG A C 1
ATOM 2590 O O . ARG A 1 342 ? 31.307 -21.279 -6.280 1.00 83.56 342 ARG A O 1
ATOM 2597 N N . ILE A 1 343 ? 30.412 -20.773 -4.281 1.00 75.75 343 ILE A N 1
ATOM 2598 C CA . ILE A 1 343 ? 29.673 -22.037 -4.121 1.00 75.75 343 ILE A CA 1
ATOM 2599 C C . ILE A 1 343 ? 28.645 -22.176 -5.247 1.00 75.75 343 ILE A C 1
ATOM 2601 O O . ILE A 1 343 ? 28.534 -23.240 -5.860 1.00 75.75 343 ILE A O 1
ATOM 2605 N N . TRP A 1 344 ? 27.946 -21.090 -5.585 1.00 72.62 344 TRP A N 1
ATOM 2606 C CA . TRP A 1 344 ? 26.939 -21.115 -6.641 1.00 72.62 344 TRP A CA 1
ATOM 2607 C C . TRP A 1 344 ? 27.505 -21.337 -8.043 1.00 72.62 344 TRP A C 1
ATOM 2609 O O . TRP A 1 344 ? 26.822 -21.905 -8.887 1.00 72.62 344 TRP A O 1
ATOM 2619 N N . LYS A 1 345 ? 28.769 -20.967 -8.276 1.00 65.31 345 LYS A N 1
ATOM 2620 C CA . LYS A 1 345 ? 29.446 -21.056 -9.580 1.00 65.31 345 LYS A CA 1
ATOM 2621 C C . LYS A 1 345 ? 29.462 -22.465 -10.183 1.00 65.31 345 LYS A C 1
ATOM 2623 O O . LYS A 1 345 ? 29.440 -22.608 -11.405 1.00 65.31 345 LYS A O 1
ATOM 2628 N N . GLY A 1 346 ? 29.550 -23.494 -9.342 1.00 54.19 346 GLY A N 1
ATOM 2629 C CA . GLY A 1 346 ? 29.676 -24.886 -9.788 1.00 54.19 346 GLY A CA 1
ATOM 2630 C C . GLY A 1 346 ? 29.019 -25.924 -8.880 1.00 54.19 346 GLY A C 1
ATOM 2631 O O . GLY A 1 346 ? 28.867 -27.065 -9.306 1.00 54.19 346 GLY A O 1
ATOM 2632 N N . GLY A 1 347 ? 28.614 -25.538 -7.664 1.00 51.53 347 GLY A N 1
ATOM 2633 C CA . GLY A 1 347 ? 27.909 -26.395 -6.706 1.00 51.53 347 GLY A CA 1
ATOM 2634 C C . GLY A 1 347 ? 26.388 -26.205 -6.685 1.00 51.53 347 GLY A C 1
ATOM 2635 O O . GLY A 1 347 ? 25.706 -26.957 -5.997 1.00 51.53 347 GLY A O 1
ATOM 2636 N N . CYS A 1 348 ? 25.835 -25.233 -7.425 1.00 50.53 348 CYS A N 1
ATOM 2637 C CA . CYS A 1 348 ? 24.389 -25.071 -7.611 1.00 50.53 348 CYS A CA 1
ATOM 2638 C C . CYS A 1 348 ? 24.026 -24.775 -9.085 1.00 50.53 348 CYS A C 1
ATOM 2640 O O . CYS A 1 348 ? 24.902 -24.609 -9.933 1.00 50.53 348 CYS A O 1
ATOM 2642 N N . ILE A 1 349 ? 22.723 -24.752 -9.403 1.00 42.66 349 ILE A N 1
ATOM 2643 C CA . ILE A 1 349 ? 22.143 -24.666 -10.766 1.00 42.66 349 ILE A CA 1
ATOM 2644 C C . ILE A 1 349 ? 22.624 -23.427 -11.560 1.00 42.66 349 ILE A C 1
ATOM 2646 O O . ILE A 1 349 ? 22.607 -23.426 -12.793 1.00 42.66 349 ILE A O 1
ATOM 2650 N N . ILE A 1 350 ? 23.103 -22.379 -10.885 1.00 49.50 350 ILE A N 1
ATOM 2651 C CA . ILE A 1 350 ? 23.543 -21.125 -11.507 1.00 49.50 350 ILE A CA 1
ATOM 2652 C C . ILE A 1 350 ? 24.960 -21.273 -12.093 1.00 49.50 350 ILE A C 1
ATOM 2654 O O . ILE A 1 350 ? 25.951 -20.816 -11.533 1.00 49.50 350 ILE A O 1
ATOM 2658 N N . ARG A 1 351 ? 25.070 -21.864 -13.285 1.00 51.94 351 ARG A N 1
ATOM 2659 C CA . ARG A 1 351 ? 26.335 -21.908 -14.041 1.00 51.94 351 ARG A CA 1
ATOM 2660 C C . ARG A 1 351 ? 26.511 -20.640 -14.870 1.00 51.94 351 ARG A C 1
ATOM 2662 O O . ARG A 1 351 ? 26.114 -20.583 -16.031 1.00 51.94 351 ARG A O 1
ATOM 2669 N N . ALA A 1 352 ? 27.096 -19.604 -14.276 1.00 60.16 352 ALA A N 1
ATOM 2670 C CA . ALA A 1 352 ? 27.372 -18.353 -14.976 1.00 60.16 352 ALA A CA 1
ATOM 2671 C C . ALA A 1 352 ? 28.789 -17.847 -14.685 1.00 60.16 352 ALA A C 1
ATOM 2673 O O . ALA A 1 352 ? 29.142 -17.637 -13.526 1.00 60.16 352 ALA A O 1
ATOM 2674 N N . SER A 1 353 ? 29.555 -17.529 -15.738 1.00 62.25 353 SER A N 1
ATOM 2675 C CA . SER A 1 353 ? 30.813 -16.756 -15.639 1.00 62.25 353 SER A CA 1
ATOM 2676 C C . SER A 1 353 ? 30.617 -15.418 -14.913 1.00 62.25 353 SER A C 1
ATOM 2678 O O . SER A 1 353 ? 31.543 -14.854 -14.339 1.00 62.25 353 SER A O 1
ATOM 2680 N N . PHE A 1 354 ? 29.373 -14.940 -14.882 1.00 71.06 354 PHE A N 1
ATOM 2681 C CA . PHE A 1 354 ? 28.910 -13.803 -14.104 1.00 71.06 354 PHE A CA 1
ATOM 2682 C C . PHE A 1 354 ? 29.207 -13.914 -12.595 1.00 71.06 354 PHE A C 1
ATOM 2684 O O . PHE A 1 354 ? 29.567 -12.914 -11.980 1.00 71.06 354 PHE A O 1
ATOM 2691 N N . LEU A 1 355 ? 29.122 -15.107 -11.991 1.00 77.56 355 LEU A N 1
ATOM 2692 C CA . LEU A 1 355 ? 29.349 -15.292 -10.549 1.00 77.56 355 LEU A CA 1
ATOM 2693 C C . LEU A 1 355 ? 30.813 -15.088 -10.137 1.00 77.56 355 LEU A C 1
ATOM 2695 O O . LEU A 1 355 ? 31.069 -14.647 -9.020 1.00 77.56 355 LEU A O 1
ATOM 2699 N N . ASP A 1 356 ? 31.768 -15.317 -11.046 1.00 81.31 356 ASP A N 1
ATOM 2700 C CA . ASP A 1 356 ? 33.176 -14.973 -10.807 1.00 81.31 356 ASP A CA 1
ATOM 2701 C C . ASP A 1 356 ? 33.371 -13.478 -10.622 1.00 81.31 356 ASP A C 1
ATOM 2703 O O . ASP A 1 356 ? 34.191 -13.046 -9.816 1.00 81.31 356 ASP A O 1
ATOM 2707 N N . ARG A 1 357 ? 32.607 -12.679 -11.367 1.00 84.00 357 ARG A N 1
ATOM 2708 C CA . ARG A 1 357 ? 32.660 -11.223 -11.264 1.00 84.00 357 ARG A CA 1
ATOM 2709 C C . ARG A 1 357 ? 32.062 -10.751 -9.943 1.00 84.00 357 ARG A C 1
ATOM 2711 O O . ARG A 1 357 ? 32.648 -9.887 -9.304 1.00 84.00 357 ARG A O 1
ATOM 2718 N N . ILE A 1 358 ? 30.960 -11.363 -9.497 1.00 85.75 358 ILE A N 1
ATOM 2719 C CA . ILE A 1 358 ? 30.374 -11.075 -8.179 1.00 85.75 358 ILE A CA 1
ATOM 2720 C C . ILE A 1 358 ? 31.350 -11.444 -7.061 1.00 85.75 358 ILE A C 1
ATOM 2722 O O . ILE A 1 358 ? 31.571 -10.641 -6.157 1.00 85.75 358 ILE A O 1
ATOM 2726 N N . LYS A 1 359 ? 31.977 -12.627 -7.138 1.00 86.44 359 LYS A N 1
ATOM 2727 C CA . LYS A 1 359 ? 33.011 -13.028 -6.179 1.00 86.44 359 LYS A CA 1
ATOM 2728 C C . LYS A 1 359 ? 34.138 -11.998 -6.147 1.00 86.44 359 LYS A C 1
ATOM 2730 O O . LYS A 1 359 ? 34.459 -11.509 -5.076 1.00 86.44 359 LYS A O 1
ATOM 2735 N N . LYS A 1 360 ? 34.690 -11.623 -7.307 1.00 87.31 360 LYS A N 1
ATOM 2736 C CA . LYS A 1 360 ? 35.759 -10.617 -7.398 1.00 87.31 360 LYS A CA 1
ATOM 2737 C C . LYS A 1 360 ? 35.349 -9.269 -6.804 1.00 87.31 360 LYS A C 1
ATOM 2739 O O . LYS A 1 360 ? 36.172 -8.650 -6.143 1.00 87.31 360 LYS A O 1
ATOM 2744 N N . ALA A 1 361 ? 34.105 -8.830 -6.998 1.00 86.44 361 ALA A N 1
ATOM 2745 C CA . ALA A 1 361 ? 33.597 -7.610 -6.374 1.00 86.44 361 ALA A CA 1
ATOM 2746 C C . ALA A 1 361 ? 33.647 -7.696 -4.839 1.00 86.44 361 ALA A C 1
ATOM 2748 O O . ALA A 1 361 ? 34.233 -6.826 -4.199 1.00 86.44 361 ALA A O 1
ATOM 2749 N N . TYR A 1 362 ? 33.135 -8.779 -4.245 1.00 87.00 362 TYR A N 1
ATOM 2750 C CA . TYR A 1 362 ? 33.196 -8.976 -2.789 1.00 87.00 362 TYR A CA 1
ATOM 2751 C C . TYR A 1 362 ? 34.597 -9.332 -2.260 1.00 87.00 362 TYR A C 1
ATOM 2753 O O . TYR A 1 362 ? 34.892 -9.031 -1.110 1.00 87.00 362 TYR A O 1
ATOM 2761 N N . ASP A 1 363 ? 35.485 -9.908 -3.075 1.00 84.44 363 ASP A N 1
ATOM 2762 C CA . ASP A 1 363 ? 36.902 -10.088 -2.726 1.00 84.44 363 ASP A CA 1
ATOM 2763 C C . ASP A 1 363 ? 37.623 -8.731 -2.661 1.00 84.44 363 ASP A C 1
ATOM 2765 O O . ASP A 1 363 ? 38.466 -8.521 -1.791 1.00 84.44 363 ASP A O 1
ATOM 2769 N N . ARG A 1 364 ? 37.289 -7.800 -3.571 1.00 87.56 364 ARG A N 1
ATOM 2770 C CA . ARG A 1 364 ? 37.797 -6.418 -3.544 1.00 87.56 364 ARG A CA 1
ATOM 2771 C C . ARG A 1 364 ? 37.269 -5.651 -2.339 1.00 87.56 364 ARG A C 1
ATOM 2773 O O . ARG A 1 364 ? 38.022 -4.905 -1.720 1.00 87.56 364 ARG A O 1
ATOM 2780 N N . ASN A 1 365 ? 35.981 -5.798 -2.035 1.00 81.12 365 ASN A N 1
ATOM 2781 C CA . ASN A 1 365 ? 35.341 -5.134 -0.909 1.00 81.12 365 ASN A CA 1
ATOM 2782 C C . ASN A 1 365 ? 34.240 -6.016 -0.297 1.00 81.12 365 ASN A C 1
ATOM 2784 O O . ASN A 1 365 ? 33.087 -6.003 -0.733 1.00 81.12 365 ASN A O 1
ATOM 2788 N N . GLY A 1 366 ? 34.587 -6.741 0.769 1.00 77.75 366 GLY A N 1
ATOM 2789 C CA . GLY A 1 366 ? 33.648 -7.609 1.489 1.00 77.75 366 GLY A CA 1
ATOM 2790 C C . GLY A 1 366 ? 32.489 -6.854 2.147 1.00 77.75 366 GLY A C 1
ATOM 2791 O O . GLY A 1 366 ? 31.427 -7.431 2.372 1.00 77.75 366 GLY A O 1
ATOM 2792 N N . GLU A 1 367 ? 32.659 -5.551 2.381 1.00 76.06 367 GLU A N 1
ATOM 2793 C CA . GLU A 1 367 ? 31.671 -4.675 3.009 1.00 76.06 367 GLU A CA 1
ATOM 2794 C C . GLU A 1 367 ? 30.766 -3.951 2.004 1.00 76.06 367 GLU A C 1
ATOM 2796 O O . GLU A 1 367 ? 29.899 -3.182 2.428 1.00 76.06 367 GLU A O 1
ATOM 2801 N N . LEU A 1 368 ? 30.890 -4.232 0.696 1.00 77.00 368 LEU A N 1
ATOM 2802 C CA . LEU A 1 368 ? 30.043 -3.671 -0.369 1.00 77.00 368 LEU A CA 1
ATOM 2803 C C . LEU A 1 368 ? 28.581 -3.575 0.079 1.00 77.00 368 LEU A C 1
ATOM 2805 O O . LEU A 1 368 ? 27.937 -4.586 0.390 1.00 77.00 368 LEU A O 1
ATOM 2809 N N . ALA A 1 369 ? 28.062 -2.347 0.143 1.00 70.88 369 ALA A N 1
ATOM 2810 C CA . ALA A 1 369 ? 26.675 -2.096 0.525 1.00 70.88 369 ALA A CA 1
ATOM 2811 C C . ALA A 1 369 ? 25.709 -2.709 -0.495 1.00 70.88 369 ALA A C 1
ATOM 2813 O O . ALA A 1 369 ? 24.665 -3.235 -0.124 1.00 70.88 369 ALA A O 1
ATOM 2814 N N . ASN A 1 370 ? 26.097 -2.686 -1.771 1.00 80.56 370 ASN A N 1
ATOM 2815 C CA . ASN A 1 370 ? 25.311 -3.190 -2.881 1.00 80.56 370 ASN A CA 1
ATOM 2816 C C . ASN A 1 370 ? 26.241 -3.591 -4.033 1.00 80.56 370 ASN A C 1
ATOM 2818 O O . ASN A 1 370 ? 27.249 -2.933 -4.274 1.00 80.56 370 ASN A O 1
ATOM 2822 N N . LEU A 1 371 ? 25.895 -4.629 -4.792 1.00 82.69 371 LEU A N 1
ATOM 2823 C CA . LEU A 1 371 ? 26.671 -5.008 -5.976 1.00 82.69 371 LEU A CA 1
ATOM 2824 C C . LEU A 1 371 ? 26.674 -3.905 -7.052 1.00 82.69 371 LEU A C 1
ATOM 2826 O O . LEU A 1 371 ? 27.633 -3.793 -7.807 1.00 82.69 371 LEU A O 1
ATOM 2830 N N . LEU A 1 372 ? 25.626 -3.072 -7.105 1.00 78.56 372 LEU A N 1
ATOM 2831 C CA . LEU A 1 372 ? 25.509 -1.992 -8.090 1.00 78.56 372 LEU A CA 1
ATOM 2832 C C . LEU A 1 372 ? 26.594 -0.917 -7.954 1.00 78.56 372 LEU A C 1
ATOM 2834 O O . LEU A 1 372 ? 26.909 -0.275 -8.949 1.00 78.56 372 LEU A O 1
ATOM 2838 N N . ILE A 1 373 ? 27.155 -0.717 -6.755 1.00 76.31 373 ILE A N 1
ATOM 2839 C CA . ILE A 1 373 ? 28.176 0.314 -6.492 1.00 76.31 373 ILE A CA 1
ATOM 2840 C C . ILE A 1 373 ? 29.614 -0.195 -6.664 1.00 76.31 373 ILE A C 1
ATOM 2842 O O . ILE A 1 373 ? 30.555 0.572 -6.473 1.00 76.31 373 ILE A O 1
ATOM 2846 N N . ASP A 1 374 ? 29.808 -1.470 -7.018 1.00 85.94 374 ASP A N 1
ATOM 2847 C CA . ASP A 1 374 ? 31.128 -1.953 -7.429 1.00 85.94 374 ASP A CA 1
ATOM 2848 C C . ASP A 1 374 ? 31.526 -1.294 -8.768 1.00 85.94 374 ASP A C 1
ATOM 2850 O O . ASP A 1 374 ? 30.705 -1.276 -9.687 1.00 85.94 374 ASP A O 1
ATOM 2854 N N . PRO A 1 375 ? 32.763 -0.782 -8.923 1.00 77.75 375 PRO A N 1
ATOM 2855 C CA . PRO A 1 375 ? 33.166 -0.027 -10.112 1.00 77.75 375 PRO A CA 1
ATOM 2856 C C . PRO A 1 375 ? 32.979 -0.763 -11.446 1.00 77.75 375 PRO A C 1
ATOM 2858 O O . PRO A 1 375 ? 32.588 -0.144 -12.435 1.00 77.75 375 PRO A O 1
ATOM 2861 N N . GLU A 1 376 ? 33.220 -2.078 -11.495 1.00 82.56 376 GLU A N 1
ATOM 2862 C CA . GLU A 1 376 ? 33.053 -2.842 -12.737 1.00 82.56 376 GLU A CA 1
ATOM 2863 C C . GLU A 1 376 ? 31.571 -3.029 -13.078 1.00 82.56 376 GLU A C 1
ATOM 2865 O O . GLU A 1 376 ? 31.182 -2.912 -14.240 1.00 82.56 376 GLU A O 1
ATOM 2870 N N . PHE A 1 377 ? 30.730 -3.315 -12.080 1.00 83.56 377 PHE A N 1
ATOM 2871 C CA . PHE A 1 377 ? 29.287 -3.468 -12.283 1.00 83.56 377 PHE A CA 1
ATOM 2872 C C . PHE A 1 377 ? 28.588 -2.138 -12.579 1.00 83.56 377 PHE A C 1
ATOM 2874 O O . PHE A 1 377 ? 27.686 -2.103 -13.419 1.00 83.56 377 PHE A O 1
ATOM 2881 N N . ALA A 1 378 ? 29.035 -1.052 -11.947 1.00 74.69 378 ALA A N 1
ATOM 2882 C CA . ALA A 1 378 ? 28.593 0.307 -12.226 1.00 74.69 378 ALA A CA 1
ATOM 2883 C C . ALA A 1 378 ? 28.821 0.658 -13.702 1.00 74.69 378 ALA A C 1
ATOM 2885 O O . ALA A 1 378 ? 27.867 1.008 -14.398 1.00 74.69 378 ALA A O 1
ATOM 2886 N N . GLN A 1 379 ? 30.048 0.477 -14.204 1.00 78.69 379 GLN A N 1
ATOM 2887 C CA . GLN A 1 379 ? 30.372 0.750 -15.607 1.00 78.69 379 GLN A CA 1
ATOM 2888 C C . GLN A 1 379 ? 29.513 -0.088 -16.565 1.00 78.69 379 GLN A C 1
ATOM 2890 O O . GLN A 1 379 ? 28.935 0.440 -17.511 1.00 78.69 379 GLN A O 1
ATOM 2895 N N . GLU A 1 380 ? 29.343 -1.383 -16.285 1.00 81.19 380 GLU A N 1
ATOM 2896 C CA . GLU A 1 380 ? 28.544 -2.280 -17.129 1.00 81.19 380 GLU A CA 1
ATOM 2897 C C . GLU A 1 380 ? 27.087 -1.838 -17.273 1.00 81.19 380 GLU A C 1
ATOM 2899 O O . GLU A 1 380 ? 26.521 -1.946 -18.368 1.00 81.19 380 GLU A O 1
ATOM 2904 N N . ILE A 1 381 ? 26.475 -1.367 -16.181 1.00 78.25 381 ILE A N 1
ATOM 2905 C CA . ILE A 1 381 ? 25.113 -0.831 -16.203 1.00 78.25 381 ILE A CA 1
ATOM 2906 C C . ILE A 1 381 ? 25.073 0.487 -16.968 1.00 78.25 381 ILE A C 1
ATOM 2908 O O . ILE A 1 381 ? 24.189 0.659 -17.807 1.00 78.25 381 ILE A O 1
ATOM 2912 N N . MET A 1 382 ? 26.028 1.386 -16.733 1.00 77.31 382 MET A N 1
ATOM 2913 C CA . MET A 1 382 ? 26.077 2.686 -17.406 1.00 77.31 382 MET A CA 1
ATOM 2914 C C . MET A 1 382 ? 26.221 2.542 -18.925 1.00 77.31 382 MET A C 1
ATOM 2916 O O . MET A 1 382 ? 25.479 3.190 -19.661 1.00 77.31 382 MET A O 1
ATOM 2920 N N . ASP A 1 383 ? 27.053 1.613 -19.400 1.00 77.56 383 ASP A N 1
ATOM 2921 C CA . ASP A 1 383 ? 27.222 1.312 -20.832 1.00 77.56 383 ASP A CA 1
ATOM 2922 C C . ASP A 1 383 ? 25.945 0.758 -21.491 1.00 77.56 383 ASP A C 1
ATOM 2924 O O . ASP A 1 383 ? 25.783 0.780 -22.715 1.00 77.56 383 ASP A O 1
ATOM 2928 N N . ARG A 1 384 ? 25.042 0.182 -20.688 1.00 83.25 384 ARG A N 1
ATOM 2929 C CA . ARG A 1 384 ? 23.862 -0.559 -21.163 1.00 83.25 384 ARG A CA 1
ATOM 2930 C C . ARG A 1 384 ? 22.554 0.156 -20.887 1.00 83.25 384 ARG A C 1
ATOM 2932 O O . ARG A 1 384 ? 21.555 -0.218 -21.495 1.00 83.25 384 ARG A O 1
ATOM 2939 N N . GLN A 1 385 ? 22.535 1.177 -20.033 1.00 76.38 385 GLN A N 1
ATOM 2940 C CA . GLN A 1 385 ? 21.297 1.827 -19.606 1.00 76.38 385 GLN A CA 1
ATOM 2941 C C . GLN A 1 385 ? 20.514 2.431 -20.777 1.00 76.38 385 GLN A C 1
ATOM 2943 O O . GLN A 1 385 ? 19.292 2.357 -20.779 1.00 76.38 385 GLN A O 1
ATOM 2948 N N . ALA A 1 386 ? 21.187 2.974 -21.798 1.00 75.31 386 ALA A N 1
ATOM 2949 C CA . ALA A 1 386 ? 20.514 3.556 -22.960 1.00 75.31 386 ALA A CA 1
ATOM 2950 C C . ALA A 1 386 ? 19.783 2.477 -23.775 1.00 75.31 386 ALA A C 1
ATOM 2952 O O . ALA A 1 386 ? 18.597 2.607 -24.067 1.00 75.31 386 ALA A O 1
ATOM 2953 N N . ALA A 1 387 ? 20.464 1.363 -24.059 1.00 75.44 387 ALA A N 1
ATOM 2954 C CA . ALA A 1 387 ? 19.870 0.191 -24.701 1.00 75.44 387 ALA A CA 1
ATOM 2955 C C . ALA A 1 387 ? 18.732 -0.407 -23.862 1.00 75.44 387 ALA A C 1
ATOM 2957 O O . ALA A 1 387 ? 17.673 -0.757 -24.377 1.00 75.44 387 ALA A O 1
ATOM 2958 N N . TRP A 1 388 ? 18.929 -0.470 -22.548 1.00 77.19 388 TRP A N 1
ATOM 2959 C CA . TRP A 1 388 ? 17.937 -0.965 -21.609 1.00 77.19 388 TRP A CA 1
ATOM 2960 C C . TRP A 1 388 ? 16.663 -0.118 -21.608 1.00 77.19 388 TRP A C 1
ATOM 2962 O O . TRP A 1 388 ? 15.567 -0.667 -21.718 1.00 77.19 388 TRP A O 1
ATOM 2972 N N . ARG A 1 389 ? 16.802 1.211 -21.577 1.00 78.62 389 ARG A N 1
ATOM 2973 C CA . ARG A 1 389 ? 15.691 2.161 -21.710 1.00 78.62 389 ARG A CA 1
ATOM 2974 C C . ARG A 1 389 ? 14.985 2.013 -23.042 1.00 78.62 389 ARG A C 1
ATOM 2976 O O . ARG A 1 389 ? 13.770 1.874 -23.043 1.00 78.62 389 ARG A O 1
ATOM 2983 N N . ARG A 1 390 ? 15.725 1.953 -24.156 1.00 75.38 390 ARG A N 1
ATOM 2984 C CA . ARG A 1 390 ? 15.132 1.734 -25.483 1.00 75.38 390 ARG A CA 1
ATOM 2985 C C . ARG A 1 390 ? 14.302 0.459 -25.526 1.00 75.38 390 ARG A C 1
ATOM 2987 O O . ARG A 1 390 ? 13.181 0.511 -26.009 1.00 75.38 390 ARG A O 1
ATOM 2994 N N . VAL A 1 391 ? 14.792 -0.653 -24.974 1.00 70.25 391 VAL A N 1
ATOM 2995 C CA . VAL A 1 391 ? 14.035 -1.918 -24.924 1.00 70.25 391 VAL A CA 1
ATOM 2996 C C . VAL A 1 391 ? 12.785 -1.789 -24.078 1.00 70.25 391 VAL A C 1
ATOM 2998 O O . VAL A 1 391 ? 11.727 -2.214 -24.527 1.00 70.25 391 VAL A O 1
ATOM 3001 N N . VAL A 1 392 ? 12.884 -1.207 -22.881 1.00 75.12 392 VAL A N 1
ATOM 3002 C CA . VAL A 1 392 ? 11.724 -1.059 -21.992 1.00 75.12 392 VAL A CA 1
ATOM 3003 C C . VAL A 1 392 ? 10.695 -0.107 -22.610 1.00 75.12 392 VAL A C 1
ATOM 3005 O O . VAL A 1 392 ? 9.526 -0.467 -22.691 1.00 75.12 392 VAL A O 1
ATOM 3008 N N . CYS A 1 393 ? 11.108 1.051 -23.127 1.00 73.00 393 CYS A N 1
ATOM 3009 C CA . CYS A 1 393 ? 10.223 2.006 -23.797 1.00 73.00 393 CYS A CA 1
ATOM 3010 C C . CYS A 1 393 ? 9.618 1.430 -25.085 1.00 73.00 393 CYS A C 1
ATOM 3012 O O . CYS A 1 393 ? 8.421 1.572 -25.315 1.00 73.00 393 CYS A O 1
ATOM 3014 N N . LEU A 1 394 ? 10.404 0.739 -25.917 1.00 64.38 394 LEU A N 1
ATOM 3015 C CA . LEU A 1 394 ? 9.903 0.086 -27.129 1.00 64.38 394 LEU A CA 1
ATOM 3016 C C . LEU A 1 394 ? 8.906 -1.019 -26.782 1.00 64.38 394 LEU A C 1
ATOM 3018 O O . LEU A 1 394 ? 7.848 -1.097 -27.405 1.00 64.38 394 LEU A O 1
ATOM 3022 N N . ALA A 1 395 ? 9.222 -1.854 -25.790 1.00 56.28 395 ALA A N 1
ATOM 3023 C CA . ALA A 1 395 ? 8.329 -2.900 -25.317 1.00 56.28 395 ALA A CA 1
ATOM 3024 C C . ALA A 1 395 ? 7.012 -2.296 -24.812 1.00 56.28 395 ALA A C 1
ATOM 3026 O O . ALA A 1 395 ? 5.945 -2.693 -25.276 1.00 56.28 395 ALA A O 1
ATOM 3027 N N . ILE A 1 396 ? 7.082 -1.254 -23.977 1.00 62.72 396 ILE A N 1
ATOM 3028 C CA . ILE A 1 396 ? 5.916 -0.510 -23.492 1.00 62.72 396 ILE A CA 1
ATOM 3029 C C . ILE A 1 396 ? 5.111 0.091 -24.650 1.00 62.72 396 ILE A C 1
ATOM 3031 O O . ILE A 1 396 ? 3.896 -0.082 -24.692 1.00 62.72 396 ILE A O 1
ATOM 3035 N N . ASN A 1 397 ? 5.740 0.746 -25.625 1.00 57.38 397 ASN A N 1
ATOM 3036 C CA . ASN A 1 397 ? 5.034 1.353 -26.759 1.00 57.38 397 ASN A CA 1
ATOM 3037 C C . ASN A 1 397 ? 4.349 0.320 -27.665 1.00 57.38 397 ASN A C 1
ATOM 3039 O O . ASN A 1 397 ? 3.323 0.622 -28.266 1.00 57.38 397 ASN A O 1
ATOM 3043 N N . ASN A 1 398 ? 4.872 -0.906 -27.724 1.00 50.88 398 ASN A N 1
ATOM 3044 C CA . ASN A 1 398 ? 4.303 -2.001 -28.513 1.00 50.88 398 ASN A CA 1
ATOM 3045 C C . ASN A 1 398 ? 3.414 -2.948 -27.685 1.00 50.88 398 ASN A C 1
ATOM 3047 O O . ASN A 1 398 ? 3.037 -4.018 -28.160 1.00 50.88 398 ASN A O 1
ATOM 3051 N N . GLY A 1 399 ? 3.081 -2.589 -26.439 1.00 40.31 399 GLY A N 1
ATOM 3052 C CA . GLY A 1 399 ? 2.222 -3.408 -25.579 1.00 40.31 399 GLY A CA 1
ATOM 3053 C C . GLY A 1 399 ? 2.838 -4.751 -25.173 1.00 40.31 399 GLY A C 1
ATOM 3054 O O . GLY A 1 399 ? 2.114 -5.712 -24.906 1.00 40.31 399 GLY A O 1
ATOM 3055 N N . VAL A 1 400 ? 4.168 -4.837 -25.160 1.00 45.31 400 VAL A N 1
ATOM 3056 C CA . VAL A 1 400 ? 4.943 -5.989 -24.697 1.00 45.31 400 VAL A CA 1
ATOM 3057 C C . VAL A 1 400 ? 5.341 -5.754 -23.242 1.00 45.31 400 VAL A C 1
ATOM 3059 O O . VAL A 1 400 ? 6.144 -4.882 -22.929 1.00 45.31 400 VAL A O 1
ATOM 3062 N N . SER A 1 401 ? 4.805 -6.576 -22.344 1.00 45.69 401 SER A N 1
ATOM 3063 C CA . SER A 1 401 ? 5.174 -6.549 -20.929 1.00 45.69 401 SER A CA 1
ATOM 3064 C C . SER A 1 401 ? 6.578 -7.127 -20.703 1.00 45.69 401 SER A C 1
ATOM 3066 O O . SER A 1 401 ? 6.852 -8.275 -21.066 1.00 45.69 401 SER A O 1
ATOM 3068 N N . THR A 1 402 ? 7.464 -6.351 -20.074 1.00 59.16 402 THR A N 1
ATOM 3069 C CA . THR A 1 402 ? 8.826 -6.771 -19.688 1.00 59.16 402 THR A CA 1
ATOM 3070 C C . THR A 1 402 ? 9.093 -6.505 -18.200 1.00 59.16 402 THR A C 1
ATOM 3072 O O . THR A 1 402 ? 10.032 -5.775 -17.882 1.00 59.16 402 THR A O 1
ATOM 3075 N N . PRO A 1 403 ? 8.312 -7.083 -17.266 1.00 51.88 403 PRO A N 1
ATOM 3076 C CA . PRO A 1 403 ? 8.298 -6.680 -15.857 1.00 51.88 403 PRO A CA 1
ATOM 3077 C C . PRO A 1 403 ? 9.662 -6.864 -15.188 1.00 51.88 403 PRO A C 1
ATOM 3079 O O . PRO A 1 403 ? 10.138 -5.982 -14.488 1.00 51.88 403 PRO A O 1
ATOM 3082 N N . GLY A 1 404 ? 10.365 -7.964 -15.479 1.00 59.22 404 GLY A N 1
ATOM 3083 C CA . GLY A 1 404 ? 11.715 -8.180 -14.953 1.00 59.22 404 GLY A CA 1
ATOM 3084 C C . GLY A 1 404 ? 12.713 -7.105 -15.394 1.00 59.22 404 GLY A C 1
ATOM 3085 O O . GLY A 1 404 ? 13.557 -6.700 -14.598 1.00 59.22 404 GLY A O 1
ATOM 3086 N N . MET A 1 405 ? 12.598 -6.605 -16.631 1.00 72.31 405 MET A N 1
ATOM 3087 C CA . MET A 1 405 ? 13.479 -5.558 -17.154 1.00 72.31 405 MET A CA 1
ATOM 3088 C C . MET A 1 405 ? 13.048 -4.162 -16.708 1.00 72.31 405 MET A C 1
ATOM 3090 O O . MET A 1 405 ? 13.906 -3.367 -16.340 1.00 72.31 405 MET A O 1
ATOM 3094 N N . SER A 1 406 ? 11.747 -3.866 -16.706 1.00 69.94 406 SER A N 1
ATOM 3095 C CA . SER A 1 406 ? 11.210 -2.568 -16.292 1.00 69.94 406 SER A CA 1
ATOM 3096 C C . SER A 1 406 ? 11.358 -2.349 -14.789 1.00 69.94 406 SER A C 1
ATOM 3098 O O . SER A 1 406 ? 11.777 -1.276 -14.376 1.00 69.94 406 SER A O 1
ATOM 3100 N N . THR A 1 407 ? 11.092 -3.365 -13.963 1.00 70.62 407 THR A N 1
ATOM 3101 C CA . THR A 1 407 ? 11.248 -3.273 -12.503 1.00 70.62 407 THR A CA 1
ATOM 3102 C C . THR A 1 407 ? 12.717 -3.248 -12.104 1.00 70.62 407 THR A C 1
ATOM 3104 O O . THR A 1 407 ? 13.088 -2.508 -11.201 1.00 70.62 407 THR A O 1
ATOM 3107 N N . SER A 1 408 ? 13.587 -3.983 -12.806 1.00 76.25 408 SER A N 1
ATOM 3108 C CA . SER A 1 408 ? 15.033 -3.857 -12.593 1.00 76.25 408 SER A CA 1
ATOM 3109 C C . SER A 1 408 ? 15.539 -2.459 -12.981 1.00 76.25 408 SER A C 1
ATOM 3111 O O . SER A 1 408 ? 16.381 -1.907 -12.275 1.00 76.25 408 SER A O 1
ATOM 3113 N N . LEU A 1 409 ? 15.001 -1.861 -14.054 1.00 73.50 409 LEU A N 1
ATOM 3114 C CA . LEU A 1 409 ? 15.354 -0.504 -14.484 1.00 73.50 409 LEU A CA 1
ATOM 3115 C C . LEU A 1 409 ? 14.868 0.529 -13.468 1.00 73.50 409 LEU A C 1
ATOM 3117 O O . LEU A 1 409 ? 15.635 1.399 -13.068 1.00 73.50 409 LEU A O 1
ATOM 3121 N N . ALA A 1 410 ? 13.635 0.371 -12.985 1.00 62.12 410 ALA A N 1
ATOM 3122 C CA . ALA A 1 410 ? 13.075 1.187 -11.917 1.00 62.12 410 ALA A CA 1
ATOM 3123 C C . ALA A 1 410 ? 13.872 1.043 -10.610 1.00 62.12 410 ALA A C 1
ATOM 3125 O O . ALA A 1 410 ? 14.147 2.043 -9.959 1.00 62.12 410 ALA A O 1
ATOM 3126 N N . TYR A 1 411 ? 14.308 -0.168 -10.242 1.00 67.81 411 TYR A N 1
ATOM 3127 C CA . TYR A 1 411 ? 15.197 -0.394 -9.097 1.00 67.81 411 TYR A CA 1
ATOM 3128 C C . TYR A 1 411 ? 16.517 0.371 -9.258 1.00 67.81 411 TYR A C 1
ATOM 3130 O O . TYR A 1 411 ? 16.912 1.089 -8.342 1.00 67.81 411 TYR A O 1
ATOM 3138 N N . PHE A 1 412 ? 17.165 0.286 -10.426 1.00 72.00 412 PHE A N 1
ATOM 3139 C CA . PHE A 1 412 ? 18.378 1.053 -10.733 1.00 72.00 412 PHE A CA 1
ATOM 3140 C C . PHE A 1 412 ? 18.145 2.574 -10.662 1.00 72.00 412 PHE A C 1
ATOM 3142 O O . PHE A 1 412 ? 18.914 3.283 -10.012 1.00 72.00 412 PHE A O 1
ATOM 3149 N N . ASP A 1 413 ? 17.068 3.079 -11.271 1.00 59.16 413 ASP A N 1
ATOM 3150 C CA . ASP A 1 413 ? 16.719 4.507 -11.276 1.00 59.16 413 ASP A CA 1
ATOM 3151 C C . ASP A 1 413 ? 16.389 5.047 -9.882 1.00 59.16 413 ASP A C 1
ATOM 3153 O O . ASP A 1 413 ? 16.848 6.127 -9.501 1.00 59.16 413 ASP A O 1
ATOM 3157 N N . SER A 1 414 ? 15.645 4.276 -9.092 1.00 55.91 414 SER A N 1
ATOM 3158 C CA . SER A 1 414 ? 15.343 4.594 -7.696 1.00 55.91 414 SER A CA 1
ATOM 3159 C C . SER A 1 414 ? 16.591 4.570 -6.813 1.00 55.91 414 SER A C 1
ATOM 3161 O O . SER A 1 414 ? 16.681 5.340 -5.858 1.00 55.91 414 SER A O 1
ATOM 3163 N N . TYR A 1 415 ? 17.557 3.698 -7.116 1.00 61.19 415 TYR A N 1
ATOM 3164 C CA . TYR A 1 415 ? 18.798 3.585 -6.351 1.00 61.19 415 TYR A CA 1
ATOM 3165 C C . TYR A 1 415 ? 19.764 4.750 -6.622 1.00 61.19 415 TYR A C 1
ATOM 3167 O O . TYR A 1 415 ? 20.481 5.175 -5.719 1.00 61.19 415 TYR A O 1
ATOM 3175 N N . ARG A 1 416 ? 19.770 5.302 -7.843 1.00 61.22 416 ARG A N 1
ATOM 3176 C CA . ARG A 1 416 ? 20.755 6.306 -8.284 1.00 61.22 416 ARG A CA 1
ATOM 3177 C C . ARG A 1 416 ? 20.335 7.777 -8.152 1.00 61.22 416 ARG A C 1
ATOM 3179 O O . ARG A 1 416 ? 21.165 8.648 -8.383 1.00 61.22 416 ARG A O 1
ATOM 3186 N N . ARG A 1 417 ? 19.075 8.092 -7.829 1.00 48.25 417 ARG A N 1
ATOM 3187 C CA . ARG A 1 417 ? 18.602 9.486 -7.696 1.00 48.25 417 ARG A CA 1
ATOM 3188 C C . ARG A 1 417 ? 18.763 10.042 -6.276 1.00 48.25 417 ARG A C 1
ATOM 3190 O O . ARG A 1 417 ? 18.281 9.449 -5.310 1.00 48.25 417 ARG A O 1
ATOM 3197 N N . ASP A 1 418 ? 19.320 11.250 -6.177 1.00 41.50 418 ASP A N 1
ATOM 3198 C CA . ASP A 1 418 ? 19.199 12.129 -5.007 1.00 41.50 418 ASP A CA 1
ATOM 3199 C C . ASP A 1 418 ? 18.464 13.419 -5.399 1.00 41.50 418 ASP A C 1
ATOM 3201 O O . ASP A 1 418 ? 18.685 13.966 -6.479 1.00 41.50 418 ASP A O 1
ATOM 3205 N N . ARG A 1 419 ? 17.574 13.917 -4.534 1.00 36.41 419 ARG A N 1
ATOM 3206 C CA . ARG A 1 419 ? 16.942 15.232 -4.719 1.00 36.41 419 ARG A CA 1
ATOM 3207 C C . ARG A 1 419 ? 17.900 16.298 -4.192 1.00 36.41 419 ARG A C 1
ATOM 3209 O O . ARG A 1 419 ? 17.920 16.564 -2.993 1.00 36.41 419 ARG A O 1
ATOM 3216 N N . GLN A 1 420 ? 18.702 16.899 -5.069 1.00 33.47 420 GLN A N 1
ATOM 3217 C CA . GLN A 1 420 ? 19.531 18.049 -4.700 1.00 33.47 420 GLN A CA 1
ATOM 3218 C C . GLN A 1 420 ? 18.677 19.320 -4.601 1.00 33.47 420 GLN A C 1
ATOM 3220 O O . GLN A 1 420 ? 18.081 19.764 -5.580 1.00 33.47 420 GLN A O 1
ATOM 3225 N N . PHE A 1 421 ? 18.645 19.923 -3.413 1.00 30.52 421 PHE A N 1
ATOM 3226 C CA . PHE A 1 421 ? 18.133 21.274 -3.206 1.00 30.52 421 PHE A CA 1
ATOM 3227 C C . PHE A 1 421 ? 19.205 22.303 -3.570 1.00 30.52 421 PHE A C 1
ATOM 3229 O O . PHE A 1 421 ? 20.331 22.234 -3.076 1.00 30.52 421 PHE A O 1
ATOM 3236 N N . PHE A 1 422 ? 18.836 23.285 -4.396 1.00 25.64 422 PHE A N 1
ATOM 3237 C CA . PHE A 1 422 ? 19.616 24.506 -4.592 1.00 25.64 422 PHE A CA 1
ATOM 3238 C C . PHE A 1 422 ? 19.714 25.249 -3.248 1.00 25.64 422 PHE A C 1
ATOM 3240 O O . PHE A 1 422 ? 18.714 25.750 -2.737 1.00 25.64 422 PHE A O 1
ATOM 3247 N N . LEU A 1 423 ? 20.910 25.301 -2.659 1.00 26.28 423 LEU A N 1
ATOM 3248 C CA . LEU A 1 423 ? 21.203 26.085 -1.459 1.00 26.28 423 LEU A CA 1
ATOM 3249 C C . LEU A 1 423 ? 21.974 27.343 -1.859 1.00 26.28 423 LEU A C 1
ATOM 3251 O O . LEU A 1 423 ? 23.134 27.274 -2.263 1.00 26.28 423 LEU A O 1
ATOM 3255 N N . VAL A 1 424 ? 21.328 28.498 -1.711 1.00 24.98 424 VAL A N 1
ATOM 3256 C CA . VAL A 1 424 ? 21.983 29.810 -1.733 1.00 24.98 424 VAL A CA 1
ATOM 3257 C C . VAL A 1 424 ? 22.800 29.952 -0.443 1.00 24.98 424 VAL A C 1
ATOM 3259 O O . VAL A 1 424 ? 22.262 29.852 0.658 1.00 24.98 424 VAL A O 1
ATOM 3262 N N . GLN A 1 425 ? 24.115 30.149 -0.567 1.00 25.66 425 GLN A N 1
ATOM 3263 C CA . GLN A 1 425 ? 25.007 30.418 0.564 1.00 25.66 425 GLN A CA 1
ATOM 3264 C C . GLN A 1 425 ? 24.877 31.875 1.027 1.00 25.66 425 GLN A C 1
ATOM 3266 O O . GLN A 1 425 ? 25.177 32.795 0.271 1.00 25.66 425 GLN A O 1
ATOM 3271 N N . LEU A 1 426 ? 24.561 32.078 2.307 1.00 25.06 426 LEU A N 1
ATOM 3272 C CA . LEU A 1 426 ? 24.865 33.313 3.030 1.00 25.06 426 LEU A CA 1
ATOM 3273 C C . LEU A 1 426 ? 25.670 32.965 4.285 1.00 25.06 426 LEU A C 1
ATOM 3275 O O . LEU A 1 426 ? 25.236 32.190 5.134 1.00 25.06 426 LEU A O 1
ATOM 3279 N N . GLY A 1 427 ? 26.889 33.500 4.361 1.00 27.86 427 GLY A N 1
ATOM 3280 C CA . GLY A 1 427 ? 27.800 33.305 5.483 1.00 27.86 427 GLY A CA 1
ATOM 3281 C C . GLY A 1 427 ? 27.621 34.359 6.573 1.00 27.86 427 GLY A C 1
ATOM 3282 O O . GLY A 1 427 ? 27.387 35.525 6.277 1.00 27.86 427 GLY A O 1
ATOM 3283 N N . ALA A 1 428 ? 27.835 33.971 7.831 1.00 24.08 428 ALA A N 1
ATOM 3284 C CA . ALA A 1 428 ? 28.205 34.897 8.900 1.00 24.08 428 ALA A CA 1
ATOM 3285 C C . ALA A 1 428 ? 28.928 34.167 10.046 1.00 24.08 428 ALA A C 1
ATOM 3287 O O . ALA A 1 428 ? 28.545 33.078 10.465 1.00 24.08 428 ALA A O 1
ATOM 3288 N N . LYS A 1 429 ? 30.006 34.794 10.531 1.00 31.00 429 LYS A N 1
ATOM 3289 C CA . LYS A 1 429 ? 30.869 34.379 11.651 1.00 31.00 429 LYS A CA 1
ATOM 3290 C C . LYS A 1 429 ? 30.334 34.917 12.989 1.00 31.00 429 LYS A C 1
ATOM 3292 O O . LYS A 1 429 ? 29.994 36.092 13.052 1.00 31.00 429 LYS A O 1
ATOM 3297 N N . SER A 1 430 ? 30.476 34.161 14.081 1.00 25.52 430 SER A N 1
ATOM 3298 C CA . SER A 1 430 ? 30.687 34.696 15.449 1.00 25.52 430 SER A CA 1
ATOM 3299 C C . SER A 1 430 ? 31.283 33.591 16.346 1.00 25.52 430 SER A C 1
ATOM 3301 O O . SER A 1 430 ? 30.798 32.467 16.374 1.00 25.52 430 SER A O 1
ATOM 3303 N N . ARG A 1 431 ? 32.549 33.706 16.776 1.00 25.39 431 ARG A N 1
ATOM 3304 C CA . ARG A 1 431 ? 33.091 34.310 18.020 1.00 25.39 431 ARG A CA 1
ATOM 3305 C C . ARG A 1 431 ? 32.579 33.682 19.330 1.00 25.39 431 ARG A C 1
ATOM 3307 O O . ARG A 1 431 ? 31.512 34.007 19.826 1.00 25.39 431 ARG A O 1
ATOM 3314 N N . LEU A 1 432 ? 33.449 32.845 19.902 1.00 25.75 432 LEU A N 1
ATOM 3315 C CA . LEU A 1 432 ? 33.481 32.374 21.292 1.00 25.75 432 LEU A CA 1
ATOM 3316 C C . LEU A 1 432 ? 33.769 33.520 22.276 1.00 25.75 432 LEU A C 1
ATOM 3318 O O . LEU A 1 432 ? 34.624 34.350 21.965 1.00 25.75 432 LEU A O 1
ATOM 3322 N N . HIS A 1 433 ? 33.181 33.483 23.482 1.00 26.12 433 HIS A N 1
ATOM 3323 C CA . HIS A 1 433 ? 33.798 33.996 24.720 1.00 26.12 433 HIS A CA 1
ATOM 3324 C C . HIS A 1 433 ? 33.339 33.255 25.995 1.00 26.12 433 HIS A C 1
ATOM 3326 O O . HIS A 1 433 ? 32.393 32.479 25.986 1.00 26.12 433 HIS A O 1
ATOM 3332 N N . GLN A 1 434 ? 34.131 33.468 27.048 1.00 24.97 434 GLN A N 1
ATOM 3333 C CA . GLN A 1 434 ? 34.458 32.644 28.219 1.00 24.97 434 GLN A CA 1
ATOM 3334 C C . GLN A 1 434 ? 33.438 32.511 29.374 1.00 24.97 434 GLN A C 1
ATOM 3336 O O . GLN A 1 434 ? 32.725 33.443 29.715 1.00 24.97 434 GLN A O 1
ATOM 3341 N N . LYS A 1 435 ? 33.553 31.349 30.049 1.00 31.50 435 LYS A N 1
ATOM 3342 C CA . LYS A 1 435 ? 33.597 31.038 31.507 1.00 31.50 435 LYS A CA 1
ATOM 3343 C C . LYS A 1 435 ? 33.020 32.029 32.541 1.00 31.50 435 LYS A C 1
ATOM 3345 O O . LYS A 1 435 ? 33.511 33.142 32.687 1.00 31.50 435 LYS A O 1
ATOM 3350 N N . SER A 1 436 ? 32.250 31.476 33.489 1.00 24.83 436 SER A N 1
ATOM 3351 C CA . SER A 1 436 ? 32.255 31.902 34.901 1.00 24.83 436 SER A CA 1
ATOM 3352 C C . SER A 1 436 ? 32.076 30.714 35.872 1.00 24.83 436 SER A C 1
ATOM 3354 O O . SER A 1 436 ? 31.588 29.647 35.505 1.00 24.83 436 SER A O 1
ATOM 3356 N N . ARG A 1 437 ? 32.604 30.882 37.094 1.00 27.20 437 ARG A N 1
ATOM 3357 C CA . ARG A 1 437 ? 32.805 29.883 38.161 1.00 27.20 437 ARG A CA 1
ATOM 3358 C C . ARG A 1 437 ? 31.616 29.804 39.135 1.00 27.20 437 ARG A C 1
ATOM 3360 O O . ARG A 1 437 ? 31.178 30.832 39.628 1.00 27.20 437 ARG A O 1
ATOM 3367 N N . GLY A 1 438 ? 31.283 28.572 39.540 1.00 31.88 438 GLY A N 1
ATOM 3368 C CA . GLY A 1 438 ? 31.164 28.124 40.939 1.00 31.88 438 GLY A CA 1
ATOM 3369 C C . GLY A 1 438 ? 29.932 28.513 41.772 1.00 31.88 438 GLY A C 1
ATOM 3370 O O . GLY A 1 438 ? 29.769 29.670 42.135 1.00 31.88 438 GLY A O 1
ATOM 3371 N N . LYS A 1 439 ? 29.184 27.498 42.237 1.00 25.09 439 LYS A N 1
ATOM 3372 C CA . LYS A 1 439 ? 28.505 27.469 43.551 1.00 25.09 439 LYS A CA 1
ATOM 3373 C C . LYS A 1 439 ? 28.217 26.017 43.966 1.00 25.09 439 LYS A C 1
ATOM 3375 O O . LYS A 1 439 ? 27.570 25.279 43.233 1.00 25.09 439 LYS A O 1
ATOM 3380 N N . ARG A 1 440 ? 28.703 25.613 45.148 1.00 30.89 440 ARG A N 1
ATOM 3381 C CA . ARG A 1 440 ? 28.311 24.366 45.832 1.00 30.89 440 ARG A CA 1
ATOM 3382 C C . ARG A 1 440 ? 26.847 24.500 46.263 1.00 30.89 440 ARG A C 1
ATOM 3384 O O . ARG A 1 440 ? 26.554 25.317 47.132 1.00 30.89 440 ARG A O 1
ATOM 3391 N N . TYR A 1 441 ? 25.960 23.695 45.686 1.00 28.48 441 TYR A N 1
ATOM 3392 C CA . TYR A 1 441 ? 24.593 23.511 46.171 1.00 28.48 441 TYR A CA 1
ATOM 3393 C C . TYR A 1 441 ? 24.508 22.198 46.957 1.00 28.48 441 TYR A C 1
ATOM 3395 O O . TYR A 1 441 ? 25.006 21.167 46.507 1.00 28.48 441 TYR A O 1
ATOM 3403 N N . LYS A 1 442 ? 23.882 22.236 48.142 1.00 32.09 442 LYS A N 1
ATOM 3404 C CA . LYS A 1 442 ? 23.366 21.037 48.821 1.00 32.09 442 LYS A CA 1
ATOM 3405 C C . LYS A 1 442 ? 22.449 20.321 47.821 1.00 32.09 442 LYS A C 1
ATOM 3407 O O . LYS A 1 442 ? 21.429 20.889 47.442 1.00 32.09 442 LYS A O 1
ATOM 3412 N N . MET A 1 443 ? 22.846 19.138 47.349 1.00 40.12 443 MET A N 1
ATOM 3413 C CA . MET A 1 443 ? 22.101 18.405 46.324 1.00 40.12 443 MET A CA 1
ATOM 3414 C C . MET A 1 443 ? 20.764 17.922 46.890 1.00 40.12 443 MET A C 1
ATOM 3416 O O . MET A 1 443 ? 20.737 17.089 47.794 1.00 40.12 443 MET A O 1
ATOM 3420 N N . ALA A 1 444 ? 19.660 18.434 46.348 1.00 44.69 444 ALA A N 1
ATOM 3421 C CA . ALA A 1 444 ? 18.391 17.726 46.400 1.00 44.69 444 ALA A CA 1
ATOM 3422 C C . ALA A 1 444 ? 18.534 16.512 45.472 1.00 44.69 444 ALA A C 1
ATOM 3424 O O . ALA A 1 444 ? 18.730 16.679 44.270 1.00 44.69 444 ALA A O 1
ATOM 3425 N N . LEU A 1 445 ? 18.536 15.306 46.038 1.00 54.69 445 LEU A N 1
ATOM 3426 C CA . LEU A 1 445 ? 18.630 14.076 45.255 1.00 54.69 445 LEU A CA 1
ATOM 3427 C C . LEU A 1 445 ? 17.303 13.859 44.517 1.00 54.69 445 LEU A C 1
ATOM 3429 O O . LEU A 1 445 ? 16.251 13.757 45.150 1.00 54.69 445 LEU A O 1
ATOM 3433 N N . THR A 1 446 ? 17.342 13.812 43.188 1.00 70.88 446 THR A N 1
ATOM 3434 C CA . THR A 1 446 ? 16.186 13.492 42.338 1.00 70.88 446 THR A CA 1
ATOM 3435 C C . THR A 1 446 ? 16.056 11.976 42.186 1.00 70.88 446 THR A C 1
ATOM 3437 O O . THR A 1 446 ? 17.015 11.240 42.403 1.00 70.88 446 THR A O 1
ATOM 3440 N N . ARG A 1 447 ? 14.872 11.459 41.836 1.00 71.69 447 ARG A N 1
ATOM 3441 C CA . ARG A 1 447 ? 14.689 10.008 41.601 1.00 71.69 447 ARG A CA 1
ATOM 3442 C C . ARG A 1 447 ? 14.925 9.585 40.151 1.00 71.69 447 ARG A C 1
ATOM 3444 O O . ARG A 1 447 ? 15.107 8.400 39.895 1.00 71.69 447 ARG A O 1
ATOM 3451 N N . ILE A 1 448 ? 14.888 10.529 39.211 1.00 78.75 448 ILE A N 1
ATOM 3452 C CA . ILE A 1 448 ? 14.969 10.268 37.771 1.00 78.75 448 ILE A CA 1
ATOM 3453 C C . ILE A 1 448 ? 15.930 11.282 37.152 1.00 78.75 448 ILE A C 1
ATOM 3455 O O . ILE A 1 448 ? 15.819 12.485 37.405 1.00 78.75 448 ILE A O 1
ATOM 3459 N N . GLY A 1 449 ? 16.856 10.794 36.330 1.00 89.69 449 GLY A N 1
ATOM 3460 C CA . GLY A 1 449 ? 17.689 11.622 35.463 1.00 89.69 449 GLY A CA 1
ATOM 3461 C C . GLY A 1 449 ? 17.282 11.495 34.001 1.00 89.69 449 GLY A C 1
ATOM 3462 O O . GLY A 1 449 ? 16.904 10.412 33.560 1.00 89.69 449 GLY A O 1
ATOM 3463 N N . LEU A 1 450 ? 17.406 12.574 33.229 1.00 92.44 450 LEU A N 1
ATOM 3464 C CA . LEU A 1 450 ? 17.214 12.556 31.778 1.00 92.44 450 LEU A CA 1
ATOM 3465 C C . LEU A 1 450 ? 18.447 13.100 31.047 1.00 92.44 450 LEU A C 1
ATOM 3467 O O . LEU A 1 450 ? 18.852 14.245 31.247 1.00 92.44 450 LEU A O 1
ATOM 3471 N N . ALA A 1 451 ? 19.030 12.273 30.179 1.00 90.19 451 ALA A N 1
ATOM 3472 C CA . ALA A 1 451 ? 20.178 12.604 29.345 1.00 90.19 451 ALA A CA 1
ATOM 3473 C C . ALA A 1 451 ? 19.752 12.768 27.876 1.00 90.19 451 ALA A C 1
ATOM 3475 O O . ALA A 1 451 ? 19.298 11.816 27.245 1.00 90.19 451 ALA A O 1
ATOM 3476 N N . GLY A 1 452 ? 19.931 13.968 27.321 1.00 89.44 452 GLY A N 1
ATOM 3477 C CA . GLY A 1 452 ? 19.548 14.316 25.949 1.00 89.44 452 GLY A CA 1
ATOM 3478 C C . GLY A 1 452 ? 18.374 15.293 25.905 1.00 89.44 452 GLY A C 1
ATOM 3479 O O . GLY A 1 452 ? 17.225 14.904 26.053 1.00 89.44 452 GLY A O 1
ATOM 3480 N N . LEU A 1 453 ? 18.664 16.578 25.672 1.00 86.38 453 LEU A N 1
ATOM 3481 C CA . LEU A 1 453 ? 17.695 17.689 25.734 1.00 86.38 453 LEU A CA 1
ATOM 3482 C C . LEU A 1 453 ? 17.396 18.295 24.356 1.00 86.38 453 LEU A C 1
ATOM 3484 O O . LEU A 1 453 ? 17.340 19.511 24.180 1.00 86.38 453 LEU A O 1
ATOM 3488 N N . ALA A 1 454 ? 17.220 17.438 23.349 1.00 77.31 454 ALA A N 1
ATOM 3489 C CA . ALA A 1 454 ? 16.534 17.840 22.120 1.00 77.31 454 ALA A CA 1
ATOM 3490 C C . ALA A 1 454 ? 15.033 18.072 22.406 1.00 77.31 454 ALA A C 1
ATOM 3492 O O . ALA A 1 454 ? 14.589 17.893 23.535 1.00 77.31 454 ALA A O 1
ATOM 3493 N N . VAL A 1 455 ? 14.230 18.421 21.396 1.00 68.81 455 VAL A N 1
ATOM 3494 C CA . VAL A 1 455 ? 12.808 18.800 21.567 1.00 68.81 455 VAL A CA 1
ATOM 3495 C C . VAL A 1 455 ? 12.021 17.824 22.459 1.00 68.81 455 VAL A C 1
ATOM 3497 O O . VAL A 1 455 ? 11.378 18.244 23.416 1.00 68.81 455 VAL A O 1
ATOM 3500 N N . MET A 1 456 ? 12.119 16.513 22.205 1.00 61.78 456 MET A N 1
ATOM 3501 C CA . MET A 1 456 ? 11.408 15.507 23.009 1.00 61.78 456 MET A CA 1
ATOM 3502 C C . MET A 1 456 ? 11.950 15.381 24.434 1.00 61.78 456 MET A C 1
ATOM 3504 O O . MET A 1 456 ? 11.164 15.286 25.370 1.00 61.78 456 MET A O 1
ATOM 3508 N N . GLY A 1 457 ? 13.272 15.384 24.610 1.00 77.44 457 GLY A N 1
ATOM 3509 C CA . GLY A 1 457 ? 13.882 15.249 25.932 1.00 77.44 457 GLY A CA 1
ATOM 3510 C C . GLY A 1 457 ? 13.669 16.477 26.812 1.00 77.44 457 GLY A C 1
ATOM 3511 O O . GLY A 1 457 ? 13.385 16.338 27.998 1.00 77.44 457 GLY A O 1
ATOM 3512 N N . GLN A 1 458 ? 13.701 17.673 26.218 1.00 84.88 458 GLN A N 1
ATOM 3513 C CA . GLN A 1 458 ? 13.349 18.922 26.889 1.00 84.88 458 GLN A CA 1
ATOM 3514 C C . GLN A 1 458 ? 11.879 18.917 27.329 1.00 84.88 458 GLN A C 1
ATOM 3516 O O . GLN A 1 458 ? 11.600 19.173 28.497 1.00 84.88 458 GLN A O 1
ATOM 3521 N N . ASN A 1 459 ? 10.948 18.573 26.433 1.00 77.19 459 ASN A N 1
ATOM 3522 C CA . ASN A 1 459 ? 9.524 18.519 26.776 1.00 77.19 459 ASN A CA 1
ATOM 3523 C C . ASN A 1 459 ? 9.221 17.427 27.813 1.00 77.19 459 ASN A C 1
ATOM 3525 O O . ASN A 1 459 ? 8.430 17.655 28.719 1.00 77.19 459 ASN A O 1
ATOM 3529 N N . LEU A 1 460 ? 9.866 16.258 27.731 1.00 75.94 460 LEU A N 1
ATOM 3530 C CA . LEU A 1 460 ? 9.704 15.203 28.733 1.00 75.94 460 LEU A CA 1
ATOM 3531 C C . LEU A 1 460 ? 10.205 15.657 30.109 1.00 75.94 460 LEU A C 1
ATOM 3533 O O . LEU A 1 460 ? 9.522 15.428 31.103 1.00 75.94 460 LEU A O 1
ATOM 3537 N N . ALA A 1 461 ? 11.359 16.325 30.171 1.00 86.88 461 ALA A N 1
ATOM 3538 C CA . ALA A 1 461 ? 11.883 16.844 31.427 1.00 86.88 461 ALA A CA 1
ATOM 3539 C C . ALA A 1 461 ? 10.966 17.910 32.045 1.00 86.88 461 ALA A C 1
ATOM 3541 O O . ALA A 1 461 ? 10.686 17.850 33.242 1.00 86.88 461 ALA A O 1
ATOM 3542 N N . LEU A 1 462 ? 10.462 18.844 31.233 1.00 84.38 462 LEU A N 1
ATOM 3543 C CA . LEU A 1 462 ? 9.517 19.871 31.680 1.00 84.38 462 LEU A CA 1
ATOM 3544 C C . LEU A 1 462 ? 8.202 19.251 32.159 1.00 84.38 462 LEU A C 1
ATOM 3546 O O . LEU A 1 462 ? 7.761 19.573 33.253 1.00 84.38 462 LEU A O 1
ATOM 3550 N N . ASN A 1 463 ? 7.648 18.283 31.426 1.00 78.88 463 ASN A N 1
ATOM 3551 C CA . ASN A 1 463 ? 6.423 17.585 31.823 1.00 78.88 463 ASN A CA 1
ATOM 3552 C C . ASN A 1 463 ? 6.587 16.820 33.145 1.00 78.88 463 ASN A C 1
ATOM 3554 O O . ASN A 1 463 ? 5.679 16.815 33.972 1.00 78.88 463 ASN A O 1
ATOM 3558 N N . ILE A 1 464 ? 7.729 16.156 33.363 1.00 79.94 464 ILE A N 1
ATOM 3559 C CA . ILE A 1 464 ? 8.005 15.460 34.631 1.00 79.94 464 ILE A CA 1
ATOM 3560 C C . ILE A 1 464 ? 8.061 16.475 35.783 1.00 79.94 464 ILE A C 1
ATOM 3562 O O . ILE A 1 464 ? 7.440 16.252 36.825 1.00 79.94 464 ILE A O 1
ATOM 3566 N N . ALA A 1 465 ? 8.740 17.605 35.572 1.00 85.31 465 ALA A N 1
ATOM 3567 C CA . ALA A 1 465 ? 8.861 18.663 36.568 1.00 85.31 465 ALA A CA 1
ATOM 3568 C C . ALA A 1 465 ? 7.518 19.369 36.848 1.00 85.31 465 ALA A C 1
ATOM 3570 O O . ALA A 1 465 ? 7.188 19.608 38.007 1.00 85.31 465 ALA A O 1
ATOM 3571 N N . GLU A 1 466 ? 6.700 19.629 35.824 1.00 81.12 466 GLU A N 1
ATOM 3572 C CA . GLU A 1 466 ? 5.359 20.228 35.935 1.00 81.12 466 GLU A CA 1
ATOM 3573 C C . GLU A 1 466 ? 4.418 19.378 36.798 1.00 81.12 466 GLU A C 1
ATOM 3575 O O . GLU A 1 466 ? 3.598 19.899 37.551 1.00 81.12 466 GLU A O 1
ATOM 3580 N N . LYS A 1 467 ? 4.583 18.052 36.770 1.00 75.56 467 LYS A N 1
ATOM 3581 C CA . LYS A 1 467 ? 3.847 17.121 37.638 1.00 75.56 467 LYS A CA 1
ATOM 3582 C C . LYS A 1 467 ? 4.413 17.019 39.061 1.00 75.56 467 LYS A C 1
ATOM 3584 O O . LYS A 1 467 ? 4.004 16.139 39.813 1.00 75.56 467 LYS A O 1
ATOM 3589 N N . GLY A 1 468 ? 5.328 17.912 39.442 1.00 77.44 468 GLY A N 1
ATOM 3590 C CA . GLY A 1 468 ? 5.884 18.012 40.790 1.00 77.44 468 GLY A CA 1
ATOM 3591 C C . GLY A 1 468 ? 6.968 16.982 41.108 1.00 77.44 468 GLY A C 1
ATOM 3592 O O . GLY A 1 468 ? 7.385 16.890 42.262 1.00 77.44 468 GLY A O 1
ATOM 3593 N N . PHE A 1 469 ? 7.443 16.213 40.121 1.00 78.56 469 PHE A N 1
ATOM 3594 C CA . PHE A 1 469 ? 8.524 15.250 40.316 1.00 78.56 469 PHE A CA 1
ATOM 3595 C C . PHE A 1 469 ? 9.883 15.915 40.061 1.00 78.56 469 PHE A C 1
ATOM 3597 O O . PHE A 1 469 ? 10.148 16.337 38.935 1.00 78.56 469 PHE A O 1
ATOM 3604 N N . PRO A 1 470 ? 10.777 15.981 41.066 1.00 87.25 470 PRO A N 1
ATOM 3605 C CA . PRO A 1 470 ? 12.121 16.505 40.876 1.00 87.25 470 PRO A CA 1
ATOM 3606 C C . PRO A 1 470 ? 12.898 15.692 39.839 1.00 87.25 470 PRO A C 1
ATOM 3608 O O . PRO A 1 470 ? 13.040 14.475 39.996 1.00 87.25 470 PRO A O 1
ATOM 3611 N N . ILE A 1 471 ? 13.430 16.358 38.813 1.00 92.38 471 ILE A N 1
ATOM 3612 C CA . ILE A 1 471 ? 14.190 15.718 37.732 1.00 92.38 471 ILE A CA 1
ATOM 3613 C C . ILE A 1 471 ? 15.533 16.403 37.507 1.00 92.38 471 ILE A C 1
ATOM 3615 O O . ILE A 1 471 ? 15.629 17.629 37.416 1.00 92.38 471 ILE A O 1
ATOM 3619 N N . SER A 1 472 ? 16.578 15.588 37.400 1.00 95.81 472 SER A N 1
ATOM 3620 C CA . SER A 1 472 ? 17.893 16.047 36.966 1.00 95.81 472 SER A CA 1
ATOM 3621 C C . SER A 1 472 ? 18.001 15.913 35.455 1.00 95.81 472 SER A C 1
ATOM 3623 O O . SER A 1 472 ? 17.561 14.910 34.892 1.00 95.81 472 SER A O 1
ATOM 3625 N N . VAL A 1 473 ? 18.612 16.884 34.782 1.00 94.88 473 VAL A N 1
ATOM 3626 C CA . VAL A 1 473 ? 18.817 16.840 33.330 1.00 94.88 473 VAL A CA 1
ATOM 3627 C C . VAL A 1 473 ? 20.268 17.072 32.941 1.00 94.88 473 VAL A C 1
ATOM 3629 O O . VAL A 1 473 ? 20.974 17.880 33.547 1.00 94.88 473 VAL A O 1
ATOM 3632 N N . TYR A 1 474 ? 20.697 16.390 31.885 1.00 94.81 474 TYR A N 1
ATOM 3633 C CA . TYR A 1 474 ? 22.020 16.533 31.292 1.00 94.81 474 TYR A CA 1
ATOM 3634 C C . TYR A 1 474 ? 21.933 16.519 29.767 1.00 94.81 474 TYR A C 1
ATOM 3636 O O . TYR A 1 474 ? 21.129 15.808 29.164 1.00 94.81 474 TYR A O 1
ATOM 3644 N N . ASN A 1 475 ? 22.791 17.299 29.117 1.00 92.12 475 ASN A N 1
ATOM 3645 C CA . ASN A 1 475 ? 22.977 17.238 27.676 1.00 92.12 475 ASN A CA 1
ATOM 3646 C C . ASN A 1 475 ? 24.415 17.608 27.319 1.00 92.12 475 ASN A C 1
ATOM 3648 O O . ASN A 1 475 ? 24.985 18.524 27.908 1.00 92.12 475 ASN A O 1
ATOM 3652 N N . ARG A 1 476 ? 24.973 16.952 26.294 1.00 86.00 476 ARG A N 1
ATOM 3653 C CA . ARG A 1 476 ? 26.337 17.236 25.817 1.00 86.00 476 ARG A CA 1
ATOM 3654 C C . ARG A 1 476 ? 26.516 18.700 25.402 1.00 86.00 476 ARG A C 1
ATOM 3656 O O . ARG A 1 476 ? 27.563 19.290 25.639 1.00 86.00 476 ARG A O 1
ATOM 3663 N N . THR A 1 477 ? 25.497 19.286 24.776 1.00 88.19 477 THR A N 1
ATOM 3664 C CA . THR A 1 477 ? 25.466 20.722 24.483 1.00 88.19 477 THR A CA 1
ATOM 3665 C C . THR A 1 477 ? 24.913 21.448 25.703 1.00 88.19 477 THR A C 1
ATOM 3667 O O . THR A 1 477 ? 23.702 21.408 25.935 1.00 88.19 477 THR A O 1
ATOM 3670 N N . THR A 1 478 ? 25.788 22.101 26.469 1.00 89.81 478 THR A N 1
ATOM 3671 C CA . THR A 1 478 ? 25.444 22.748 27.746 1.00 89.81 478 THR A CA 1
ATOM 3672 C C . THR A 1 478 ? 24.399 23.850 27.597 1.00 89.81 478 THR A C 1
ATOM 3674 O O . THR A 1 478 ? 23.523 23.946 28.447 1.00 89.81 478 THR A O 1
ATOM 3677 N N . SER A 1 479 ? 24.388 24.585 26.478 1.00 89.38 479 SER A N 1
ATOM 3678 C CA . SER A 1 479 ? 23.373 25.620 26.226 1.00 89.38 479 SER A CA 1
ATOM 3679 C C . SER A 1 479 ? 21.942 25.071 26.232 1.00 89.38 479 SER A C 1
ATOM 3681 O O . SER A 1 479 ? 21.024 25.756 26.661 1.00 89.38 479 SER A O 1
ATOM 3683 N N . LYS A 1 480 ? 21.735 23.804 25.839 1.00 87.50 480 LYS A N 1
ATOM 3684 C CA . LYS A 1 480 ? 20.416 23.150 25.907 1.00 87.50 480 LYS A CA 1
ATOM 3685 C C . LYS A 1 480 ? 19.982 22.845 27.339 1.00 87.50 480 LYS A C 1
ATOM 3687 O O . LYS A 1 480 ? 18.786 22.835 27.624 1.00 87.50 480 LYS A O 1
ATOM 3692 N N . VAL A 1 481 ? 20.939 22.604 28.237 1.00 92.31 481 VAL A N 1
ATOM 3693 C CA . VAL A 1 481 ? 20.672 22.490 29.677 1.00 92.31 481 VAL A CA 1
ATOM 3694 C C . VAL A 1 481 ? 20.211 23.846 30.204 1.00 92.31 481 VAL A C 1
ATOM 3696 O O . VAL A 1 481 ? 19.158 23.919 30.832 1.00 92.31 481 VAL A O 1
ATOM 3699 N N . ASP A 1 482 ? 20.933 24.917 29.865 1.00 92.75 482 ASP A N 1
ATOM 3700 C CA . ASP A 1 482 ? 20.601 26.284 30.287 1.00 92.75 482 ASP A CA 1
ATOM 3701 C C . ASP A 1 482 ? 19.223 26.728 29.782 1.00 92.75 482 ASP A C 1
ATOM 3703 O O . ASP A 1 482 ? 18.401 27.195 30.569 1.00 92.75 482 ASP A O 1
ATOM 3707 N N . GLU A 1 483 ? 18.935 26.519 28.493 1.00 91.06 483 GLU A N 1
ATOM 3708 C CA . GLU A 1 483 ? 17.631 26.801 27.876 1.00 91.06 483 GLU A CA 1
ATOM 3709 C C . GLU A 1 483 ? 16.493 26.071 28.604 1.00 91.06 483 GLU A C 1
ATOM 3711 O O . GLU A 1 483 ? 15.458 26.663 28.903 1.00 91.06 483 GLU A O 1
ATOM 3716 N N . THR A 1 484 ? 16.693 24.791 28.930 1.00 89.62 484 THR A N 1
ATOM 3717 C CA . THR A 1 484 ? 15.676 23.969 29.602 1.00 89.62 484 THR A CA 1
ATOM 3718 C C . THR A 1 484 ? 15.436 24.422 31.040 1.00 89.62 484 THR A C 1
ATOM 3720 O O . THR A 1 484 ? 14.289 24.529 31.465 1.00 89.62 484 THR A O 1
ATOM 3723 N N . VAL A 1 485 ? 16.499 24.743 31.783 1.00 93.19 485 VAL A N 1
ATOM 3724 C CA . VAL A 1 485 ? 16.389 25.264 33.155 1.00 93.19 485 VAL A CA 1
ATOM 3725 C C . VAL A 1 485 ? 15.741 26.648 33.172 1.00 93.19 485 VAL A C 1
ATOM 3727 O O . VAL A 1 485 ? 14.928 26.931 34.049 1.00 93.19 485 VAL A O 1
ATOM 3730 N N . GLN A 1 486 ? 16.067 27.521 32.215 1.00 92.19 486 GLN A N 1
ATOM 3731 C CA . GLN A 1 486 ? 15.419 28.831 32.103 1.00 92.19 486 GLN A CA 1
ATOM 3732 C C . GLN A 1 486 ? 13.933 28.697 31.774 1.00 92.19 486 GLN A C 1
ATOM 3734 O O . GLN A 1 486 ? 13.106 29.358 32.400 1.00 92.19 486 GLN A O 1
ATOM 3739 N N . ARG A 1 487 ? 13.577 27.792 30.860 1.00 88.44 487 ARG A N 1
ATOM 3740 C CA . ARG A 1 487 ? 12.178 27.501 30.539 1.00 88.44 487 ARG A CA 1
ATOM 3741 C C . ARG A 1 487 ? 11.409 26.971 31.753 1.00 88.44 487 ARG A C 1
ATOM 3743 O O . ARG A 1 487 ? 10.348 27.499 32.059 1.00 88.44 487 ARG A O 1
ATOM 3750 N N . ALA A 1 488 ? 11.994 26.048 32.517 1.00 89.25 488 ALA A N 1
ATOM 3751 C CA . ALA A 1 488 ? 11.415 25.550 33.768 1.00 89.25 488 ALA A CA 1
ATOM 3752 C C . ALA A 1 488 ? 11.185 26.657 34.819 1.00 89.25 488 ALA A C 1
ATOM 3754 O O . ALA A 1 488 ? 10.216 26.606 35.575 1.00 89.25 488 ALA A O 1
ATOM 3755 N N . LYS A 1 489 ? 12.053 27.679 34.867 1.00 89.00 489 LYS A N 1
ATOM 3756 C CA . LYS A 1 489 ? 11.864 28.851 35.740 1.00 89.00 489 LYS A CA 1
ATOM 3757 C C . LYS A 1 489 ? 10.690 29.719 35.298 1.00 89.00 489 LYS A C 1
ATOM 3759 O O . LYS A 1 489 ? 9.917 30.151 36.149 1.00 89.00 489 LYS A O 1
ATOM 3764 N N . LEU A 1 490 ? 10.565 29.964 33.994 1.00 86.56 490 LEU A N 1
ATOM 3765 C CA . LEU A 1 490 ? 9.470 30.751 33.418 1.00 86.56 490 LEU A CA 1
ATOM 3766 C C . LEU A 1 490 ? 8.116 30.038 33.560 1.00 86.56 490 LEU A C 1
ATOM 3768 O O . LEU A 1 490 ? 7.112 30.691 33.822 1.00 86.56 490 LEU A O 1
ATOM 3772 N N . GLU A 1 491 ? 8.094 28.708 33.466 1.00 84.00 491 GLU A N 1
ATOM 3773 C CA . GLU A 1 491 ? 6.895 27.861 33.577 1.00 84.00 491 GLU A CA 1
ATOM 3774 C C . GLU A 1 491 ? 6.531 27.530 35.044 1.00 84.00 491 GLU A C 1
ATOM 3776 O O . GLU A 1 491 ? 6.115 26.423 35.365 1.00 84.00 491 GLU A O 1
ATOM 3781 N N . GLY A 1 492 ? 6.681 28.496 35.959 1.00 80.62 492 GLY A N 1
ATOM 3782 C CA . GLY A 1 492 ? 6.237 28.353 37.355 1.00 80.62 492 GLY A CA 1
ATOM 3783 C C . GLY A 1 492 ? 7.283 27.794 38.324 1.00 80.62 492 GLY A C 1
ATOM 3784 O O . GLY A 1 492 ? 6.920 27.230 39.354 1.00 80.62 492 GLY A O 1
ATOM 3785 N N . ASN A 1 493 ? 8.575 27.982 38.030 1.00 84.62 493 ASN A N 1
ATOM 3786 C CA . ASN A 1 493 ? 9.696 27.542 38.872 1.00 84.62 493 ASN A CA 1
ATOM 3787 C C . ASN A 1 493 ? 9.678 26.030 39.169 1.00 84.62 493 ASN A C 1
ATOM 3789 O O . ASN A 1 493 ? 9.786 25.599 40.320 1.00 84.62 493 ASN A O 1
ATOM 3793 N N . LEU A 1 494 ? 9.536 25.236 38.104 1.00 88.38 494 LEU A N 1
ATOM 3794 C CA . LEU A 1 494 ? 9.435 23.779 38.164 1.00 88.38 494 LEU A CA 1
ATOM 3795 C C . LEU A 1 494 ? 10.690 23.138 38.802 1.00 88.38 494 LEU A C 1
ATOM 3797 O O . LEU A 1 494 ? 11.800 23.648 38.612 1.00 88.38 494 LEU A O 1
ATOM 3801 N N . PRO A 1 495 ? 10.562 21.999 39.516 1.00 88.56 495 PRO A N 1
ATOM 3802 C CA . PRO A 1 495 ? 11.666 21.295 40.180 1.00 88.56 495 PRO A CA 1
ATOM 3803 C C . PRO A 1 495 ? 12.575 20.536 39.187 1.00 88.56 495 PRO A C 1
ATOM 3805 O O . PRO A 1 495 ? 12.713 19.314 39.239 1.00 88.56 495 PRO A O 1
ATOM 3808 N N . LEU A 1 496 ? 13.208 21.267 38.269 1.00 92.88 496 LEU A N 1
ATOM 3809 C CA . LEU A 1 496 ? 14.125 20.756 37.249 1.00 92.88 496 LEU A CA 1
ATOM 3810 C C . LEU A 1 496 ? 15.541 21.289 37.491 1.00 92.88 496 LEU A C 1
ATOM 3812 O O . LEU A 1 496 ? 15.766 22.500 37.545 1.00 92.88 496 LEU A O 1
ATOM 3816 N N . TYR A 1 497 ? 16.515 20.384 37.590 1.00 92.94 497 TYR A N 1
ATOM 3817 C CA . TYR A 1 497 ? 17.904 20.714 37.915 1.00 92.94 497 TYR A CA 1
ATOM 3818 C C . TYR A 1 497 ? 18.838 20.335 36.765 1.00 92.94 497 TYR A C 1
ATOM 3820 O O . TYR A 1 497 ? 18.954 19.167 36.402 1.00 92.94 497 TYR A O 1
ATOM 3828 N N . GLY A 1 498 ? 19.504 21.327 36.174 1.00 93.25 498 GLY A N 1
ATOM 3829 C CA . GLY A 1 498 ? 20.428 21.121 35.060 1.00 93.25 498 GLY A CA 1
ATOM 3830 C C . GLY A 1 498 ? 21.871 20.907 35.502 1.00 93.25 498 GLY A C 1
ATOM 3831 O O . GLY A 1 498 ? 22.369 21.617 36.374 1.00 93.25 498 GLY A O 1
ATOM 3832 N N . PHE A 1 499 ? 22.550 19.962 34.855 1.00 95.56 499 PHE A N 1
ATOM 3833 C CA . PHE A 1 499 ? 23.954 19.639 35.096 1.00 95.56 499 PHE A CA 1
ATOM 3834 C C . PHE A 1 499 ? 24.744 19.674 33.786 1.00 95.56 499 PHE A C 1
ATOM 3836 O O . PHE A 1 499 ? 24.267 19.231 32.740 1.00 95.56 499 PHE A O 1
ATOM 3843 N N . HIS A 1 500 ? 25.965 20.207 33.840 1.00 94.00 500 HIS A N 1
ATOM 3844 C CA . HIS A 1 500 ? 26.826 20.374 32.662 1.00 94.00 500 HIS A CA 1
ATOM 3845 C C . HIS A 1 500 ? 27.875 19.272 32.508 1.00 94.00 500 HIS A C 1
ATOM 3847 O O . HIS A 1 500 ? 28.504 19.177 31.455 1.00 94.00 500 HIS A O 1
ATOM 3853 N N . ASP A 1 501 ? 28.047 18.429 33.525 1.00 92.50 501 ASP A N 1
ATOM 3854 C CA . ASP A 1 501 ? 28.952 17.289 33.501 1.00 92.50 501 ASP A CA 1
ATOM 3855 C C . ASP A 1 501 ? 28.241 15.989 33.940 1.00 92.50 501 ASP A C 1
ATOM 3857 O O . ASP A 1 501 ? 27.363 16.027 34.811 1.00 92.50 501 ASP A O 1
ATOM 3861 N N . PRO A 1 502 ? 28.606 14.837 33.344 1.00 88.94 502 PRO A N 1
ATOM 3862 C CA . PRO A 1 502 ? 27.985 13.543 33.636 1.00 88.94 502 PRO A CA 1
ATOM 3863 C C . PRO A 1 502 ? 28.110 13.105 35.098 1.00 88.94 502 PRO A C 1
ATOM 3865 O O . PRO A 1 502 ? 27.172 12.530 35.643 1.00 88.94 502 PRO A O 1
ATOM 3868 N N . ALA A 1 503 ? 29.242 13.387 35.748 1.00 90.56 503 ALA A N 1
ATOM 3869 C CA . ALA A 1 503 ? 29.492 12.960 37.121 1.00 90.56 503 ALA A CA 1
ATOM 3870 C C . ALA A 1 503 ? 28.538 13.656 38.103 1.00 90.56 503 ALA A C 1
ATOM 3872 O O . ALA A 1 503 ? 27.895 12.999 38.921 1.00 90.56 503 ALA A O 1
ATOM 3873 N N . SER A 1 504 ? 28.394 14.978 37.999 1.00 90.75 504 SER A N 1
ATOM 3874 C CA . SER A 1 504 ? 27.453 15.749 38.820 1.00 90.75 504 SER A CA 1
ATOM 3875 C C . SER A 1 504 ? 26.004 15.376 38.519 1.00 90.75 504 SER A C 1
ATOM 3877 O O . SER A 1 504 ? 25.201 15.257 39.442 1.00 90.75 504 SER A O 1
ATOM 3879 N N . PHE A 1 505 ? 25.680 15.128 37.246 1.00 94.50 505 PHE A N 1
ATOM 3880 C CA . PHE A 1 505 ? 24.365 14.641 36.839 1.00 94.50 505 PHE A CA 1
ATOM 3881 C C . PHE A 1 505 ? 24.019 13.303 37.503 1.00 94.50 505 PHE A C 1
ATOM 3883 O O . PHE A 1 505 ? 22.993 13.205 38.172 1.00 94.50 505 PHE A O 1
ATOM 3890 N N . VAL A 1 506 ? 24.881 12.291 37.396 1.00 89.62 506 VAL A N 1
ATOM 3891 C CA . VAL A 1 506 ? 24.625 10.960 37.970 1.00 89.62 506 VAL A CA 1
ATOM 3892 C C . VAL A 1 506 ? 24.612 10.996 39.504 1.00 89.62 506 VAL A C 1
ATOM 3894 O O . VAL A 1 506 ? 23.767 10.357 40.132 1.00 89.62 506 VAL A O 1
ATOM 3897 N N . ASN A 1 507 ? 25.480 11.800 40.125 1.00 89.38 507 ASN A N 1
ATOM 3898 C CA . ASN A 1 507 ? 25.517 11.974 41.582 1.00 89.38 507 ASN A CA 1
ATOM 3899 C C . ASN A 1 507 ? 24.301 12.715 42.150 1.00 89.38 507 ASN A C 1
ATOM 3901 O O . ASN A 1 507 ? 24.039 12.626 43.348 1.00 89.38 507 ASN A O 1
ATOM 3905 N N . SER A 1 508 ? 23.555 13.429 41.306 1.00 90.00 508 SER A N 1
ATOM 3906 C CA . SER A 1 508 ? 22.320 14.096 41.712 1.00 90.00 508 SER A CA 1
ATOM 3907 C C . SER A 1 508 ? 21.108 13.160 41.791 1.00 90.00 508 SER A C 1
ATOM 3909 O O . SER A 1 508 ? 20.060 13.588 42.267 1.00 90.00 508 SER A O 1
ATOM 3911 N N . ILE A 1 509 ? 21.237 11.902 41.350 1.00 88.75 509 ILE A N 1
ATOM 3912 C CA . ILE A 1 509 ? 20.144 10.924 41.282 1.00 88.75 509 ILE A CA 1
ATOM 3913 C C . ILE A 1 509 ? 20.271 9.918 42.435 1.00 88.75 509 ILE A C 1
ATOM 3915 O O . ILE A 1 509 ? 21.350 9.386 42.709 1.00 88.75 509 ILE A O 1
ATOM 3919 N N . GLN A 1 510 ? 19.160 9.638 43.113 1.00 84.88 510 GLN A N 1
ATOM 3920 C CA . GLN A 1 510 ? 19.070 8.674 44.206 1.00 84.88 510 GLN A CA 1
ATOM 3921 C C . GLN A 1 510 ? 19.248 7.232 43.696 1.00 84.88 510 GLN A C 1
ATOM 3923 O O . GLN A 1 510 ? 18.686 6.861 42.671 1.00 84.88 510 GLN A O 1
ATOM 3928 N N . LYS A 1 511 ? 19.994 6.402 44.439 1.00 80.31 511 LYS A N 1
ATOM 3929 C CA . LYS A 1 511 ? 20.151 4.964 44.154 1.00 80.31 511 LYS A CA 1
ATOM 3930 C C . LYS A 1 511 ? 18.871 4.165 44.501 1.00 80.31 511 LYS A C 1
ATOM 3932 O O . LYS A 1 511 ? 18.275 4.464 45.540 1.00 80.31 511 LYS A O 1
ATOM 3937 N N . PRO A 1 512 ? 18.493 3.122 43.730 1.00 77.00 512 PRO A N 1
ATOM 3938 C CA . PRO A 1 512 ? 19.066 2.743 42.435 1.00 77.00 512 PRO A CA 1
ATOM 3939 C C . PRO A 1 512 ? 18.718 3.788 41.370 1.00 77.00 512 PRO A C 1
ATOM 3941 O O . PRO A 1 512 ? 17.571 4.226 41.263 1.00 77.00 512 PRO A O 1
ATOM 3944 N N . ARG A 1 513 ? 19.724 4.222 40.611 1.00 82.69 513 ARG A N 1
ATOM 3945 C CA . ARG A 1 513 ? 19.599 5.361 39.700 1.00 82.69 513 ARG A CA 1
ATOM 3946 C C . ARG A 1 513 ? 18.878 4.928 38.432 1.00 82.69 513 ARG A C 1
ATOM 3948 O O . ARG A 1 513 ? 19.230 3.912 37.840 1.00 82.69 513 ARG A O 1
ATOM 3955 N N . VAL A 1 514 ? 17.911 5.728 37.986 1.00 81.75 514 VAL A N 1
ATOM 3956 C CA . VAL A 1 514 ? 17.232 5.535 36.698 1.00 81.75 514 VAL A CA 1
ATOM 3957 C C . VAL A 1 514 ? 17.538 6.723 35.796 1.00 81.75 514 VAL A C 1
ATOM 3959 O O . VAL A 1 514 ? 17.146 7.854 36.096 1.00 81.75 514 VAL A O 1
ATOM 3962 N N . VAL A 1 515 ? 18.240 6.463 34.692 1.00 87.19 515 VAL A N 1
ATOM 3963 C CA . VAL A 1 515 ? 18.592 7.478 33.694 1.00 87.19 515 VAL A CA 1
ATOM 3964 C C . VAL A 1 515 ? 17.876 7.186 32.384 1.00 87.19 515 VAL A C 1
ATOM 3966 O O . VAL A 1 515 ? 18.150 6.187 31.726 1.00 87.19 515 VAL A O 1
ATOM 3969 N N . ILE A 1 516 ? 16.972 8.076 31.984 1.00 86.75 516 ILE A N 1
ATOM 3970 C CA . ILE A 1 516 ? 16.312 8.033 30.679 1.00 86.75 516 ILE A CA 1
ATOM 3971 C C . ILE A 1 516 ? 17.220 8.717 29.663 1.00 86.75 516 ILE A C 1
ATOM 3973 O O . ILE A 1 516 ? 17.578 9.883 29.828 1.00 86.75 516 ILE A O 1
ATOM 3977 N N . MET A 1 517 ? 17.576 8.013 28.598 1.00 86.56 517 MET A N 1
ATOM 3978 C CA . MET A 1 517 ? 18.412 8.539 27.530 1.00 86.56 517 MET A CA 1
ATOM 3979 C C . MET A 1 517 ? 17.566 8.827 26.284 1.00 86.56 517 MET A C 1
ATOM 3981 O O . MET A 1 517 ? 16.876 7.956 25.764 1.00 86.56 517 MET A O 1
ATOM 3985 N N . LEU A 1 518 ? 17.629 10.069 25.802 1.00 80.19 518 LEU A N 1
ATOM 3986 C CA . LEU A 1 518 ? 16.946 10.566 24.606 1.00 80.19 518 LEU A CA 1
ATOM 3987 C C . LEU A 1 518 ? 17.941 11.307 23.710 1.00 80.19 518 LEU A C 1
ATOM 3989 O O . LEU A 1 518 ? 17.896 12.529 23.540 1.00 80.19 518 LEU A O 1
ATOM 3993 N N . VAL A 1 519 ? 18.872 10.549 23.138 1.00 78.31 519 VAL A N 1
ATOM 3994 C CA . VAL A 1 519 ? 19.895 11.063 22.221 1.00 78.31 519 VAL A CA 1
ATOM 3995 C C . VAL A 1 519 ? 19.641 10.579 20.795 1.00 78.31 519 VAL A C 1
ATOM 3997 O O . VAL A 1 519 ? 18.855 9.667 20.550 1.00 78.31 519 VAL A O 1
ATOM 4000 N N . LYS A 1 520 ? 20.260 11.245 19.815 1.00 73.31 520 LYS A N 1
ATOM 4001 C CA . LYS A 1 520 ? 20.131 10.868 18.402 1.00 73.31 520 LYS A CA 1
ATOM 4002 C C . LYS A 1 520 ? 20.644 9.433 18.208 1.00 73.31 520 LYS A C 1
ATOM 4004 O O . LYS A 1 520 ? 21.778 9.165 18.590 1.00 73.31 520 LYS A O 1
ATOM 4009 N N . ALA A 1 521 ? 19.835 8.576 17.581 1.00 57.94 521 ALA A N 1
ATOM 4010 C CA . ALA A 1 521 ? 20.184 7.184 17.293 1.00 57.94 521 ALA A CA 1
ATOM 4011 C C . ALA A 1 521 ? 21.529 7.048 16.547 1.00 57.94 521 ALA A C 1
ATOM 4013 O O . ALA A 1 521 ? 21.907 7.932 15.763 1.00 57.94 521 ALA A O 1
ATOM 4014 N N . GLY A 1 522 ? 22.227 5.934 16.783 1.00 63.62 522 GLY A N 1
ATOM 4015 C CA . GLY A 1 522 ? 23.575 5.661 16.272 1.00 63.62 522 GLY A CA 1
ATOM 4016 C C . GLY A 1 522 ? 24.668 6.052 17.272 1.00 63.62 522 GLY A C 1
ATOM 4017 O O . GLY A 1 522 ? 24.425 6.103 18.468 1.00 63.62 522 GLY A O 1
ATOM 4018 N N . ALA A 1 523 ? 25.868 6.405 16.794 1.00 69.38 523 ALA A N 1
ATOM 4019 C CA . ALA A 1 523 ? 27.048 6.658 17.641 1.00 69.38 523 ALA A CA 1
ATOM 4020 C C . ALA A 1 523 ? 26.847 7.547 18.901 1.00 69.38 523 ALA A C 1
ATOM 4022 O O . ALA A 1 523 ? 27.556 7.336 19.886 1.00 69.38 523 ALA A O 1
ATOM 4023 N N . PRO A 1 524 ? 25.940 8.550 18.936 1.00 76.44 524 PRO A N 1
ATOM 4024 C CA . PRO A 1 524 ? 25.664 9.298 20.163 1.00 76.44 524 PRO A CA 1
ATOM 4025 C C . PRO A 1 524 ? 25.052 8.468 21.302 1.00 76.44 524 PRO A C 1
ATOM 4027 O O . PRO A 1 524 ? 25.245 8.851 22.455 1.00 76.44 524 PRO A O 1
ATOM 4030 N N . VAL A 1 525 ? 24.342 7.373 21.006 1.00 72.44 525 VAL A N 1
ATOM 4031 C CA . VAL A 1 525 ? 23.797 6.425 21.994 1.00 72.44 525 VAL A CA 1
ATOM 4032 C C . VAL A 1 525 ? 24.939 5.724 22.719 1.00 72.44 525 VAL A C 1
ATOM 4034 O O . VAL A 1 525 ? 25.097 5.932 23.921 1.00 72.44 525 VAL A O 1
ATOM 4037 N N . ASP A 1 526 ? 25.821 5.039 21.989 1.00 78.00 526 ASP A N 1
ATOM 4038 C CA . ASP A 1 526 ? 26.988 4.357 22.568 1.00 78.00 526 ASP A CA 1
ATOM 4039 C C . ASP A 1 526 ? 27.893 5.321 23.341 1.00 78.00 526 ASP A C 1
ATOM 4041 O O . ASP A 1 526 ? 28.349 5.022 24.444 1.00 78.00 526 ASP A O 1
ATOM 4045 N N . GLN A 1 527 ? 28.119 6.523 22.797 1.00 79.81 527 GLN A N 1
ATOM 4046 C CA . GLN A 1 527 ? 28.914 7.554 23.470 1.00 79.81 527 GLN A CA 1
ATOM 4047 C C . GLN A 1 527 ? 28.273 8.004 24.783 1.00 79.81 527 GLN A C 1
ATOM 4049 O O . GLN A 1 527 ? 28.981 8.220 25.766 1.00 79.81 527 GLN A O 1
ATOM 4054 N N . THR A 1 528 ? 26.949 8.160 24.811 1.00 80.62 528 THR A N 1
ATOM 4055 C CA . THR A 1 528 ? 26.218 8.595 26.007 1.00 80.62 528 THR A CA 1
ATOM 4056 C C . THR A 1 528 ? 26.157 7.474 27.040 1.00 80.62 528 THR A C 1
ATOM 4058 O O . THR A 1 528 ? 26.404 7.742 28.213 1.00 80.62 528 THR A O 1
ATOM 4061 N N . ILE A 1 529 ? 25.950 6.221 26.618 1.00 80.00 529 ILE A N 1
ATOM 4062 C CA . ILE A 1 529 ? 26.040 5.042 27.488 1.00 80.00 529 ILE A CA 1
ATOM 4063 C C . ILE A 1 529 ? 27.438 4.948 28.095 1.00 80.00 529 ILE A C 1
ATOM 4065 O O . ILE A 1 529 ? 27.548 4.902 29.313 1.00 80.00 529 ILE A O 1
ATOM 4069 N N . ALA A 1 530 ? 28.504 4.997 27.292 1.00 83.25 530 ALA A N 1
ATOM 4070 C CA . ALA A 1 530 ? 29.878 4.923 27.795 1.00 83.25 530 ALA A CA 1
ATOM 4071 C C . ALA A 1 530 ? 30.198 6.062 28.779 1.00 83.25 530 ALA A C 1
ATOM 4073 O O . ALA A 1 530 ? 30.825 5.845 29.815 1.00 83.25 530 ALA A O 1
ATOM 4074 N N . THR A 1 531 ? 29.717 7.272 28.477 1.00 85.00 531 THR A N 1
ATOM 4075 C CA . THR A 1 531 ? 29.905 8.460 29.320 1.00 85.00 531 THR A CA 1
ATOM 4076 C C . THR A 1 531 ? 29.182 8.336 30.664 1.00 85.00 531 THR A C 1
ATOM 4078 O O . THR A 1 531 ? 29.726 8.729 31.692 1.00 85.00 531 THR A O 1
ATOM 4081 N N . LEU A 1 532 ? 27.957 7.806 30.677 1.00 85.00 532 LEU A N 1
ATOM 4082 C CA . LEU A 1 532 ? 27.166 7.657 31.899 1.00 85.00 532 LEU A CA 1
ATOM 4083 C C . LEU A 1 532 ? 27.579 6.420 32.703 1.00 85.00 532 LEU A C 1
ATOM 4085 O O . LEU A 1 532 ? 27.671 6.499 33.925 1.00 85.00 532 LEU A O 1
ATOM 4089 N N . ALA A 1 533 ? 27.887 5.305 32.035 1.00 83.25 533 ALA A N 1
ATOM 4090 C CA . ALA A 1 533 ? 28.284 4.042 32.654 1.00 83.25 533 ALA A CA 1
ATOM 4091 C C . ALA A 1 533 ? 29.540 4.176 33.524 1.00 83.25 533 ALA A C 1
ATOM 4093 O O . ALA A 1 533 ? 29.631 3.514 34.551 1.00 83.25 533 ALA A O 1
ATOM 4094 N N . ALA A 1 534 ? 30.460 5.088 33.186 1.00 86.12 534 ALA A N 1
ATOM 4095 C CA . ALA A 1 534 ? 31.635 5.400 34.006 1.00 86.12 534 ALA A CA 1
ATOM 4096 C C . ALA A 1 534 ? 31.299 5.942 35.415 1.00 86.12 534 ALA A C 1
ATOM 4098 O O . ALA A 1 534 ? 32.183 6.045 36.267 1.00 86.12 534 ALA A O 1
ATOM 4099 N N . HIS A 1 535 ? 30.040 6.312 35.660 1.00 87.75 535 HIS A N 1
ATOM 4100 C CA . HIS A 1 535 ? 29.563 6.888 36.917 1.00 87.75 535 HIS A CA 1
ATOM 4101 C C . HIS A 1 535 ? 28.407 6.098 37.554 1.00 87.75 535 HIS A C 1
ATOM 4103 O O . HIS A 1 535 ? 27.947 6.472 38.634 1.00 87.75 535 HIS A O 1
ATOM 4109 N N . LEU A 1 536 ? 27.931 5.034 36.901 1.00 83.12 536 LEU A N 1
ATOM 4110 C CA . LEU A 1 536 ? 26.853 4.174 37.392 1.00 83.12 536 LEU A CA 1
ATOM 4111 C C . LEU A 1 536 ? 27.423 2.948 38.113 1.00 83.12 536 LEU A C 1
ATOM 4113 O O . LEU A 1 536 ? 28.530 2.495 37.830 1.00 83.12 536 LEU A O 1
ATOM 4117 N N . GLU A 1 537 ? 26.656 2.410 39.055 1.00 86.12 537 GLU A N 1
ATOM 4118 C CA . GLU A 1 537 ? 27.026 1.230 39.839 1.00 86.12 537 GLU A CA 1
ATOM 4119 C C . GLU A 1 537 ? 26.102 0.045 39.526 1.00 86.12 537 GLU A C 1
ATOM 4121 O O . GLU A 1 537 ? 25.048 0.184 38.903 1.00 86.12 537 GLU A O 1
ATOM 4126 N N . GLN A 1 538 ? 26.490 -1.149 39.976 1.00 69.38 538 GLN A N 1
ATOM 4127 C CA . GLN A 1 538 ? 25.678 -2.352 39.817 1.00 69.38 538 GLN A CA 1
ATOM 4128 C C . GLN A 1 538 ? 24.306 -2.174 40.496 1.00 69.38 538 GLN A C 1
ATOM 4130 O O . GLN A 1 538 ? 24.230 -1.926 41.697 1.00 69.38 538 GLN A O 1
ATOM 4135 N N . GLY A 1 539 ? 23.227 -2.311 39.718 1.00 71.12 539 GLY A N 1
ATOM 4136 C CA . GLY A 1 539 ? 21.846 -2.077 40.165 1.00 71.12 539 GLY A CA 1
ATOM 4137 C C . GLY A 1 539 ? 21.218 -0.778 39.641 1.00 71.12 539 GLY A C 1
ATOM 4138 O O . GLY A 1 539 ? 20.006 -0.610 39.770 1.00 71.12 539 GLY A O 1
ATOM 4139 N N . ASP A 1 540 ? 22.002 0.104 39.014 1.00 82.50 540 ASP A N 1
ATOM 4140 C CA . ASP A 1 540 ? 21.486 1.269 38.290 1.00 82.50 540 ASP A CA 1
ATOM 4141 C C . ASP A 1 540 ? 20.973 0.884 36.887 1.00 82.50 540 ASP A C 1
ATOM 4143 O O . ASP A 1 540 ? 21.418 -0.095 36.283 1.00 82.50 540 ASP A O 1
ATOM 4147 N N . CYS A 1 541 ? 20.030 1.661 36.351 1.00 71.69 541 CYS A N 1
ATOM 4148 C CA . CYS A 1 541 ? 19.334 1.377 35.097 1.00 71.69 541 CYS A CA 1
ATOM 4149 C C . CYS A 1 541 ? 19.428 2.555 34.116 1.00 71.69 541 CYS A C 1
ATOM 4151 O O . CYS A 1 541 ? 19.069 3.689 34.450 1.00 71.69 541 CYS A O 1
ATOM 4153 N N . ILE A 1 542 ? 19.856 2.270 32.882 1.00 80.06 542 ILE A N 1
ATOM 4154 C CA . ILE A 1 542 ? 19.705 3.176 31.738 1.00 80.06 542 ILE A CA 1
ATOM 4155 C C . ILE A 1 542 ? 18.494 2.711 30.929 1.00 80.06 542 ILE A C 1
ATOM 4157 O O . ILE A 1 542 ? 18.436 1.566 30.484 1.00 80.06 542 ILE A O 1
ATOM 4161 N N . VAL A 1 543 ? 17.541 3.613 30.718 1.00 73.12 543 VAL A N 1
ATOM 4162 C CA . VAL A 1 543 ? 16.373 3.394 29.863 1.00 73.12 543 VAL A CA 1
ATOM 4163 C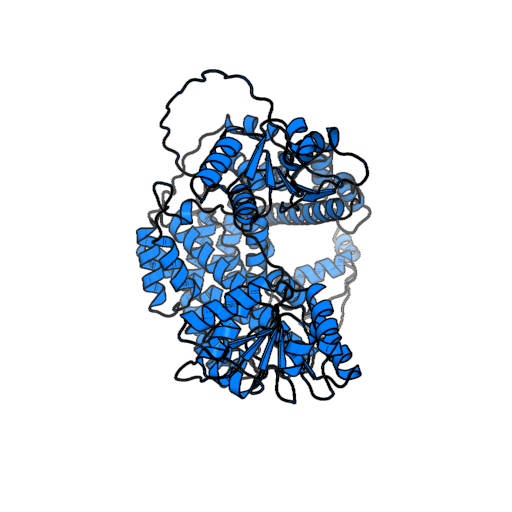 C . VAL A 1 543 ? 16.615 4.118 28.547 1.00 73.12 543 VAL A C 1
ATOM 4165 O O . VAL A 1 543 ? 16.567 5.348 28.500 1.00 73.12 543 VAL A O 1
ATOM 4168 N N . ASP A 1 544 ? 16.877 3.367 27.479 1.00 73.56 544 ASP A N 1
ATOM 4169 C CA . ASP A 1 544 ? 16.970 3.935 26.136 1.00 73.56 544 ASP A CA 1
ATOM 4170 C C . ASP A 1 54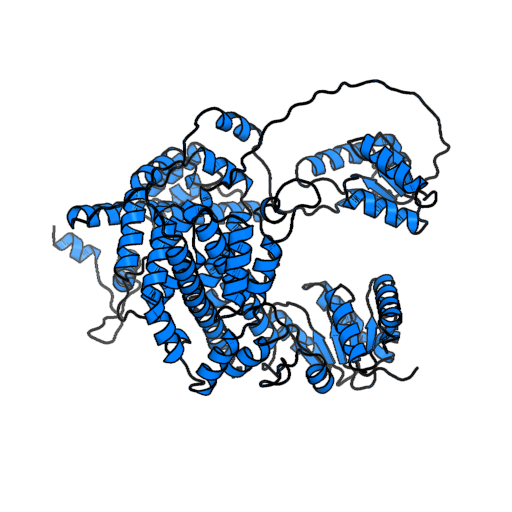4 ? 15.568 4.250 25.591 1.00 73.56 544 ASP A C 1
ATOM 4172 O O . ASP A 1 544 ? 14.731 3.364 25.407 1.00 73.56 544 ASP A O 1
ATOM 4176 N N . GLY A 1 545 ? 15.296 5.539 25.382 1.00 57.44 545 GLY A N 1
ATOM 4177 C CA . GLY A 1 545 ? 14.063 6.039 24.777 1.00 57.44 545 GLY A CA 1
ATOM 4178 C C . GLY A 1 545 ? 14.179 6.308 23.272 1.00 57.44 545 GLY A C 1
ATOM 4179 O O . GLY A 1 545 ? 13.257 6.891 22.695 1.00 57.44 545 GLY A O 1
ATOM 4180 N N . GLY A 1 546 ? 15.306 5.960 22.641 1.00 55.03 546 GLY A N 1
ATOM 4181 C CA . GLY A 1 546 ? 15.569 6.138 21.215 1.00 55.03 546 GLY A CA 1
ATOM 4182 C C . GLY A 1 546 ? 14.933 5.063 20.322 1.00 55.03 546 GLY A C 1
ATOM 4183 O O . GLY A 1 546 ? 14.761 3.910 20.703 1.00 55.03 546 GLY A O 1
ATOM 4184 N N . ASN A 1 547 ? 14.586 5.438 19.085 1.00 41.41 547 ASN A N 1
ATOM 4185 C CA . ASN A 1 547 ? 14.182 4.492 18.040 1.00 41.41 547 ASN A CA 1
ATOM 4186 C C . ASN A 1 547 ? 15.434 3.850 17.416 1.00 41.41 547 ASN A C 1
ATOM 4188 O O . ASN A 1 547 ? 15.890 4.294 16.359 1.00 41.41 547 ASN A O 1
ATOM 4192 N N . GLU A 1 548 ? 16.003 2.830 18.049 1.00 38.25 548 GLU A N 1
ATOM 4193 C CA . GLU A 1 548 ? 17.082 2.044 17.445 1.00 38.25 548 GLU A CA 1
ATOM 4194 C C . GLU A 1 548 ? 16.520 0.839 16.698 1.00 38.25 548 GLU A C 1
ATOM 4196 O O . GLU A 1 548 ? 15.916 -0.017 17.319 1.00 38.25 548 GLU A O 1
ATOM 4201 N N . TRP A 1 549 ? 16.676 0.819 15.370 1.00 31.52 549 TRP A N 1
ATOM 4202 C CA . TRP A 1 549 ? 16.903 -0.349 14.496 1.00 31.52 549 TRP A CA 1
ATOM 4203 C C . TRP A 1 549 ? 17.052 0.193 13.061 1.00 31.52 549 TRP A C 1
ATOM 4205 O O . TRP A 1 549 ? 16.086 0.205 12.310 1.00 31.52 549 TRP A O 1
ATOM 4215 N N . PHE A 1 550 ? 18.226 0.734 12.703 1.00 32.06 550 PHE A N 1
ATOM 4216 C CA . PHE A 1 550 ? 18.806 0.727 11.343 1.00 32.06 550 PHE A CA 1
ATOM 4217 C C . PHE A 1 550 ? 20.225 1.335 11.394 1.00 32.06 550 PHE A C 1
ATOM 4219 O O . PHE A 1 550 ? 20.415 2.459 11.853 1.00 32.06 550 PHE A O 1
ATOM 4226 N N . LEU A 1 551 ? 21.208 0.548 10.956 1.00 32.06 551 LEU A N 1
ATOM 4227 C CA . LEU A 1 551 ? 22.656 0.752 11.088 1.00 32.06 551 LEU A CA 1
ATOM 4228 C C . LEU A 1 551 ? 23.182 2.004 10.360 1.00 32.06 551 LEU A C 1
ATOM 4230 O O . LEU A 1 551 ? 22.774 2.295 9.238 1.00 32.06 551 LEU A O 1
ATOM 4234 N N . SER A 1 552 ? 24.161 2.686 10.970 1.00 30.12 552 SER A N 1
ATOM 4235 C CA . SER A 1 552 ? 25.014 3.693 10.325 1.00 30.12 552 SER A CA 1
ATOM 4236 C C . SER A 1 552 ? 26.494 3.375 10.564 1.00 30.12 552 SER A C 1
ATOM 4238 O O . SER A 1 552 ? 27.002 3.573 11.667 1.00 30.12 552 SER A O 1
ATOM 4240 N N . GLY A 1 553 ? 27.195 2.948 9.520 1.00 34.88 553 GLY A N 1
ATOM 4241 C CA . GLY A 1 553 ? 28.654 2.979 9.403 1.00 34.88 553 GLY A CA 1
ATOM 4242 C C . GLY A 1 553 ? 29.003 3.598 8.049 1.00 34.88 553 GLY A C 1
ATOM 4243 O O . GLY A 1 553 ? 28.176 3.542 7.151 1.00 34.88 553 GLY A O 1
ATOM 4244 N N . LEU A 1 554 ? 30.196 4.181 7.898 1.00 38.81 554 LEU A N 1
ATOM 4245 C CA . LEU A 1 554 ? 30.723 4.856 6.687 1.00 38.81 554 LEU A CA 1
ATOM 4246 C C . LEU A 1 554 ? 30.449 6.370 6.604 1.00 38.81 554 LEU A C 1
ATOM 4248 O O . LEU A 1 554 ? 29.755 6.891 5.732 1.00 38.81 554 LEU A O 1
ATOM 4252 N N . LYS A 1 555 ? 31.037 7.131 7.542 1.00 39.50 555 LYS A N 1
ATOM 4253 C CA . LYS A 1 555 ? 31.090 8.603 7.480 1.00 39.50 555 LYS A CA 1
ATOM 4254 C C . LYS A 1 555 ? 32.233 9.153 6.638 1.00 39.50 555 LYS A C 1
ATOM 4256 O O . LYS A 1 555 ? 32.028 10.169 5.978 1.00 39.50 555 LYS A O 1
ATOM 4261 N N . ASP A 1 556 ? 33.365 8.468 6.603 1.00 34.59 556 ASP A N 1
ATOM 4262 C CA . ASP A 1 556 ? 34.598 9.061 6.084 1.00 34.59 556 ASP A CA 1
ATOM 4263 C C . ASP A 1 556 ? 34.759 8.897 4.560 1.00 34.59 556 ASP A C 1
ATOM 4265 O O . ASP A 1 556 ? 35.369 9.743 3.912 1.00 34.59 556 ASP A O 1
ATOM 4269 N N . GLU A 1 557 ? 34.055 7.944 3.940 1.00 40.66 557 GLU A N 1
ATOM 4270 C CA . GLU A 1 557 ? 33.953 7.818 2.472 1.00 40.66 557 GLU A CA 1
ATOM 4271 C C . GLU A 1 557 ? 33.099 8.937 1.832 1.00 40.66 557 GLU A C 1
ATOM 4273 O O . GLU A 1 557 ? 33.298 9.319 0.677 1.00 40.66 557 GLU A O 1
ATOM 4278 N N . ARG A 1 558 ? 32.183 9.547 2.606 1.00 40.56 558 ARG A N 1
ATOM 4279 C CA . ARG A 1 558 ? 31.204 10.549 2.128 1.00 40.56 558 ARG A CA 1
ATOM 4280 C C . ARG A 1 558 ? 31.821 11.886 1.713 1.00 40.56 558 ARG A C 1
ATOM 4282 O O . ARG A 1 558 ? 31.220 12.609 0.913 1.00 40.56 558 ARG A O 1
ATOM 4289 N N . VAL A 1 559 ? 32.983 12.231 2.271 1.00 41.00 559 VAL A N 1
ATOM 4290 C CA . VAL A 1 559 ? 33.650 13.526 2.044 1.00 41.00 559 VAL A CA 1
ATOM 4291 C C . VAL A 1 559 ? 34.543 13.477 0.801 1.00 41.00 559 VAL A C 1
ATOM 4293 O O . VAL A 1 559 ? 34.596 14.458 0.056 1.00 41.00 559 VAL A O 1
ATOM 4296 N N . ALA A 1 560 ? 35.164 12.328 0.517 1.00 37.28 560 ALA A N 1
ATOM 4297 C CA . ALA A 1 560 ? 36.059 12.148 -0.627 1.00 37.28 560 ALA A CA 1
ATOM 4298 C C . ALA A 1 560 ? 35.328 12.239 -1.983 1.00 37.28 560 ALA A C 1
ATOM 4300 O O . ALA A 1 560 ? 35.833 12.867 -2.910 1.00 37.28 560 ALA A O 1
ATOM 4301 N N . ALA A 1 561 ? 34.097 11.722 -2.074 1.00 36.19 561 ALA A N 1
ATOM 4302 C CA . ALA A 1 561 ? 33.304 11.713 -3.312 1.00 36.19 561 ALA A CA 1
ATOM 4303 C C . ALA A 1 561 ? 32.713 13.083 -3.717 1.00 36.19 561 ALA A C 1
ATOM 4305 O O . ALA A 1 561 ? 32.239 13.247 -4.835 1.00 36.19 561 ALA A O 1
ATOM 4306 N N . SER A 1 562 ? 32.721 14.085 -2.829 1.00 34.19 562 SER A N 1
ATOM 4307 C CA . SER A 1 562 ? 32.103 15.401 -3.092 1.00 34.19 562 SER A CA 1
ATOM 4308 C C . SER A 1 562 ? 32.934 16.342 -3.972 1.00 34.19 562 SER A C 1
ATOM 4310 O O . SER A 1 562 ? 32.479 17.438 -4.286 1.00 34.19 562 SER A O 1
ATOM 4312 N N . LYS A 1 563 ? 34.154 15.943 -4.348 1.00 32.94 563 LYS A N 1
ATOM 4313 C CA . LYS A 1 563 ? 35.140 16.845 -4.954 1.00 32.94 563 LYS A CA 1
ATOM 4314 C C . LYS A 1 563 ? 35.326 16.716 -6.466 1.00 32.94 563 LYS A C 1
ATOM 4316 O O . LYS A 1 563 ? 36.167 17.445 -6.977 1.00 32.94 563 LYS A O 1
ATOM 4321 N N . ILE A 1 564 ? 34.626 15.819 -7.173 1.00 38.09 564 ILE A N 1
ATOM 4322 C CA . ILE A 1 564 ? 35.099 15.431 -8.517 1.00 38.09 564 ILE A CA 1
ATOM 4323 C C . ILE A 1 564 ? 34.197 15.827 -9.703 1.00 38.09 564 ILE A C 1
ATOM 4325 O O . ILE A 1 564 ? 34.776 16.184 -10.717 1.00 38.09 564 ILE A O 1
ATOM 4329 N N . PHE A 1 565 ? 32.858 15.908 -9.648 1.00 29.31 565 PHE A N 1
ATOM 4330 C CA . PHE A 1 565 ? 32.102 16.218 -10.884 1.00 29.31 565 PHE A CA 1
ATOM 4331 C C . PHE A 1 565 ? 30.853 17.095 -10.696 1.00 29.31 565 PHE A C 1
ATOM 4333 O O . PHE A 1 565 ? 29.975 16.789 -9.889 1.00 29.31 565 PHE A O 1
ATOM 4340 N N . GLN A 1 566 ? 30.790 18.176 -11.484 1.00 34.94 566 GLN A N 1
ATOM 4341 C CA . GLN A 1 566 ? 29.599 18.976 -11.790 1.00 34.94 566 GLN A CA 1
ATOM 4342 C C . GLN A 1 566 ? 29.076 18.565 -13.175 1.00 34.94 566 GLN A C 1
ATOM 4344 O O . GLN A 1 566 ? 29.881 18.368 -14.083 1.00 34.94 566 GLN A O 1
ATOM 4349 N N . GLY A 1 567 ? 27.755 18.469 -13.336 1.00 29.58 567 GLY A N 1
ATOM 4350 C CA . GLY A 1 567 ? 27.112 18.203 -14.623 1.00 29.58 567 GLY A CA 1
ATOM 4351 C C . GLY A 1 567 ? 25.699 18.783 -14.666 1.00 29.58 567 GLY A C 1
ATOM 4352 O O . GLY A 1 567 ? 24.887 18.504 -13.782 1.00 29.58 567 GLY A O 1
ATOM 4353 N N . ASP A 1 568 ? 25.453 19.622 -15.672 1.00 30.70 568 ASP A N 1
ATOM 4354 C CA . ASP A 1 568 ? 24.202 20.332 -15.938 1.00 30.70 568 ASP A CA 1
ATOM 4355 C C . ASP A 1 568 ? 23.087 19.397 -16.428 1.00 30.70 568 ASP A C 1
ATOM 4357 O O . ASP A 1 568 ? 23.297 18.525 -17.268 1.00 30.70 568 ASP A O 1
ATOM 4361 N N . TYR A 1 569 ? 21.865 19.634 -15.949 1.00 31.28 569 TYR A N 1
ATOM 4362 C CA . TYR A 1 569 ? 20.654 18.988 -16.450 1.00 31.28 569 TYR A CA 1
ATOM 4363 C C . TYR A 1 569 ? 19.986 19.891 -17.491 1.00 31.28 569 TYR A C 1
ATOM 4365 O O . TYR A 1 569 ? 19.474 20.954 -17.141 1.00 31.28 569 TYR A O 1
ATOM 4373 N N . SER A 1 570 ? 19.883 19.448 -18.745 1.00 35.25 570 SER A N 1
ATOM 4374 C CA . SER A 1 570 ? 18.889 20.005 -19.668 1.00 35.25 570 SER A CA 1
ATOM 4375 C C . SER A 1 570 ? 18.272 18.916 -20.547 1.00 35.25 570 SER A C 1
ATOM 4377 O O . SER A 1 570 ? 18.963 18.182 -21.246 1.00 35.25 570 SER A O 1
ATOM 4379 N N . SER A 1 571 ? 16.947 18.793 -20.472 1.00 39.56 571 SER A N 1
ATOM 4380 C CA . SER A 1 571 ? 16.118 18.067 -21.431 1.00 39.56 571 SER A CA 1
ATOM 4381 C C . SER A 1 571 ? 15.754 19.046 -22.548 1.00 39.56 571 SER A C 1
ATOM 4383 O O . SER A 1 571 ? 15.014 19.998 -22.305 1.00 39.56 571 SER A O 1
ATOM 4385 N N . GLY A 1 572 ? 16.286 18.837 -23.751 1.00 39.78 572 GLY A N 1
ATOM 4386 C CA . GLY A 1 572 ? 16.024 19.673 -24.930 1.00 39.78 572 GLY A CA 1
ATOM 4387 C C . GLY A 1 572 ? 14.653 19.468 -25.591 1.00 39.78 572 GLY A C 1
ATOM 4388 O O . GLY A 1 572 ? 14.408 20.049 -26.643 1.00 39.78 572 GLY A O 1
ATOM 4389 N N . GLU A 1 573 ? 13.754 18.665 -25.014 1.00 49.25 573 GLU A N 1
ATOM 4390 C CA . GLU A 1 573 ? 12.375 18.542 -25.501 1.00 49.25 573 GLU A CA 1
ATOM 4391 C C . GLU A 1 573 ? 11.473 19.595 -24.848 1.00 49.25 573 GLU A C 1
ATOM 4393 O O . GLU A 1 573 ? 11.382 19.707 -23.624 1.00 49.25 573 GLU A O 1
ATOM 4398 N N . THR A 1 574 ? 10.773 20.368 -25.676 1.00 53.75 574 THR A N 1
ATOM 4399 C CA . THR A 1 574 ? 9.699 21.261 -25.237 1.00 53.75 574 THR A CA 1
ATOM 4400 C C . THR A 1 574 ? 8.489 20.416 -24.839 1.00 53.75 574 THR A C 1
ATOM 4402 O O . THR A 1 574 ? 7.744 19.927 -25.682 1.00 53.75 574 THR A O 1
ATOM 4405 N N . VAL A 1 575 ? 8.305 20.210 -23.534 1.00 63.53 575 VAL A N 1
ATOM 4406 C CA . VAL A 1 575 ? 7.150 19.489 -22.985 1.00 63.53 575 VAL A CA 1
ATOM 4407 C C . VAL A 1 575 ? 5.936 20.419 -22.949 1.00 63.53 575 VAL A C 1
ATOM 4409 O O . VAL A 1 575 ? 5.951 21.432 -22.247 1.00 63.53 575 VAL A O 1
ATOM 4412 N N . ASP A 1 576 ? 4.861 20.061 -23.655 1.00 79.00 576 ASP A N 1
ATOM 4413 C CA . ASP A 1 576 ? 3.553 20.694 -23.463 1.00 79.00 576 ASP A CA 1
ATOM 4414 C C . ASP A 1 576 ? 3.018 20.333 -22.067 1.00 79.00 576 ASP A C 1
ATOM 4416 O O . ASP A 1 576 ? 2.591 19.204 -21.807 1.00 79.00 576 ASP A O 1
ATOM 4420 N N . LYS A 1 577 ? 3.060 21.308 -21.151 1.00 74.69 577 LYS A N 1
ATOM 4421 C CA . LYS A 1 577 ? 2.624 21.139 -19.760 1.00 74.69 577 LYS A CA 1
ATOM 4422 C C . LYS A 1 577 ? 1.161 20.709 -19.658 1.00 74.69 577 LYS A C 1
ATOM 4424 O O . LYS A 1 577 ? 0.850 19.892 -18.796 1.00 74.69 577 LYS A O 1
ATOM 4429 N N . ALA A 1 578 ? 0.273 21.233 -20.504 1.00 77.81 578 ALA A N 1
ATOM 4430 C CA . ALA A 1 578 ? -1.152 20.922 -20.429 1.00 77.81 578 ALA A CA 1
ATOM 4431 C C . ALA A 1 578 ? -1.409 19.468 -20.839 1.00 77.81 578 ALA A C 1
ATOM 4433 O O . ALA A 1 578 ? -2.077 18.726 -20.114 1.00 77.81 578 ALA A O 1
ATOM 4434 N N . GLN A 1 579 ? -0.799 19.033 -21.946 1.00 81.56 579 GLN A N 1
ATOM 4435 C CA . GLN A 1 579 ? -0.875 17.642 -22.389 1.00 81.56 579 GLN A CA 1
ATOM 4436 C C . GLN A 1 579 ? -0.238 16.684 -21.374 1.00 81.56 579 GLN A C 1
ATOM 4438 O O . GLN A 1 579 ? -0.803 15.625 -21.104 1.00 81.56 579 GLN A O 1
ATOM 4443 N N . LEU A 1 580 ? 0.899 17.055 -20.772 1.00 76.06 580 LEU A N 1
ATOM 4444 C CA . LEU A 1 580 ? 1.545 16.241 -19.740 1.00 76.06 580 LEU A CA 1
ATOM 4445 C C . LEU A 1 580 ? 0.660 16.084 -18.497 1.00 76.06 580 LEU A C 1
ATOM 4447 O O . LEU A 1 580 ? 0.536 14.975 -17.982 1.00 76.06 580 LEU A O 1
ATOM 4451 N N . ILE A 1 581 ? 0.046 17.168 -18.013 1.00 76.38 581 ILE A N 1
ATOM 4452 C CA . ILE A 1 581 ? -0.872 17.123 -16.864 1.00 76.38 581 ILE A CA 1
ATOM 4453 C C . ILE A 1 581 ? -2.017 16.151 -17.149 1.00 76.38 581 ILE A C 1
ATOM 4455 O O . ILE A 1 581 ? -2.297 15.274 -16.331 1.00 76.38 581 ILE A O 1
ATOM 4459 N N . GLU A 1 582 ? -2.643 16.258 -18.319 1.00 83.50 582 GLU A N 1
ATOM 4460 C CA . GLU A 1 582 ? -3.744 15.374 -18.700 1.00 83.50 582 GLU A CA 1
ATOM 4461 C C . GLU A 1 582 ? -3.293 13.915 -18.862 1.00 83.50 582 GLU A C 1
ATOM 4463 O O . GLU A 1 582 ? -3.984 12.987 -18.432 1.00 83.50 582 GLU A O 1
ATOM 4468 N N . ASP A 1 583 ? -2.108 13.690 -19.426 1.00 77.62 583 ASP A N 1
ATOM 4469 C CA . ASP A 1 583 ? -1.573 12.346 -19.594 1.00 77.62 583 ASP A CA 1
ATOM 4470 C C . ASP A 1 583 ? -1.240 11.687 -18.251 1.00 77.62 583 ASP A C 1
ATOM 4472 O O . ASP A 1 583 ? -1.596 10.524 -18.036 1.00 77.62 583 ASP A O 1
ATOM 4476 N N . VAL A 1 584 ? -0.627 12.426 -17.317 1.00 79.69 584 VAL A N 1
ATOM 4477 C CA . VAL A 1 584 ? -0.349 11.943 -15.953 1.00 79.69 584 VAL A CA 1
ATOM 4478 C C . VAL A 1 584 ? -1.650 11.651 -15.209 1.00 79.69 584 VAL A C 1
ATOM 4480 O O . VAL A 1 584 ? -1.745 10.616 -14.548 1.00 79.69 584 VAL A O 1
ATOM 4483 N N . ARG A 1 585 ? -2.682 12.490 -15.366 1.00 90.38 585 ARG A N 1
ATOM 4484 C CA . ARG A 1 585 ? -4.017 12.257 -14.791 1.00 90.38 585 ARG A CA 1
ATOM 4485 C C . ARG A 1 585 ? -4.607 10.924 -15.263 1.00 90.38 585 ARG A C 1
ATOM 4487 O O . ARG A 1 585 ? -5.064 10.118 -14.450 1.00 90.38 585 ARG A O 1
ATOM 4494 N N . LYS A 1 586 ? -4.553 10.666 -16.575 1.00 81.31 586 LYS A N 1
ATOM 4495 C CA . LYS A 1 586 ? -5.022 9.418 -17.202 1.00 81.31 586 LYS A CA 1
ATOM 4496 C C . LYS A 1 586 ? -4.204 8.201 -16.761 1.00 81.31 586 LYS A C 1
ATOM 4498 O O . LYS A 1 586 ? -4.784 7.159 -16.452 1.00 81.31 586 LYS A O 1
ATOM 4503 N N . ALA A 1 587 ? -2.879 8.334 -16.697 1.00 86.81 587 ALA A N 1
ATOM 4504 C CA . ALA A 1 587 ? -1.967 7.290 -16.229 1.00 86.81 587 ALA A CA 1
ATOM 4505 C C . ALA A 1 587 ? -2.229 6.906 -14.766 1.00 86.81 587 ALA A C 1
ATOM 4507 O O . ALA A 1 587 ? -2.294 5.719 -14.433 1.00 86.81 587 ALA A O 1
ATOM 4508 N N . LEU A 1 588 ? -2.426 7.909 -13.904 1.00 86.31 588 LEU A N 1
ATOM 4509 C CA . LEU A 1 588 ? -2.766 7.733 -12.495 1.00 86.31 588 LEU A CA 1
ATOM 4510 C C . LEU A 1 588 ? -4.089 6.974 -12.344 1.00 86.31 588 LEU A C 1
ATOM 4512 O O . LEU A 1 588 ? -4.145 5.995 -11.601 1.00 86.31 588 LEU A O 1
ATOM 4516 N N . TYR A 1 589 ? -5.125 7.365 -13.092 1.00 88.50 589 TYR A N 1
ATOM 4517 C CA . TYR A 1 589 ? -6.426 6.693 -13.049 1.00 88.50 589 TYR A CA 1
ATOM 4518 C C . TYR A 1 589 ? -6.352 5.226 -13.504 1.00 88.50 589 TYR A C 1
ATOM 4520 O O . TYR A 1 589 ? -6.832 4.336 -12.803 1.00 88.50 589 TYR A O 1
ATOM 4528 N N . ALA A 1 590 ? -5.690 4.945 -14.632 1.00 88.12 590 ALA A N 1
ATOM 4529 C CA . ALA A 1 590 ? -5.523 3.578 -15.136 1.00 88.12 590 ALA A CA 1
ATOM 4530 C C . ALA A 1 590 ? -4.708 2.692 -14.172 1.00 88.12 590 ALA A C 1
ATOM 4532 O O . ALA A 1 590 ? -5.065 1.538 -13.916 1.00 88.12 590 ALA A O 1
ATOM 4533 N N . SER A 1 591 ? -3.651 3.252 -13.575 1.00 91.94 591 SER A N 1
ATOM 4534 C CA . SER A 1 591 ? -2.839 2.552 -12.572 1.00 91.94 591 SER A CA 1
ATOM 4535 C C . SER A 1 591 ? -3.634 2.267 -11.294 1.00 91.94 591 SER A C 1
ATOM 4537 O O . SER A 1 591 ? -3.524 1.178 -10.727 1.00 91.94 591 SER A O 1
ATOM 4539 N N . LYS A 1 592 ? -4.498 3.205 -10.876 1.00 92.25 592 LYS A N 1
ATOM 4540 C CA . LYS A 1 592 ? -5.419 3.021 -9.748 1.00 92.25 592 LYS A CA 1
ATOM 4541 C C . LYS A 1 592 ? -6.361 1.841 -9.990 1.00 92.25 592 LYS A C 1
ATOM 4543 O O . LYS A 1 592 ? -6.470 0.983 -9.120 1.00 92.25 592 LYS A O 1
ATOM 4548 N N . ILE A 1 593 ? -6.958 1.713 -11.179 1.00 92.50 593 ILE A N 1
ATOM 4549 C CA . ILE A 1 593 ? -7.808 0.552 -11.515 1.00 92.50 593 ILE A CA 1
ATOM 4550 C C . ILE A 1 593 ? -7.043 -0.767 -11.326 1.00 92.50 593 ILE A C 1
ATOM 4552 O O . ILE A 1 593 ? -7.566 -1.693 -10.704 1.00 92.50 593 ILE A O 1
ATOM 4556 N N . CYS A 1 594 ? -5.789 -0.840 -11.782 1.00 93.75 594 CYS A N 1
ATOM 4557 C CA . CYS A 1 594 ? -4.953 -2.033 -11.616 1.00 93.75 594 CYS A CA 1
ATOM 4558 C C . CYS A 1 594 ? -4.687 -2.368 -10.141 1.00 93.75 594 CYS A C 1
ATOM 4560 O O . CYS A 1 594 ? -4.799 -3.531 -9.756 1.00 93.75 594 CYS A O 1
ATOM 4562 N N . SER A 1 595 ? -4.382 -1.367 -9.308 1.00 95.75 595 SER A N 1
ATOM 4563 C CA . SER A 1 595 ? -4.153 -1.555 -7.866 1.00 95.75 595 SER A CA 1
ATOM 4564 C C . SER A 1 595 ? -5.380 -2.155 -7.163 1.00 95.75 595 SER A C 1
ATOM 4566 O O . SER A 1 595 ? -5.269 -3.135 -6.422 1.00 95.75 595 SER A O 1
ATOM 4568 N N . TYR A 1 596 ? -6.580 -1.637 -7.454 1.00 97.19 596 TYR A N 1
ATOM 4569 C CA . TYR A 1 596 ? -7.824 -2.161 -6.878 1.00 97.19 596 TYR A CA 1
ATOM 4570 C C . TYR A 1 596 ? -8.174 -3.544 -7.433 1.00 97.19 596 TYR A C 1
ATOM 4572 O O . TYR A 1 596 ? -8.602 -4.404 -6.667 1.00 97.19 596 TYR A O 1
ATOM 4580 N N . ALA A 1 597 ? -7.950 -3.795 -8.727 1.00 93.12 597 ALA A N 1
ATOM 4581 C CA . ALA A 1 597 ? -8.127 -5.117 -9.325 1.00 93.12 597 ALA A CA 1
ATOM 4582 C C . ALA A 1 597 ? -7.271 -6.183 -8.618 1.00 93.12 597 ALA A C 1
ATOM 4584 O O . ALA A 1 597 ? -7.770 -7.244 -8.245 1.00 93.12 597 ALA A O 1
ATOM 4585 N N . GLN A 1 598 ? -5.995 -5.871 -8.369 1.00 96.56 598 GLN A N 1
ATOM 4586 C CA . GLN A 1 598 ? -5.068 -6.740 -7.641 1.00 96.56 598 GLN A CA 1
ATOM 4587 C C . GLN A 1 598 ? -5.538 -6.979 -6.200 1.00 96.56 598 GLN A C 1
ATOM 4589 O O . GLN A 1 598 ? -5.630 -8.126 -5.766 1.00 96.56 598 GLN A O 1
ATOM 4594 N N . GLY A 1 599 ? -5.896 -5.916 -5.471 1.00 96.75 599 GLY A N 1
ATOM 4595 C CA . GLY A 1 599 ? -6.404 -6.022 -4.101 1.00 96.75 599 GLY A CA 1
ATOM 4596 C C . GLY A 1 599 ? -7.676 -6.871 -3.996 1.00 96.75 599 GLY A C 1
ATOM 4597 O O . GLY A 1 599 ? -7.750 -7.781 -3.170 1.00 96.75 599 GLY A O 1
ATOM 4598 N N . MET A 1 600 ? -8.655 -6.641 -4.874 1.00 96.25 600 MET A N 1
ATOM 4599 C CA . MET A 1 600 ? -9.897 -7.422 -4.892 1.00 96.25 600 MET A CA 1
ATOM 4600 C C . MET A 1 600 ? -9.646 -8.901 -5.205 1.00 96.25 600 MET A C 1
ATOM 4602 O O . MET A 1 600 ? -10.256 -9.764 -4.575 1.00 96.25 600 MET A O 1
ATOM 4606 N N . ASN A 1 601 ? -8.696 -9.217 -6.090 1.00 94.19 601 ASN A N 1
ATOM 4607 C CA . ASN A 1 601 ? -8.323 -10.604 -6.379 1.00 94.19 601 ASN A CA 1
ATOM 4608 C C . ASN A 1 601 ? -7.660 -11.303 -5.185 1.00 94.19 601 ASN A C 1
ATOM 4610 O O . ASN A 1 601 ? -7.923 -12.484 -4.964 1.00 94.19 601 ASN A O 1
ATOM 4614 N N . ILE A 1 602 ? -6.854 -10.597 -4.380 1.00 97.19 602 ILE A N 1
ATOM 4615 C CA . ILE A 1 602 ? -6.300 -11.152 -3.130 1.00 97.19 602 ILE A CA 1
ATOM 4616 C C . ILE A 1 602 ? -7.439 -11.522 -2.170 1.00 97.19 602 ILE A C 1
ATOM 4618 O O . ILE A 1 602 ? -7.437 -12.612 -1.593 1.00 97.19 602 ILE A O 1
ATOM 4622 N N . ILE A 1 603 ? -8.433 -10.638 -2.016 1.00 96.94 603 ILE A N 1
ATOM 4623 C CA . ILE A 1 603 ? -9.609 -10.894 -1.169 1.00 96.94 603 ILE A CA 1
ATOM 4624 C C . ILE A 1 603 ? -10.412 -12.078 -1.709 1.00 96.94 603 ILE A C 1
ATOM 4626 O O . ILE A 1 603 ? -10.747 -12.977 -0.939 1.00 96.94 603 ILE A O 1
ATOM 4630 N N . LYS A 1 604 ? -10.671 -12.127 -3.022 1.00 94.88 604 LYS A N 1
ATOM 4631 C CA . LYS A 1 604 ? -11.386 -13.233 -3.677 1.00 94.88 604 LYS A CA 1
ATOM 4632 C C . LYS A 1 604 ? -10.679 -14.574 -3.472 1.00 94.88 604 LYS A C 1
ATOM 4634 O O . LYS A 1 604 ? -11.319 -15.553 -3.087 1.00 94.88 604 LYS A O 1
ATOM 4639 N N . ALA A 1 605 ? -9.363 -14.614 -3.683 1.00 94.44 605 ALA A N 1
ATOM 4640 C CA . ALA A 1 605 ? -8.562 -15.823 -3.533 1.00 94.44 605 ALA A CA 1
ATOM 4641 C C . ALA A 1 605 ? -8.590 -16.337 -2.090 1.00 94.44 605 ALA A C 1
ATOM 4643 O O . ALA A 1 605 ? -8.881 -17.511 -1.867 1.00 94.44 605 ALA A O 1
ATOM 4644 N N . LYS A 1 606 ? -8.392 -15.457 -1.096 1.00 96.12 606 LYS A N 1
ATOM 4645 C CA . LYS A 1 606 ? -8.479 -15.862 0.317 1.00 96.12 606 LYS A CA 1
ATOM 4646 C C . LYS A 1 606 ? -9.901 -16.257 0.722 1.00 96.12 606 LYS A C 1
ATOM 4648 O O . LYS A 1 606 ? -10.067 -17.223 1.460 1.00 96.12 606 LYS A O 1
ATOM 4653 N N . SER A 1 607 ? -10.916 -15.545 0.229 1.00 94.81 607 SER A N 1
ATOM 4654 C CA . SER A 1 607 ? -12.326 -15.889 0.447 1.00 94.81 607 SER A CA 1
ATOM 4655 C C . SER A 1 607 ? -12.632 -17.303 -0.047 1.00 94.81 607 SER A C 1
ATOM 4657 O O . SER A 1 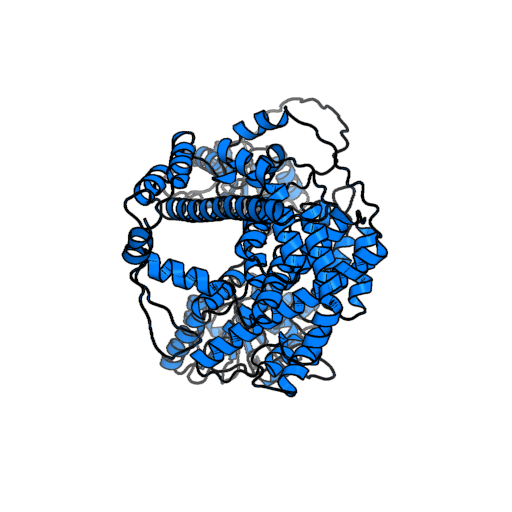607 ? -13.269 -18.073 0.667 1.00 94.81 607 SER A O 1
ATOM 4659 N N . THR A 1 608 ? -12.106 -17.666 -1.221 1.00 94.06 608 THR A N 1
ATOM 4660 C CA . THR A 1 608 ? -12.230 -19.013 -1.799 1.00 94.06 608 THR A CA 1
ATOM 4661 C C . THR A 1 608 ? -11.468 -20.047 -0.966 1.00 94.06 608 THR A C 1
ATOM 4663 O O . THR A 1 608 ? -12.050 -21.055 -0.582 1.00 94.06 608 THR A O 1
ATOM 4666 N N . GLU A 1 609 ? -10.202 -19.781 -0.614 1.00 95.25 609 GLU A N 1
ATOM 4667 C CA . GLU A 1 609 ? -9.369 -20.673 0.216 1.00 95.25 609 GLU A CA 1
ATOM 4668 C C . GLU A 1 609 ? -10.026 -20.996 1.568 1.00 95.25 609 GLU A C 1
ATOM 4670 O O . GLU A 1 609 ? -9.951 -22.124 2.050 1.00 95.25 609 GLU A O 1
ATOM 4675 N N . LYS A 1 610 ? -10.658 -20.000 2.200 1.00 93.88 610 LYS A N 1
ATOM 4676 C CA . LYS A 1 610 ? -11.258 -20.134 3.536 1.00 93.88 610 LYS A CA 1
ATOM 4677 C C . LYS A 1 610 ? -12.759 -20.429 3.525 1.00 93.88 610 LYS A C 1
ATOM 4679 O O . LYS A 1 610 ? -13.318 -20.639 4.599 1.00 93.88 610 LYS A O 1
ATOM 4684 N N . GLY A 1 611 ? -13.411 -20.420 2.362 1.00 94.38 611 GLY A N 1
ATOM 4685 C CA . GLY A 1 611 ? -14.865 -20.568 2.249 1.00 94.38 611 GLY A CA 1
ATOM 4686 C C . GLY A 1 611 ? -15.652 -19.439 2.926 1.00 94.38 611 GLY A C 1
ATOM 4687 O O . GLY A 1 611 ? -16.705 -19.688 3.503 1.00 94.38 611 GLY A O 1
ATOM 4688 N N . TRP A 1 612 ? -15.138 -18.204 2.914 1.00 93.94 612 TRP A N 1
ATOM 4689 C CA . TRP A 1 612 ? -15.773 -17.074 3.606 1.00 93.94 612 TRP A CA 1
ATOM 4690 C C . TRP A 1 612 ? -16.984 -16.488 2.876 1.00 93.94 612 TRP A C 1
ATOM 4692 O O . TRP A 1 612 ? -17.789 -15.821 3.516 1.00 93.94 612 TRP A O 1
ATOM 4702 N N . GLY A 1 613 ? -17.109 -16.696 1.561 1.00 92.00 613 GLY A N 1
ATOM 4703 C CA . GLY A 1 613 ? -18.230 -16.153 0.784 1.00 92.00 613 GLY A CA 1
ATOM 4704 C C . GLY A 1 613 ? -18.290 -14.619 0.777 1.00 92.00 613 GLY A C 1
ATOM 4705 O O . GLY A 1 613 ? -19.377 -14.049 0.754 1.00 92.00 613 GLY A O 1
ATOM 4706 N N . LEU A 1 614 ? -17.134 -13.944 0.839 1.00 94.44 614 LEU A N 1
ATOM 4707 C CA . LEU A 1 614 ? -17.054 -12.482 0.931 1.00 94.44 614 LEU A CA 1
ATOM 4708 C C . LEU A 1 614 ? -17.701 -11.784 -0.275 1.00 94.44 614 LEU A C 1
ATOM 4710 O O . LEU A 1 614 ? -17.367 -12.076 -1.423 1.00 94.44 614 LEU A O 1
ATOM 4714 N N . ASN A 1 615 ? -18.542 -10.784 -0.005 1.00 94.06 615 ASN A N 1
ATOM 4715 C CA . ASN A 1 615 ? -19.189 -9.963 -1.028 1.00 94.06 615 ASN A CA 1
ATOM 4716 C C . ASN A 1 615 ? -18.325 -8.741 -1.391 1.00 94.06 615 ASN A C 1
ATOM 4718 O O . ASN A 1 615 ? -18.336 -7.731 -0.691 1.00 94.06 615 ASN A O 1
ATOM 4722 N N . LEU A 1 616 ? -17.592 -8.813 -2.507 1.00 94.56 616 LEU A N 1
ATOM 4723 C CA . LEU A 1 616 ? -16.660 -7.757 -2.933 1.00 94.56 616 LEU A CA 1
ATOM 4724 C C . LEU A 1 616 ? -17.339 -6.411 -3.243 1.00 94.56 616 LEU A C 1
ATOM 4726 O O . LEU A 1 616 ? -16.747 -5.360 -2.987 1.00 94.56 616 LEU A O 1
ATOM 4730 N N . GLY A 1 617 ? -18.573 -6.424 -3.758 1.00 94.06 617 GLY A N 1
ATOM 4731 C CA . GLY A 1 617 ? -19.345 -5.200 -3.995 1.00 94.06 617 GLY A CA 1
ATOM 4732 C C . GLY A 1 617 ? -19.682 -4.489 -2.686 1.00 94.06 617 GLY A C 1
ATOM 4733 O O . GLY A 1 617 ? -19.523 -3.274 -2.563 1.00 94.06 617 GLY A O 1
ATOM 4734 N N . GLU A 1 618 ? -20.052 -5.259 -1.668 1.00 94.12 618 GLU A N 1
ATOM 4735 C CA . GLU A 1 618 ? -20.324 -4.744 -0.330 1.00 94.12 618 GLU A CA 1
ATOM 4736 C C . GLU A 1 618 ? -19.059 -4.210 0.362 1.00 94.12 618 GLU A C 1
ATOM 4738 O O . GLU A 1 618 ? -19.099 -3.157 1.002 1.00 94.12 618 GLU A O 1
ATOM 4743 N N . LEU A 1 619 ? -17.904 -4.855 0.153 1.00 94.50 619 LEU A N 1
ATOM 4744 C CA . LEU A 1 619 ? -16.614 -4.322 0.612 1.00 94.50 619 LEU A CA 1
ATOM 4745 C C . LEU A 1 619 ? -16.294 -2.967 -0.034 1.00 94.50 619 LEU A C 1
ATOM 4747 O O . LEU A 1 619 ? -15.875 -2.034 0.652 1.00 94.50 619 LEU A O 1
ATOM 4751 N N . ALA A 1 620 ? -16.535 -2.828 -1.341 1.00 92.56 620 ALA A N 1
ATOM 4752 C CA . ALA A 1 620 ? -16.368 -1.553 -2.030 1.00 92.56 620 ALA A CA 1
ATOM 4753 C C . ALA A 1 620 ? -17.330 -0.483 -1.487 1.00 92.56 620 ALA A C 1
ATOM 4755 O O . ALA A 1 620 ? -16.919 0.666 -1.313 1.00 92.56 620 ALA A O 1
ATOM 4756 N N . ARG A 1 621 ? -18.578 -0.856 -1.155 1.00 93.38 621 ARG A N 1
ATOM 4757 C CA . ARG A 1 621 ? -19.576 0.052 -0.562 1.00 93.38 621 ARG A CA 1
ATOM 4758 C C . ARG A 1 621 ? -19.087 0.642 0.758 1.00 93.38 621 ARG A C 1
ATOM 4760 O O . ARG A 1 621 ? -19.124 1.861 0.918 1.00 93.38 621 ARG A O 1
ATOM 4767 N N . ILE A 1 622 ? -18.604 -0.189 1.683 1.00 89.50 622 ILE A N 1
ATOM 4768 C CA . ILE A 1 622 ? -18.165 0.286 3.006 1.00 89.50 622 ILE A CA 1
ATOM 4769 C C . ILE A 1 622 ? -16.866 1.098 2.962 1.00 89.50 622 ILE A C 1
ATOM 4771 O O . ILE A 1 622 ? -16.558 1.804 3.916 1.00 89.50 622 ILE A O 1
ATOM 4775 N N . TRP A 1 623 ? -16.103 1.043 1.868 1.00 90.44 623 TRP A N 1
ATOM 4776 C CA . TRP A 1 623 ? -14.924 1.892 1.677 1.00 90.44 623 TRP A CA 1
ATOM 4777 C C . TRP A 1 623 ? -15.260 3.276 1.103 1.00 90.44 623 TRP A C 1
ATOM 4779 O O . TRP A 1 623 ? -14.384 4.139 1.042 1.00 90.44 623 TRP A O 1
ATOM 4789 N N . LYS A 1 624 ? -16.511 3.538 0.690 1.00 86.00 624 LYS A N 1
ATOM 4790 C CA . LYS A 1 624 ? -16.916 4.837 0.112 1.00 86.00 624 LYS A CA 1
ATOM 4791 C C . LYS A 1 624 ? -16.778 6.008 1.095 1.00 86.00 624 LYS A C 1
ATOM 4793 O O . LYS A 1 624 ? -16.708 7.153 0.655 1.00 86.00 624 LYS A O 1
ATOM 4798 N N . GLY A 1 625 ? -16.722 5.744 2.401 1.00 76.88 625 GLY A N 1
ATOM 4799 C CA . GLY A 1 625 ? -16.619 6.755 3.452 1.00 76.88 625 GLY A CA 1
ATOM 4800 C C . GLY A 1 625 ? -15.829 6.277 4.669 1.00 76.88 625 GLY A C 1
ATOM 4801 O O . GLY A 1 625 ? -15.636 5.087 4.885 1.00 76.88 625 GLY A O 1
ATOM 4802 N N . GLY A 1 626 ? -15.347 7.224 5.477 1.00 75.38 626 GLY A N 1
ATOM 4803 C CA . GLY A 1 626 ? -14.686 6.959 6.765 1.00 75.38 626 GLY A CA 1
ATOM 4804 C C . GLY A 1 626 ? -13.257 6.402 6.694 1.00 75.38 626 GLY A C 1
ATOM 4805 O O . GLY A 1 626 ? -12.459 6.692 7.582 1.00 75.38 626 GLY A O 1
ATOM 4806 N N . CYS A 1 627 ? -12.897 5.654 5.650 1.00 79.94 627 CYS A N 1
ATOM 4807 C CA . CYS A 1 627 ? -11.547 5.115 5.469 1.00 79.94 627 CYS A CA 1
ATOM 4808 C C . CYS A 1 627 ? -10.632 6.053 4.651 1.00 79.94 627 CYS A C 1
ATOM 4810 O O . CYS A 1 627 ? -11.066 7.088 4.137 1.00 79.94 627 CYS A O 1
ATOM 4812 N N . ILE A 1 628 ? -9.339 5.716 4.552 1.00 77.19 628 ILE A N 1
ATOM 4813 C CA . ILE A 1 628 ? -8.333 6.548 3.864 1.00 77.19 628 ILE A CA 1
ATOM 4814 C C . ILE A 1 628 ? -8.487 6.489 2.342 1.00 77.19 628 ILE A C 1
ATOM 4816 O O . ILE A 1 628 ? -8.388 7.521 1.685 1.00 77.19 628 ILE A O 1
ATOM 4820 N N . ILE A 1 629 ? -8.794 5.314 1.784 1.00 81.31 629 ILE A N 1
ATOM 4821 C CA . ILE A 1 629 ? -8.921 5.126 0.329 1.00 81.31 629 ILE A CA 1
ATO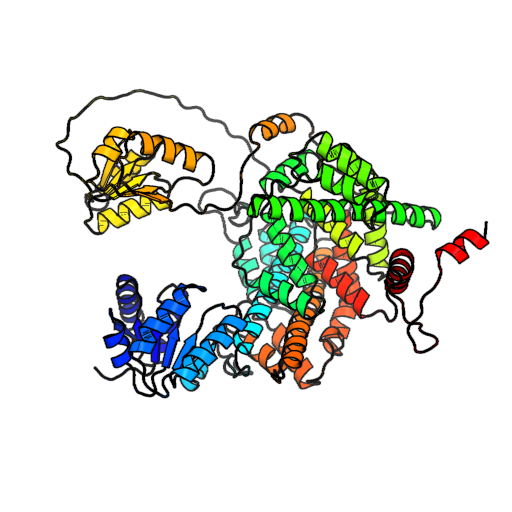M 4822 C C . ILE A 1 629 ? -10.263 5.617 -0.241 1.00 81.31 629 ILE A C 1
ATOM 4824 O O . ILE A 1 629 ? -10.553 5.399 -1.418 1.00 81.31 629 ILE A O 1
ATOM 4828 N N . ARG A 1 630 ? -11.096 6.274 0.580 1.00 78.12 630 ARG A N 1
ATOM 4829 C CA . ARG A 1 630 ? -12.429 6.736 0.182 1.00 78.12 630 ARG A CA 1
ATOM 4830 C C . ARG A 1 630 ? -12.368 7.634 -1.057 1.00 78.12 630 ARG A C 1
ATOM 4832 O O . ARG A 1 630 ? -11.588 8.590 -1.123 1.00 78.12 630 ARG A O 1
ATOM 4839 N N . ALA A 1 631 ? -13.196 7.305 -2.041 1.00 76.19 631 ALA A N 1
ATOM 4840 C CA . ALA A 1 631 ? -13.215 7.934 -3.355 1.00 76.19 631 ALA A CA 1
ATOM 4841 C C . ALA A 1 631 ? -14.554 7.678 -4.057 1.00 76.19 631 ALA A C 1
ATOM 4843 O O . ALA A 1 631 ? -15.162 6.623 -3.856 1.00 76.19 631 ALA A O 1
ATOM 4844 N N . SER A 1 632 ? -14.961 8.576 -4.961 1.00 76.19 632 SER A N 1
ATOM 4845 C CA . SER A 1 632 ? -16.116 8.342 -5.852 1.00 76.19 632 SER A CA 1
ATOM 4846 C C . SER A 1 632 ? -15.929 7.087 -6.719 1.00 76.19 632 SER A C 1
ATOM 4848 O O . SER A 1 632 ? -16.884 6.374 -7.017 1.00 76.19 632 SER A O 1
ATOM 4850 N N . PHE A 1 633 ? -14.671 6.762 -7.031 1.00 81.75 633 PHE A N 1
ATOM 4851 C CA . PHE A 1 633 ? -14.224 5.554 -7.725 1.00 81.75 633 PHE A CA 1
ATOM 4852 C C . PHE A 1 633 ? -14.811 4.239 -7.173 1.00 81.75 633 PHE A C 1
ATOM 4854 O O . PHE A 1 633 ? -15.106 3.324 -7.939 1.00 81.75 633 PHE A O 1
ATOM 4861 N N . LEU A 1 634 ? -15.022 4.138 -5.858 1.00 89.19 634 LEU A N 1
ATOM 4862 C CA . LEU A 1 634 ? -15.514 2.916 -5.210 1.00 89.19 634 LEU A CA 1
ATOM 4863 C C . LEU A 1 634 ? -16.972 2.589 -5.548 1.00 89.19 634 LEU A C 1
ATOM 4865 O O . LEU A 1 634 ? -17.353 1.420 -5.547 1.00 89.19 634 LEU A O 1
ATOM 4869 N N . ASP A 1 635 ? -17.774 3.597 -5.902 1.00 89.56 635 ASP A N 1
ATOM 4870 C CA . ASP A 1 635 ? -19.140 3.388 -6.388 1.00 89.56 635 ASP A CA 1
ATOM 4871 C C . ASP A 1 635 ? -19.160 2.587 -7.695 1.00 89.56 635 ASP A C 1
ATOM 4873 O O . ASP A 1 635 ? -19.992 1.702 -7.887 1.00 89.56 635 ASP A O 1
ATOM 4877 N N . ARG A 1 636 ? -18.181 2.842 -8.569 1.00 93.12 636 ARG A N 1
ATOM 4878 C CA . ARG A 1 636 ? -18.020 2.111 -9.828 1.00 93.12 636 ARG A CA 1
ATOM 4879 C C . ARG A 1 636 ? -17.615 0.662 -9.593 1.00 93.12 636 ARG A C 1
ATOM 4881 O O . ARG A 1 636 ? -18.128 -0.229 -10.259 1.00 93.12 636 ARG A O 1
ATOM 4888 N N . ILE A 1 637 ? -16.732 0.418 -8.622 1.00 93.81 637 ILE A N 1
ATOM 4889 C CA . ILE A 1 637 ? -16.331 -0.948 -8.258 1.00 93.81 637 ILE A CA 1
ATOM 4890 C C . ILE A 1 637 ? -17.526 -1.721 -7.706 1.00 93.81 637 ILE A C 1
ATOM 4892 O O . ILE A 1 637 ? -17.753 -2.858 -8.115 1.00 93.81 637 ILE A O 1
ATOM 4896 N N . LYS A 1 638 ? -18.322 -1.096 -6.828 1.00 94.62 638 LYS A N 1
ATOM 4897 C CA . LYS A 1 638 ? -19.569 -1.694 -6.348 1.00 94.62 638 LYS A CA 1
ATOM 4898 C C . LYS A 1 638 ? -20.476 -2.062 -7.525 1.00 94.62 638 LYS A C 1
ATOM 4900 O O . LYS A 1 638 ? -20.873 -3.215 -7.626 1.00 94.62 638 LYS A O 1
ATOM 4905 N N . LYS A 1 639 ? -20.739 -1.124 -8.442 1.00 94.56 639 LYS A N 1
ATOM 4906 C CA . LYS A 1 639 ? -21.576 -1.362 -9.631 1.00 94.56 639 LYS A CA 1
ATOM 4907 C C . LYS A 1 639 ? -21.056 -2.504 -10.509 1.00 94.56 639 LYS A C 1
ATOM 4909 O O . LYS A 1 639 ? -21.860 -3.289 -10.997 1.00 94.56 639 LYS A O 1
ATOM 4914 N N . ALA A 1 640 ? -19.741 -2.637 -10.679 1.00 94.31 640 ALA A N 1
ATOM 4915 C CA . ALA A 1 640 ? -19.151 -3.753 -11.421 1.00 94.31 640 ALA A CA 1
ATOM 4916 C C . ALA A 1 640 ? -19.459 -5.114 -10.775 1.00 94.31 640 ALA A C 1
ATOM 4918 O O . ALA A 1 640 ? -19.865 -6.045 -11.469 1.00 94.31 640 ALA A O 1
ATOM 4919 N N . TYR A 1 641 ? -19.346 -5.223 -9.448 1.00 95.50 641 TYR A N 1
ATOM 4920 C CA . TYR A 1 641 ? -19.699 -6.453 -8.730 1.00 95.50 641 TYR A CA 1
ATOM 4921 C C . TYR A 1 641 ? -21.213 -6.655 -8.560 1.00 95.50 641 TYR A C 1
ATOM 4923 O O . TYR A 1 641 ? -21.654 -7.796 -8.490 1.00 95.50 641 TYR A O 1
ATOM 4931 N N . ASP A 1 642 ? -22.022 -5.590 -8.560 1.00 93.75 642 ASP A N 1
ATOM 4932 C CA . ASP A 1 642 ? -23.486 -5.701 -8.632 1.00 93.75 642 ASP A CA 1
ATOM 4933 C C . ASP A 1 642 ? -23.921 -6.279 -9.992 1.00 93.75 642 ASP A C 1
ATOM 4935 O O . ASP A 1 642 ? -24.838 -7.095 -10.056 1.00 93.75 642 ASP A O 1
ATOM 4939 N N . ARG A 1 643 ? -23.250 -5.878 -11.086 1.00 94.44 643 ARG A N 1
ATOM 4940 C CA . ARG A 1 643 ? -23.466 -6.447 -12.427 1.00 94.44 643 ARG A CA 1
ATOM 4941 C C . ARG A 1 643 ? -23.029 -7.907 -12.503 1.00 94.44 643 ARG A C 1
ATOM 4943 O O . ARG A 1 643 ? -23.708 -8.712 -13.135 1.00 94.44 643 ARG A O 1
ATOM 4950 N N . ASN A 1 644 ? -21.881 -8.236 -11.912 1.00 91.06 644 ASN A N 1
ATOM 4951 C CA . ASN A 1 644 ? -21.334 -9.587 -11.908 1.00 91.06 644 ASN A CA 1
ATOM 4952 C C . ASN A 1 644 ? -20.543 -9.865 -10.620 1.00 91.06 644 ASN A C 1
ATOM 4954 O O . ASN A 1 644 ? -19.359 -9.540 -10.524 1.00 91.06 644 ASN A O 1
ATOM 4958 N N . GLY A 1 645 ? -21.176 -10.533 -9.654 1.00 88.88 645 GLY A N 1
ATOM 4959 C CA . GLY A 1 645 ? -20.526 -10.910 -8.393 1.00 88.88 645 GLY A CA 1
ATOM 4960 C C . GLY A 1 645 ? -19.362 -11.892 -8.571 1.00 88.88 645 GLY A C 1
ATOM 4961 O O . GLY A 1 645 ? -18.423 -11.889 -7.780 1.00 88.88 645 GLY A O 1
ATOM 4962 N N . GLU A 1 646 ? -19.372 -12.668 -9.659 1.00 86.81 646 GLU A N 1
ATOM 4963 C CA . GLU A 1 646 ? -18.367 -13.690 -9.970 1.00 86.81 646 GLU A CA 1
ATOM 4964 C C . GLU A 1 646 ? -17.218 -13.175 -10.841 1.00 86.81 646 GLU A C 1
ATOM 4966 O O . GLU A 1 646 ? -16.367 -13.959 -11.278 1.00 86.81 646 GLU A O 1
ATOM 4971 N N . LEU A 1 647 ? -17.146 -11.859 -11.073 1.00 86.12 647 LEU A N 1
ATOM 4972 C CA . LEU A 1 647 ? -16.147 -11.227 -11.928 1.00 86.12 647 LEU A CA 1
ATOM 4973 C C . LEU A 1 647 ? -14.740 -11.772 -11.638 1.00 86.12 647 LEU A C 1
ATOM 4975 O O . LEU A 1 647 ? -14.260 -11.750 -10.500 1.00 86.12 647 LEU A O 1
ATOM 4979 N N . ALA A 1 648 ? -14.083 -12.316 -12.665 1.00 78.38 648 ALA A N 1
ATOM 4980 C CA . ALA A 1 648 ? -12.760 -12.922 -12.511 1.00 78.38 648 ALA A CA 1
ATOM 4981 C C . ALA A 1 648 ? -11.697 -11.879 -12.142 1.00 78.38 648 ALA A C 1
ATOM 4983 O O . ALA A 1 648 ? -10.750 -12.192 -11.426 1.00 78.38 648 ALA A O 1
ATOM 4984 N N . ASN A 1 649 ? -11.862 -10.654 -12.643 1.00 89.69 649 ASN A N 1
ATOM 4985 C CA . ASN A 1 649 ? -10.981 -9.526 -12.397 1.00 89.69 649 ASN A CA 1
ATOM 4986 C C . ASN A 1 649 ? -11.717 -8.218 -12.721 1.00 89.69 649 ASN A C 1
ATOM 4988 O O . ASN A 1 649 ? -12.416 -8.142 -13.728 1.00 89.69 649 ASN A O 1
ATOM 4992 N N . LEU A 1 650 ? -11.511 -7.165 -11.931 1.00 87.69 650 LEU A N 1
ATOM 4993 C CA . LEU A 1 650 ? -12.085 -5.844 -12.206 1.00 87.69 650 LEU A CA 1
ATOM 4994 C C . LEU A 1 650 ? -11.738 -5.311 -13.613 1.00 87.69 650 LEU A C 1
ATOM 4996 O O . LEU A 1 650 ? -12.540 -4.608 -14.214 1.00 87.69 650 LEU A O 1
ATOM 5000 N N . LEU A 1 651 ? -10.575 -5.684 -14.161 1.00 85.19 651 LEU A N 1
ATOM 5001 C CA . LEU A 1 651 ? -10.114 -5.271 -15.492 1.00 85.19 651 LEU A CA 1
ATOM 5002 C C . LEU A 1 651 ? -10.996 -5.755 -16.655 1.00 85.19 651 LEU A C 1
ATOM 5004 O O . LEU A 1 651 ? -10.884 -5.199 -17.744 1.00 85.19 651 LEU A O 1
ATOM 5008 N N . ILE A 1 652 ? -11.821 -6.789 -16.455 1.00 82.31 652 ILE A N 1
ATOM 5009 C CA . ILE A 1 652 ? -12.709 -7.330 -17.501 1.00 82.31 652 ILE A CA 1
ATOM 5010 C C . ILE A 1 652 ? -14.157 -6.849 -17.368 1.00 82.31 652 ILE A C 1
ATOM 5012 O O . ILE A 1 652 ? -15.002 -7.239 -18.171 1.00 82.31 652 ILE A O 1
ATOM 5016 N N . ASP A 1 653 ? -14.463 -6.013 -16.371 1.00 91.62 653 ASP A N 1
ATOM 5017 C CA . ASP A 1 653 ? -15.739 -5.301 -16.355 1.00 91.62 653 ASP A CA 1
ATOM 5018 C C . ASP A 1 653 ? -15.799 -4.332 -17.556 1.00 91.62 653 ASP A C 1
ATOM 5020 O O . ASP A 1 653 ? -14.822 -3.616 -17.790 1.00 91.62 653 ASP A O 1
ATOM 5024 N N . PRO A 1 654 ? -16.911 -4.275 -18.316 1.00 81.25 654 PRO A N 1
ATOM 5025 C CA . PRO A 1 654 ? -16.984 -3.483 -19.545 1.00 81.25 654 PRO A CA 1
ATOM 5026 C C . PRO A 1 654 ? -16.662 -1.996 -19.370 1.00 81.25 654 PRO A C 1
ATOM 5028 O O . PRO A 1 654 ? -16.013 -1.409 -20.235 1.00 81.25 654 PRO A O 1
ATOM 5031 N N . GLU A 1 655 ? -17.079 -1.381 -18.258 1.00 90.50 655 GLU A N 1
ATOM 5032 C CA . GLU A 1 655 ? -16.803 0.035 -18.012 1.00 90.50 655 GLU A CA 1
ATOM 5033 C C . GLU A 1 655 ? -15.319 0.236 -17.702 1.00 90.50 655 GLU A C 1
ATOM 5035 O O . GLU A 1 655 ? -14.675 1.078 -18.322 1.00 90.50 655 GLU A O 1
ATOM 5040 N N . PHE A 1 656 ? -14.742 -0.557 -16.794 1.00 87.81 656 PHE A N 1
ATOM 5041 C CA . PHE A 1 656 ? -13.318 -0.441 -16.453 1.00 87.81 656 PHE A CA 1
ATOM 5042 C C . PHE A 1 656 ? -12.386 -0.805 -17.613 1.00 87.81 656 PHE A C 1
ATOM 5044 O O . PHE A 1 656 ? -11.351 -0.155 -17.788 1.00 87.81 656 PHE A O 1
ATOM 5051 N N . ALA A 1 657 ? -12.754 -1.796 -18.426 1.00 78.62 657 ALA A N 1
ATOM 5052 C CA . ALA A 1 657 ? -12.026 -2.146 -19.638 1.00 78.62 657 ALA A CA 1
ATOM 5053 C C . ALA A 1 657 ? -11.976 -0.953 -20.602 1.00 78.62 657 ALA A C 1
ATOM 5055 O O . ALA A 1 657 ? -10.894 -0.594 -21.068 1.00 78.62 657 ALA A O 1
ATOM 5056 N N . GLN A 1 658 ? -13.114 -0.290 -20.836 1.00 81.19 658 GLN A N 1
ATOM 5057 C CA . GLN A 1 658 ? -13.176 0.902 -21.681 1.00 81.19 658 GLN A CA 1
ATOM 5058 C C . GLN A 1 658 ? -12.301 2.037 -21.127 1.00 81.19 658 GLN A C 1
ATOM 5060 O O . GLN A 1 658 ? -11.485 2.592 -21.862 1.00 81.19 658 GLN A O 1
ATOM 5065 N N . GLU A 1 659 ? -12.369 2.319 -19.819 1.00 87.25 659 GLU A N 1
ATOM 5066 C CA . GLU A 1 659 ? -11.559 3.381 -19.200 1.00 87.25 659 GLU A CA 1
ATOM 5067 C C . GLU A 1 659 ? -10.052 3.173 -19.392 1.00 87.25 659 GLU A C 1
ATOM 5069 O O . GLU A 1 659 ? -9.312 4.137 -19.629 1.00 87.25 659 GLU A O 1
ATOM 5074 N N . ILE A 1 660 ? -9.589 1.924 -19.275 1.00 80.50 660 ILE A N 1
ATOM 5075 C CA . ILE A 1 660 ? -8.186 1.572 -19.502 1.00 80.50 660 ILE A CA 1
ATOM 5076 C C . ILE A 1 660 ? -7.841 1.696 -20.980 1.00 80.50 660 ILE A C 1
ATOM 5078 O O . ILE A 1 660 ? -6.797 2.267 -21.305 1.00 80.50 660 ILE A O 1
ATOM 5082 N N . MET A 1 661 ? -8.700 1.209 -21.877 1.00 77.88 661 MET A N 1
ATOM 5083 C CA . MET A 1 661 ? -8.456 1.281 -23.317 1.00 77.88 661 MET A CA 1
ATOM 5084 C C . MET A 1 661 ? -8.331 2.727 -23.807 1.00 77.88 661 MET A C 1
ATOM 5086 O O . MET A 1 661 ? -7.422 3.010 -24.591 1.00 77.88 661 MET A O 1
ATOM 5090 N N . ASP A 1 662 ? -9.139 3.641 -23.269 1.00 79.62 662 ASP A N 1
ATOM 5091 C CA . ASP A 1 662 ? -9.105 5.074 -23.594 1.00 79.62 662 ASP A CA 1
ATOM 5092 C C . ASP A 1 662 ? -7.869 5.792 -23.029 1.00 79.62 662 ASP A C 1
ATOM 5094 O O . ASP A 1 662 ? -7.424 6.817 -23.556 1.00 79.62 662 ASP A O 1
ATOM 5098 N N . ARG A 1 663 ? -7.281 5.265 -21.946 1.00 88.62 663 ARG A N 1
ATOM 5099 C CA . ARG A 1 663 ? -6.158 5.896 -21.226 1.00 88.62 663 ARG A CA 1
ATOM 5100 C C . ARG A 1 663 ? -4.808 5.264 -21.504 1.00 88.62 663 ARG A C 1
ATOM 5102 O O . ARG A 1 663 ? -3.794 5.917 -21.263 1.00 88.62 663 ARG A O 1
ATOM 5109 N N . GLN A 1 664 ? -4.752 4.045 -22.035 1.00 77.69 664 GLN A N 1
ATOM 5110 C CA . GLN A 1 664 ? -3.496 3.304 -22.179 1.00 77.69 664 GLN A CA 1
ATOM 5111 C C . GLN A 1 664 ? -2.450 4.049 -23.019 1.00 77.69 664 GLN A C 1
ATOM 5113 O O . GLN A 1 664 ? -1.260 3.932 -22.749 1.00 77.69 664 GLN A O 1
ATOM 5118 N N . ALA A 1 665 ? -2.867 4.836 -24.017 1.00 76.62 665 ALA A N 1
ATOM 5119 C CA . ALA A 1 665 ? -1.939 5.604 -24.843 1.00 76.62 665 ALA A CA 1
ATOM 5120 C C . ALA A 1 665 ? -1.256 6.715 -24.030 1.00 76.62 665 ALA A C 1
ATOM 5122 O O . ALA A 1 665 ? -0.034 6.837 -24.060 1.00 76.62 665 ALA A O 1
ATOM 5123 N N . ALA A 1 666 ? -2.034 7.479 -23.255 1.00 79.88 666 ALA A N 1
ATOM 5124 C CA . ALA A 1 666 ? -1.516 8.482 -22.325 1.00 79.88 666 ALA A CA 1
ATOM 5125 C C . ALA A 1 666 ? -0.632 7.842 -21.250 1.00 79.88 666 ALA A C 1
ATOM 5127 O O . ALA A 1 666 ? 0.466 8.312 -20.968 1.00 79.88 666 ALA A O 1
ATOM 5128 N N . TRP A 1 667 ? -1.072 6.706 -20.718 1.00 85.88 667 TRP A N 1
ATOM 5129 C CA . TRP A 1 667 ? -0.328 5.949 -19.726 1.00 85.88 667 TRP A CA 1
ATOM 5130 C C . TRP A 1 667 ? 1.048 5.498 -20.228 1.00 85.88 667 TRP A C 1
ATOM 5132 O O . TRP A 1 667 ? 2.052 5.727 -19.553 1.00 85.88 667 TRP A O 1
ATOM 5142 N N . ARG A 1 668 ? 1.121 4.943 -21.445 1.00 81.75 668 ARG A N 1
ATOM 5143 C CA . ARG A 1 668 ? 2.387 4.586 -22.107 1.00 81.75 668 ARG A CA 1
ATOM 5144 C C . ARG A 1 668 ? 3.279 5.805 -22.312 1.00 81.75 668 ARG A C 1
ATOM 5146 O O . ARG A 1 668 ? 4.461 5.728 -21.995 1.00 81.75 668 ARG A O 1
ATOM 5153 N N . ARG A 1 669 ? 2.721 6.934 -22.774 1.00 81.56 669 ARG A N 1
ATOM 5154 C CA . ARG A 1 669 ? 3.480 8.186 -22.936 1.00 81.56 669 ARG A CA 1
ATOM 5155 C C . ARG A 1 669 ? 4.114 8.635 -21.625 1.00 81.56 669 ARG A C 1
ATOM 5157 O O . ARG A 1 669 ? 5.306 8.915 -21.622 1.00 81.56 669 ARG A O 1
ATOM 5164 N N . VAL A 1 670 ? 3.368 8.635 -20.518 1.00 79.88 670 VAL A N 1
ATOM 5165 C CA . VAL A 1 670 ? 3.889 9.026 -19.194 1.00 79.88 670 VAL A CA 1
ATOM 5166 C C . VAL A 1 670 ? 5.008 8.105 -18.739 1.00 79.88 670 VAL A C 1
ATOM 5168 O O . VAL A 1 670 ? 6.055 8.596 -18.327 1.00 79.88 670 VAL A O 1
ATOM 5171 N N . VAL A 1 671 ? 4.818 6.785 -18.831 1.00 82.44 671 VAL A N 1
ATOM 5172 C CA . VAL A 1 671 ? 5.839 5.826 -18.387 1.00 82.44 671 VAL A CA 1
ATOM 5173 C C . VAL A 1 671 ? 7.100 5.939 -19.249 1.00 82.44 671 VAL A C 1
ATOM 5175 O O . VAL A 1 671 ? 8.200 6.031 -18.708 1.00 82.44 671 VAL A O 1
ATOM 5178 N N . CYS A 1 672 ? 6.965 6.010 -20.575 1.00 77.56 672 CYS A N 1
ATOM 5179 C CA . CYS A 1 672 ? 8.102 6.198 -21.479 1.00 77.56 672 CYS A CA 1
ATOM 5180 C C . CYS A 1 672 ? 8.809 7.537 -21.236 1.00 77.56 672 CYS A C 1
ATOM 5182 O O . CYS A 1 672 ? 10.034 7.572 -21.158 1.00 77.56 672 CYS A O 1
ATOM 5184 N N . LEU A 1 673 ? 8.059 8.628 -21.060 1.00 72.75 673 LEU A N 1
ATOM 5185 C CA . LEU A 1 673 ? 8.616 9.948 -20.771 1.00 72.75 673 LEU A CA 1
ATOM 5186 C C . LEU A 1 673 ? 9.359 9.956 -19.430 1.00 72.75 673 LEU A C 1
ATOM 5188 O O . LEU A 1 673 ? 10.461 10.497 -19.347 1.00 72.75 673 LEU A O 1
ATOM 5192 N N . ALA A 1 674 ? 8.796 9.323 -18.399 1.00 70.94 674 ALA A N 1
ATOM 5193 C CA . ALA A 1 674 ? 9.444 9.165 -17.105 1.00 70.94 674 ALA A CA 1
ATOM 5194 C C . ALA A 1 674 ? 10.759 8.384 -17.245 1.00 70.94 674 ALA A C 1
ATOM 5196 O O . ALA A 1 674 ? 11.805 8.890 -16.844 1.00 70.94 674 ALA A O 1
ATOM 5197 N N . ILE A 1 675 ? 10.741 7.220 -17.903 1.00 72.62 675 ILE A N 1
ATOM 5198 C CA . ILE A 1 675 ? 11.932 6.387 -18.142 1.00 72.62 675 ILE A CA 1
ATOM 5199 C C . ILE A 1 675 ? 13.003 7.144 -18.938 1.00 72.62 675 ILE A C 1
ATOM 5201 O O . ILE A 1 675 ? 14.185 7.077 -18.585 1.00 72.62 675 ILE A O 1
ATOM 5205 N N . ASN A 1 676 ? 12.598 7.880 -19.975 1.00 67.75 676 ASN A N 1
ATOM 5206 C CA . ASN A 1 676 ? 13.489 8.685 -20.809 1.00 67.75 676 ASN A CA 1
ATOM 5207 C C . ASN A 1 676 ? 14.058 9.890 -20.058 1.00 67.75 676 ASN A C 1
ATOM 5209 O O . ASN A 1 676 ? 15.145 10.330 -20.384 1.00 67.75 676 ASN A O 1
ATOM 5213 N N . ASN A 1 677 ? 13.386 10.400 -19.026 1.00 62.34 677 ASN A N 1
ATOM 5214 C CA . ASN A 1 677 ? 13.921 11.451 -18.155 1.00 62.34 677 ASN A CA 1
ATOM 5215 C C . ASN A 1 677 ? 14.571 10.878 -16.881 1.00 62.34 677 ASN A C 1
ATOM 5217 O O . ASN A 1 677 ? 14.894 11.611 -15.943 1.00 62.34 677 ASN A O 1
ATOM 5221 N N . GLY A 1 678 ? 14.730 9.552 -16.813 1.00 59.88 678 GLY A N 1
ATOM 5222 C CA . GLY A 1 678 ? 15.272 8.824 -15.671 1.00 59.88 678 GLY A CA 1
ATOM 5223 C C . GLY A 1 678 ? 14.428 8.913 -14.399 1.00 59.88 678 GLY A C 1
ATOM 5224 O O . GLY A 1 678 ? 14.983 8.674 -13.331 1.00 59.88 678 GLY A O 1
ATOM 5225 N N . VAL A 1 679 ? 13.159 9.332 -14.475 1.00 67.69 679 VAL A N 1
ATOM 5226 C CA . VAL A 1 679 ? 12.201 9.423 -13.359 1.00 67.69 679 VAL A CA 1
ATOM 5227 C C . VAL A 1 679 ? 11.647 8.036 -13.071 1.00 67.69 679 VAL A C 1
ATOM 5229 O O . VAL A 1 679 ? 11.067 7.396 -13.946 1.00 67.69 679 VAL A O 1
ATOM 5232 N N . SER A 1 680 ? 11.818 7.577 -11.832 1.00 74.06 680 SER A N 1
ATOM 5233 C CA . SER A 1 680 ? 11.343 6.259 -11.425 1.00 74.06 680 SER A CA 1
ATOM 5234 C C . SER A 1 680 ? 9.841 6.295 -11.151 1.00 74.06 680 SER A C 1
ATOM 5236 O O . SER A 1 680 ? 9.378 7.069 -10.316 1.00 74.06 680 SER A O 1
ATOM 5238 N N . THR A 1 681 ? 9.087 5.453 -11.857 1.00 80.19 681 THR A N 1
ATOM 5239 C CA . THR A 1 681 ? 7.628 5.311 -11.707 1.00 80.19 681 THR A CA 1
ATOM 5240 C C . THR A 1 681 ? 7.239 3.838 -11.529 1.00 80.19 681 THR A C 1
ATOM 5242 O O . THR A 1 681 ? 6.572 3.253 -12.390 1.00 80.19 681 THR A O 1
ATOM 5245 N N . PRO A 1 682 ? 7.732 3.160 -10.473 1.00 83.00 682 PRO A N 1
ATOM 5246 C CA . PRO A 1 682 ? 7.575 1.717 -10.328 1.00 83.00 682 PRO A CA 1
ATOM 5247 C C . PRO A 1 682 ? 6.106 1.293 -10.204 1.00 83.00 682 PRO A C 1
ATOM 5249 O O . PRO A 1 682 ? 5.725 0.298 -10.815 1.00 83.00 682 PRO A O 1
ATOM 5252 N N . GLY A 1 683 ? 5.258 2.044 -9.500 1.00 87.19 683 GLY A N 1
ATOM 5253 C CA . GLY A 1 683 ? 3.822 1.794 -9.391 1.00 87.19 683 GLY A CA 1
ATOM 5254 C C . GLY A 1 683 ? 3.099 1.912 -10.734 1.00 87.19 683 GLY A C 1
ATOM 5255 O O . GLY A 1 683 ? 2.363 0.996 -11.108 1.00 87.19 683 GLY A O 1
ATOM 5256 N N . MET A 1 684 ? 3.330 2.983 -11.502 1.00 86.88 684 MET A N 1
ATOM 5257 C CA . MET A 1 684 ? 2.716 3.161 -12.829 1.00 86.88 684 MET A CA 1
ATOM 5258 C C . MET A 1 684 ? 3.243 2.140 -13.844 1.00 86.88 684 MET A C 1
ATOM 5260 O O . MET A 1 684 ? 2.465 1.572 -14.611 1.00 86.88 684 MET A O 1
ATOM 5264 N N . SER A 1 685 ? 4.549 1.865 -13.825 1.00 84.56 685 SER A N 1
ATOM 5265 C CA . SER A 1 685 ? 5.205 0.925 -14.743 1.00 84.56 685 SER A CA 1
ATOM 5266 C C . SER A 1 685 ? 4.755 -0.516 -14.508 1.00 84.56 685 SER A C 1
ATOM 5268 O O . SER A 1 685 ? 4.450 -1.2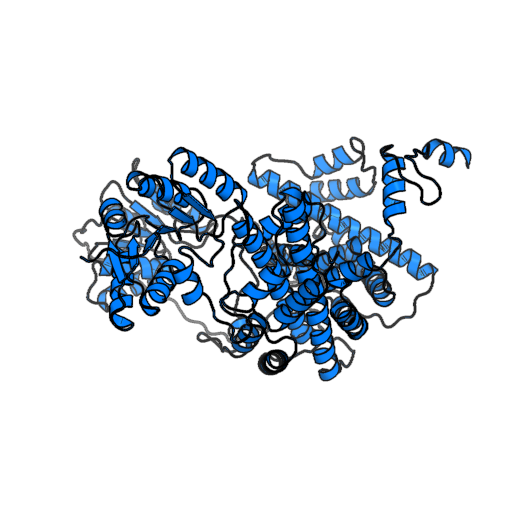41 -15.455 1.00 84.56 685 SER A O 1
ATOM 5270 N N . THR A 1 686 ? 4.687 -0.948 -13.247 1.00 86.81 686 THR A N 1
ATOM 5271 C CA . THR A 1 686 ? 4.255 -2.310 -12.898 1.00 86.81 686 THR A CA 1
ATOM 5272 C C . THR A 1 686 ? 2.757 -2.511 -13.078 1.00 86.81 686 THR A C 1
ATOM 5274 O O . THR A 1 686 ? 2.345 -3.585 -13.510 1.00 86.81 686 THR A O 1
ATOM 5277 N N . SER A 1 687 ? 1.947 -1.476 -12.842 1.00 89.31 687 SER A N 1
ATOM 5278 C CA . SER A 1 687 ? 0.523 -1.485 -13.188 1.00 89.31 687 SER A CA 1
ATOM 5279 C C . SER A 1 687 ? 0.326 -1.694 -14.698 1.00 89.31 687 SER A C 1
ATOM 5281 O O . SER A 1 687 ? -0.506 -2.506 -15.105 1.00 89.31 687 SER A O 1
ATOM 5283 N N . LEU A 1 688 ? 1.136 -1.035 -15.539 1.00 84.19 688 LEU A N 1
ATOM 5284 C CA . LEU A 1 688 ? 1.064 -1.178 -16.998 1.00 84.19 688 LEU A CA 1
ATOM 5285 C C . LEU A 1 688 ? 1.501 -2.570 -17.445 1.00 84.19 688 LEU A C 1
ATOM 5287 O O . LEU A 1 688 ? 0.816 -3.213 -18.240 1.00 84.19 688 LEU A O 1
ATOM 5291 N N . ALA A 1 689 ? 2.597 -3.071 -16.872 1.00 78.62 689 ALA A N 1
ATOM 5292 C CA . ALA A 1 689 ? 3.059 -4.433 -17.098 1.00 78.62 689 ALA A CA 1
ATOM 5293 C C . ALA A 1 689 ? 2.017 -5.473 -16.651 1.00 78.62 689 ALA A C 1
ATOM 5295 O O . ALA A 1 689 ? 1.833 -6.480 -17.333 1.00 78.62 689 ALA A O 1
ATOM 5296 N N . TYR A 1 690 ? 1.306 -5.241 -15.543 1.00 83.06 690 TYR A N 1
ATOM 5297 C CA . TYR A 1 690 ? 0.216 -6.103 -15.086 1.00 83.06 690 TYR A CA 1
ATOM 5298 C C . TYR A 1 690 ? -0.911 -6.162 -16.117 1.00 83.06 690 TYR A C 1
ATOM 5300 O O . TYR A 1 690 ? -1.261 -7.255 -16.559 1.00 83.06 690 TYR A O 1
ATOM 5308 N N . PHE A 1 691 ? -1.410 -5.007 -16.567 1.00 82.94 691 PHE A N 1
ATOM 5309 C CA . PHE A 1 691 ? -2.434 -4.930 -17.611 1.00 82.94 691 PHE A CA 1
ATOM 5310 C C . PHE A 1 691 ? -1.992 -5.622 -18.910 1.00 82.94 691 PHE A C 1
ATOM 5312 O O . PHE A 1 691 ? -2.708 -6.481 -19.428 1.00 82.94 691 PHE A O 1
ATOM 5319 N N . ASP A 1 692 ? -0.792 -5.308 -19.409 1.00 70.38 692 ASP A N 1
ATOM 5320 C CA . ASP A 1 692 ? -0.253 -5.902 -20.637 1.00 70.38 692 ASP A CA 1
ATOM 5321 C C . ASP A 1 692 ? 0.002 -7.404 -20.517 1.00 70.38 692 ASP A C 1
ATOM 5323 O O . ASP A 1 692 ? -0.088 -8.116 -21.513 1.00 70.38 692 ASP A O 1
ATOM 5327 N N . SER A 1 693 ? 0.323 -7.901 -19.323 1.00 69.88 693 SER A N 1
ATOM 5328 C CA . SER A 1 693 ? 0.463 -9.342 -19.101 1.00 69.88 693 SER A CA 1
ATOM 5329 C C . SER A 1 693 ? -0.901 -10.019 -19.051 1.00 69.88 693 SER A C 1
ATOM 5331 O O . SER A 1 693 ? -1.084 -11.067 -19.658 1.00 69.88 693 SER A O 1
ATOM 5333 N N . TYR A 1 694 ? -1.859 -9.408 -18.352 1.00 74.06 694 TYR A N 1
ATOM 5334 C CA . TYR A 1 694 ? -3.180 -9.981 -18.120 1.00 74.06 694 TYR A CA 1
ATOM 5335 C C . TYR A 1 694 ? -4.013 -10.086 -19.404 1.00 74.06 694 TYR A C 1
ATOM 5337 O O . TYR A 1 694 ? -4.724 -11.065 -19.599 1.00 74.06 694 TYR A O 1
ATOM 5345 N N . ARG A 1 695 ? -3.899 -9.110 -20.315 1.00 76.00 695 ARG A N 1
ATOM 5346 C CA . ARG A 1 695 ? -4.664 -9.084 -21.576 1.00 76.00 695 ARG A CA 1
ATOM 5347 C C . ARG A 1 695 ? -4.091 -9.961 -22.699 1.00 76.00 695 ARG A C 1
ATOM 5349 O O . ARG A 1 695 ? -4.627 -9.939 -23.805 1.00 76.00 695 ARG A O 1
ATOM 5356 N N . ARG A 1 696 ? -2.964 -10.646 -22.477 1.00 65.00 696 ARG A N 1
ATOM 5357 C CA . ARG A 1 696 ? -2.316 -11.493 -23.491 1.00 65.00 696 ARG A CA 1
ATOM 5358 C C . ARG A 1 696 ? -2.694 -12.949 -23.275 1.00 65.00 696 ARG A C 1
ATOM 5360 O O . ARG A 1 696 ? -2.531 -13.481 -22.185 1.00 65.00 696 ARG A O 1
ATOM 5367 N N . ASP A 1 697 ? -3.108 -13.599 -24.354 1.00 58.00 697 ASP A N 1
ATOM 5368 C CA . ASP A 1 697 ? -3.351 -15.041 -24.408 1.00 58.00 697 ASP A CA 1
ATOM 5369 C C . ASP A 1 697 ? -2.064 -15.857 -24.185 1.00 58.00 697 ASP A C 1
ATOM 5371 O O . ASP A 1 697 ? -2.088 -16.918 -23.563 1.00 58.00 697 ASP A O 1
ATOM 5375 N N . ARG A 1 698 ? -0.920 -15.347 -24.665 1.00 57.16 698 ARG A N 1
ATOM 5376 C CA . ARG A 1 698 ? 0.379 -16.019 -24.603 1.00 57.16 698 ARG A CA 1
ATOM 5377 C C . ARG A 1 698 ? 1.471 -15.121 -24.027 1.00 57.16 698 ARG A C 1
ATOM 5379 O O . ARG A 1 698 ? 1.874 -14.114 -24.613 1.00 57.16 698 ARG A O 1
ATOM 5386 N N . LEU A 1 699 ? 2.010 -15.554 -22.890 1.00 67.12 699 LEU A N 1
ATOM 5387 C CA . LEU A 1 699 ? 3.164 -14.957 -22.215 1.00 67.12 699 LEU A CA 1
ATOM 5388 C C . LEU A 1 699 ? 4.469 -15.690 -22.573 1.00 67.12 699 LEU A C 1
ATOM 5390 O O . LEU A 1 699 ? 4.429 -16.862 -22.953 1.00 67.12 699 LEU A O 1
ATOM 5394 N N . PRO A 1 700 ? 5.647 -15.060 -22.383 1.00 66.88 700 PRO A N 1
ATOM 5395 C CA . PRO A 1 700 ? 6.948 -15.699 -22.625 1.00 66.88 700 PRO A CA 1
ATOM 5396 C C . PRO A 1 700 ? 7.303 -16.812 -21.613 1.00 66.88 700 PRO A C 1
ATOM 5398 O O . PRO A 1 700 ? 8.423 -17.326 -21.619 1.00 66.88 700 PRO A O 1
ATOM 5401 N N . ALA A 1 701 ? 6.369 -17.205 -20.738 1.00 74.81 701 ALA A N 1
ATOM 5402 C CA . ALA A 1 701 ? 6.552 -18.262 -19.744 1.00 74.81 701 ALA A CA 1
ATOM 5403 C C . ALA A 1 701 ? 6.829 -19.640 -20.372 1.00 74.81 701 ALA A C 1
ATOM 5405 O O . ALA A 1 701 ? 7.394 -20.505 -19.712 1.00 74.81 701 ALA A O 1
ATOM 5406 N N . ASN A 1 702 ? 6.528 -19.838 -21.658 1.00 73.44 702 ASN A N 1
ATOM 5407 C CA . ASN A 1 702 ? 6.939 -21.031 -22.399 1.00 73.44 702 ASN A CA 1
ATOM 5408 C C . ASN A 1 702 ? 8.468 -21.207 -22.432 1.00 73.44 702 ASN A C 1
ATOM 5410 O O . ASN A 1 702 ? 8.952 -22.329 -22.308 1.00 73.44 702 ASN A O 1
ATOM 5414 N N . LEU A 1 703 ? 9.238 -20.117 -22.555 1.00 73.38 703 LEU A N 1
ATOM 5415 C CA . LEU A 1 703 ? 10.701 -20.185 -22.486 1.00 73.38 703 LEU A CA 1
ATOM 5416 C C . LEU A 1 703 ? 11.167 -20.511 -21.064 1.00 73.38 703 LEU A C 1
ATOM 5418 O O . LEU A 1 703 ? 12.099 -21.290 -20.897 1.00 73.38 703 LEU A O 1
ATOM 5422 N N . VAL A 1 704 ? 10.503 -19.959 -20.046 1.00 74.50 704 VAL A N 1
ATOM 5423 C CA . VAL A 1 704 ? 10.794 -20.275 -18.639 1.00 74.50 704 VAL A CA 1
ATOM 5424 C C . VAL A 1 704 ? 10.522 -21.754 -18.353 1.00 74.50 704 VAL A C 1
ATOM 5426 O O . VAL A 1 704 ? 11.364 -22.419 -17.758 1.00 74.50 704 VAL A O 1
ATOM 5429 N N . GLN A 1 705 ? 9.402 -22.302 -18.831 1.00 67.62 705 GLN A N 1
ATOM 5430 C CA . GLN A 1 705 ? 9.088 -23.731 -18.735 1.00 67.62 705 GLN A CA 1
ATOM 5431 C C . GLN A 1 705 ? 10.144 -24.593 -19.436 1.00 67.62 705 GLN A C 1
ATOM 5433 O O . GLN A 1 705 ? 10.648 -25.537 -18.834 1.00 67.62 705 GLN A O 1
ATOM 5438 N N . ALA A 1 706 ? 10.547 -24.228 -20.657 1.00 75.88 706 ALA A N 1
ATOM 5439 C CA . ALA A 1 706 ? 11.614 -24.924 -21.374 1.00 75.88 706 ALA A CA 1
ATOM 5440 C C . ALA A 1 706 ? 12.948 -24.873 -20.613 1.00 75.88 706 ALA A C 1
ATOM 5442 O O . ALA A 1 706 ? 13.623 -25.888 -20.496 1.00 75.88 706 ALA A O 1
ATOM 5443 N N . GLN A 1 707 ? 13.313 -23.722 -20.039 1.00 72.31 707 GLN A N 1
ATOM 5444 C CA . GLN A 1 707 ? 14.507 -23.589 -19.200 1.00 72.31 707 GLN A CA 1
ATOM 5445 C C . GLN A 1 707 ? 14.427 -24.499 -17.969 1.00 72.31 707 GLN A C 1
ATOM 5447 O O . GLN A 1 707 ? 15.377 -25.232 -17.707 1.00 72.31 707 GLN A O 1
ATOM 5452 N N . ARG A 1 708 ? 13.298 -24.489 -17.245 1.00 77.56 708 ARG A N 1
ATOM 5453 C CA . ARG A 1 708 ? 13.062 -25.337 -16.063 1.00 77.56 708 ARG A CA 1
ATOM 5454 C C . ARG A 1 708 ? 13.175 -26.823 -16.391 1.00 77.56 708 ARG A C 1
ATOM 5456 O O . ARG A 1 708 ? 13.808 -27.563 -15.641 1.00 77.56 708 ARG A O 1
ATOM 5463 N N . ASP A 1 709 ? 12.599 -27.259 -17.505 1.00 84.25 709 ASP A N 1
ATOM 5464 C CA . ASP A 1 709 ? 12.732 -28.644 -17.953 1.00 84.25 709 ASP A CA 1
ATOM 5465 C C . ASP A 1 709 ? 14.172 -28.971 -18.385 1.00 84.25 709 ASP A C 1
ATOM 5467 O O . ASP A 1 709 ? 14.696 -30.018 -18.017 1.00 84.25 709 ASP A O 1
ATOM 5471 N N . TYR A 1 710 ? 14.854 -28.038 -19.058 1.00 76.31 710 TYR A N 1
ATOM 5472 C CA . TYR A 1 710 ? 16.248 -28.190 -19.483 1.00 76.31 710 TYR A CA 1
ATOM 5473 C C . TYR A 1 710 ? 17.198 -28.439 -18.313 1.00 76.31 710 TYR A C 1
ATOM 5475 O O . TYR A 1 710 ? 17.988 -29.382 -18.359 1.00 76.31 710 TYR A O 1
ATOM 5483 N N . PHE A 1 711 ? 17.182 -27.585 -17.285 1.00 71.88 711 PHE A N 1
ATOM 5484 C CA . PHE A 1 711 ? 18.157 -27.693 -16.192 1.00 71.88 711 PHE A CA 1
ATOM 5485 C C . PHE A 1 711 ? 17.709 -28.605 -15.048 1.00 71.88 711 PHE A C 1
ATOM 5487 O O . PHE A 1 711 ? 18.555 -29.028 -14.263 1.00 71.88 711 PHE A O 1
ATOM 5494 N N . GLY A 1 712 ? 16.404 -28.851 -14.903 1.00 75.69 712 GLY A N 1
ATOM 5495 C CA . GLY A 1 712 ? 15.838 -29.471 -13.704 1.00 75.69 712 GLY A CA 1
ATOM 5496 C C . GLY A 1 712 ? 14.855 -30.605 -13.965 1.00 75.69 712 GLY A C 1
ATOM 5497 O O . GLY A 1 712 ? 14.284 -31.102 -13.000 1.00 75.69 712 GLY A O 1
ATOM 5498 N N . ALA A 1 713 ? 14.630 -30.992 -15.228 1.00 82.81 713 ALA A N 1
ATOM 5499 C CA . ALA A 1 713 ? 13.644 -32.006 -15.617 1.00 82.81 713 ALA A CA 1
ATOM 5500 C C . ALA A 1 713 ? 12.264 -31.774 -14.969 1.00 82.81 713 ALA A C 1
ATOM 5502 O O . ALA A 1 713 ? 11.559 -32.707 -14.593 1.00 82.81 713 ALA A O 1
ATOM 5503 N N . HIS A 1 714 ? 11.884 -30.502 -14.805 1.00 83.38 714 HIS A N 1
ATOM 5504 C CA . HIS A 1 714 ? 10.650 -30.101 -14.130 1.00 83.38 714 HIS A CA 1
ATOM 5505 C C . HIS A 1 714 ? 9.377 -30.409 -14.920 1.00 83.38 714 HIS A C 1
ATOM 5507 O O . HIS A 1 714 ? 8.289 -30.127 -14.415 1.00 83.38 714 HIS A O 1
ATOM 5513 N N . THR A 1 715 ? 9.501 -30.987 -16.117 1.00 90.31 715 THR A N 1
ATOM 5514 C CA . THR A 1 715 ? 8.422 -31.219 -17.075 1.00 90.31 715 THR A CA 1
ATOM 5515 C C . THR A 1 715 ? 7.729 -29.927 -17.529 1.00 90.31 715 THR A C 1
ATOM 5517 O O . THR A 1 715 ? 7.924 -28.843 -16.970 1.00 90.31 715 THR A O 1
ATOM 5520 N N . TYR A 1 716 ? 6.930 -30.012 -18.586 1.00 86.31 716 TYR A N 1
ATOM 5521 C CA . TYR A 1 716 ? 6.098 -28.921 -19.086 1.00 86.31 716 TYR A CA 1
ATOM 5522 C C . TYR A 1 716 ? 4.851 -29.462 -19.792 1.00 86.31 716 TYR A C 1
ATOM 5524 O O . TYR A 1 716 ? 4.821 -30.606 -20.238 1.00 86.31 716 TYR A O 1
ATOM 5532 N N . GLU A 1 717 ? 3.824 -28.627 -19.918 1.00 87.88 717 GLU A N 1
ATOM 5533 C CA . GLU A 1 717 ? 2.611 -28.934 -20.681 1.00 87.88 717 GLU A CA 1
ATOM 5534 C C . GLU A 1 717 ? 2.719 -28.413 -22.117 1.00 87.88 717 GLU A C 1
ATOM 5536 O O . GLU A 1 717 ? 3.486 -27.488 -22.416 1.00 87.88 717 GLU A O 1
ATOM 5541 N N . ARG A 1 718 ? 1.921 -28.988 -23.017 1.00 88.50 718 ARG A N 1
ATOM 5542 C CA . ARG A 1 718 ? 1.863 -28.598 -24.426 1.00 88.50 718 ARG A CA 1
ATOM 5543 C C . ARG A 1 718 ? 0.501 -28.016 -24.787 1.00 88.50 718 ARG A C 1
ATOM 5545 O O . ARG A 1 718 ? -0.518 -28.385 -24.223 1.00 88.50 718 ARG A O 1
ATOM 5552 N N . VAL A 1 719 ? 0.493 -27.108 -25.762 1.00 86.75 719 VAL A N 1
ATOM 5553 C CA . VAL A 1 719 ? -0.739 -26.455 -26.244 1.00 86.75 719 VAL A CA 1
ATOM 5554 C C . VAL A 1 719 ? -1.514 -27.304 -27.254 1.00 86.75 719 VAL A C 1
ATOM 5556 O O . VAL A 1 719 ? -2.676 -27.025 -27.519 1.00 86.75 719 VAL A O 1
ATOM 5559 N N . ASP A 1 720 ? -0.865 -28.308 -27.846 1.00 89.81 720 ASP A N 1
ATOM 5560 C CA . ASP A 1 720 ? -1.403 -29.156 -28.913 1.00 89.81 720 ASP A CA 1
ATOM 5561 C C . ASP A 1 720 ? -1.854 -30.542 -28.428 1.00 89.81 720 ASP A C 1
ATOM 5563 O O . ASP A 1 720 ? -2.448 -31.293 -29.198 1.00 89.81 720 ASP A O 1
ATOM 5567 N N . MET A 1 721 ? -1.592 -30.896 -27.167 1.00 91.94 721 MET A N 1
ATOM 5568 C CA . MET A 1 721 ? -1.994 -32.176 -26.580 1.00 91.94 721 MET A CA 1
ATOM 5569 C C . MET A 1 721 ? -1.978 -32.120 -25.042 1.00 91.94 721 MET A C 1
ATOM 5571 O O . MET A 1 721 ? -1.090 -31.481 -24.471 1.00 91.94 721 MET A O 1
ATOM 5575 N N . PRO A 1 722 ? -2.913 -32.805 -24.358 1.00 90.94 722 PRO A N 1
ATOM 5576 C CA . PRO A 1 722 ? -2.919 -32.880 -22.902 1.00 90.94 722 PRO A CA 1
ATOM 5577 C C . PRO A 1 722 ? -1.796 -33.793 -22.389 1.00 90.94 722 PRO A C 1
ATOM 5579 O O . PRO A 1 722 ? -1.493 -34.821 -22.995 1.00 90.94 722 PRO A O 1
ATOM 5582 N N . GLY A 1 723 ? -1.205 -33.442 -21.247 1.00 92.38 723 GLY A N 1
ATOM 5583 C CA . GLY A 1 723 ? -0.199 -34.260 -20.567 1.00 92.38 723 GLY A CA 1
ATOM 5584 C C . GLY A 1 723 ? 0.991 -33.459 -20.040 1.00 92.38 723 GLY A C 1
ATOM 5585 O O . GLY A 1 723 ? 1.124 -32.264 -20.301 1.00 92.38 723 GLY A O 1
ATOM 5586 N N . SER A 1 724 ? 1.864 -34.149 -19.306 1.00 95.44 724 SER A N 1
ATOM 5587 C CA . SER A 1 724 ? 3.143 -33.624 -18.824 1.00 95.44 724 SER A CA 1
ATOM 5588 C C . SER A 1 724 ? 4.291 -34.251 -19.616 1.00 95.44 724 SER A C 1
ATOM 5590 O O . SER A 1 724 ? 4.348 -35.470 -19.784 1.00 95.44 724 SER A O 1
ATOM 5592 N N . PHE A 1 725 ? 5.186 -33.410 -20.131 1.00 92.56 725 PHE A N 1
ATOM 5593 C CA . PHE A 1 725 ? 6.246 -33.785 -21.062 1.00 92.56 725 PHE A CA 1
ATOM 5594 C C . PHE A 1 725 ? 7.615 -33.418 -20.497 1.00 92.56 725 PHE A C 1
ATOM 5596 O O . PHE A 1 725 ? 7.789 -32.344 -19.929 1.00 92.56 725 PHE A O 1
ATOM 5603 N N . HIS A 1 726 ? 8.599 -34.284 -20.712 1.00 92.94 726 HIS A N 1
ATOM 5604 C CA . HIS A 1 726 ? 10.012 -34.003 -20.474 1.00 92.94 726 HIS A CA 1
ATOM 5605 C C . HIS A 1 726 ? 10.773 -34.139 -21.793 1.00 92.94 726 HIS A C 1
ATOM 5607 O O . HIS A 1 726 ? 10.521 -35.074 -22.557 1.00 92.94 726 HIS A O 1
ATOM 5613 N N . THR A 1 727 ? 11.708 -33.230 -22.057 1.00 88.06 727 THR A N 1
ATOM 5614 C CA . THR A 1 727 ? 12.602 -33.306 -23.215 1.00 88.06 727 THR A CA 1
ATOM 5615 C C . THR A 1 727 ? 14.037 -33.562 -22.763 1.00 88.06 727 THR A C 1
ATOM 5617 O O . THR A 1 727 ? 14.565 -32.882 -21.890 1.00 88.06 727 THR A O 1
ATOM 5620 N N . GLU A 1 728 ? 14.733 -34.497 -23.414 1.00 89.44 728 GLU A N 1
ATOM 5621 C CA . GLU A 1 728 ? 16.166 -34.721 -23.186 1.00 89.44 728 GLU A CA 1
ATOM 5622 C C . GLU A 1 728 ? 17.017 -33.670 -23.926 1.00 89.44 728 GLU A C 1
ATOM 5624 O O . GLU A 1 728 ? 17.719 -33.958 -24.901 1.00 89.44 728 GLU A O 1
ATOM 5629 N N . TRP A 1 729 ? 16.947 -32.416 -23.471 1.00 84.12 729 TRP A N 1
ATOM 5630 C CA . TRP A 1 729 ? 17.477 -31.258 -24.198 1.00 84.12 729 TRP A CA 1
ATOM 5631 C C . TRP A 1 729 ? 18.968 -31.355 -24.544 1.00 84.12 729 TRP A C 1
ATOM 5633 O O . TRP A 1 729 ? 19.366 -30.987 -25.648 1.00 84.12 729 TRP A O 1
ATOM 5643 N N . TYR A 1 730 ? 19.792 -31.880 -23.629 1.00 78.56 730 TYR A N 1
ATOM 5644 C CA . TYR A 1 730 ? 21.240 -32.020 -23.828 1.00 78.56 730 TYR A CA 1
ATOM 5645 C C . TYR A 1 730 ? 21.583 -33.002 -24.957 1.00 78.56 730 TYR A C 1
ATOM 5647 O O . TYR A 1 730 ? 22.471 -32.728 -25.762 1.00 78.56 730 TYR A O 1
ATOM 5655 N N . LYS A 1 731 ? 20.858 -34.125 -25.058 1.00 77.94 731 LYS A N 1
ATOM 5656 C CA . LYS A 1 731 ? 21.067 -35.105 -26.134 1.00 77.94 731 LYS A CA 1
ATOM 5657 C C . LYS A 1 731 ? 20.716 -34.502 -27.490 1.00 77.94 731 LYS A C 1
ATOM 5659 O O . LYS A 1 731 ? 21.495 -34.623 -28.428 1.00 77.94 731 LYS A O 1
ATOM 5664 N N . ILE A 1 732 ? 19.593 -33.789 -27.572 1.00 74.25 732 ILE A N 1
ATOM 5665 C CA . ILE A 1 732 ? 19.148 -33.146 -28.816 1.00 74.25 732 ILE A CA 1
ATOM 5666 C C . ILE A 1 732 ? 20.125 -32.044 -29.242 1.00 74.25 732 ILE A C 1
ATOM 5668 O O . ILE A 1 732 ? 20.512 -31.995 -30.409 1.00 74.25 732 ILE A O 1
ATOM 5672 N N . ALA A 1 733 ? 20.553 -31.186 -28.311 1.00 74.00 733 ALA A N 1
ATOM 5673 C CA . ALA A 1 733 ? 21.482 -30.094 -28.601 1.00 74.00 733 ALA A CA 1
ATOM 5674 C C . ALA A 1 733 ? 22.846 -30.600 -29.099 1.00 74.00 733 ALA A C 1
ATOM 5676 O O . ALA A 1 733 ? 23.395 -30.026 -30.035 1.00 74.00 733 ALA A O 1
ATOM 5677 N N . ASN A 1 734 ? 23.352 -31.699 -28.529 1.00 68.00 734 ASN A N 1
ATOM 5678 C CA . ASN A 1 734 ? 24.648 -32.269 -28.908 1.00 68.00 734 ASN A CA 1
ATOM 5679 C C . ASN A 1 734 ? 24.591 -33.246 -30.085 1.00 68.00 734 ASN A C 1
ATOM 5681 O O . ASN A 1 734 ? 25.626 -33.534 -30.657 1.00 68.00 734 ASN A O 1
ATOM 5685 N N . SER A 1 735 ? 23.412 -33.746 -30.463 1.00 64.06 735 SER A N 1
ATOM 5686 C CA . SER A 1 735 ? 23.232 -34.557 -31.681 1.00 64.06 735 SER A CA 1
ATOM 5687 C C . SER A 1 735 ? 23.196 -33.734 -32.979 1.00 64.06 735 SER A C 1
ATOM 5689 O O . SER A 1 735 ? 23.131 -34.302 -34.066 1.00 64.06 735 SER A O 1
ATOM 5691 N N . LYS A 1 736 ? 23.176 -32.398 -32.864 1.00 52.94 736 LYS A N 1
ATOM 5692 C CA . LYS A 1 736 ? 23.184 -31.437 -33.983 1.00 52.94 736 LYS A CA 1
ATOM 5693 C C . LYS A 1 736 ? 24.558 -30.798 -34.236 1.00 52.94 736 LYS A C 1
ATOM 5695 O O . LYS A 1 736 ? 24.658 -29.935 -35.107 1.00 52.94 736 LYS A O 1
ATOM 5700 N N . ILE A 1 737 ? 25.569 -31.193 -33.463 1.00 45.16 737 ILE A N 1
ATOM 5701 C CA . ILE A 1 737 ? 26.998 -30.964 -33.718 1.00 45.16 737 ILE A CA 1
ATOM 5702 C C . ILE A 1 737 ? 27.544 -32.292 -34.230 1.00 45.16 737 ILE A C 1
ATOM 5704 O O . ILE A 1 737 ? 28.345 -32.256 -35.188 1.00 45.16 737 ILE A O 1
#

InterPro domains:
  IPR006114 6-phosphogluconate dehydrogenase, C-terminal [PF00393] (161-419)
  IPR006114 6-phosphogluconate dehydrogenase, C-terminal [PF00393] (550-729)
  IPR006114 6-phosphogluconate dehydrogenase, C-terminal [SM01350] (161-420)
  IPR006114 6-phosphogluconate dehydrogenase, C-terminal [SM01350] (516-730)
  IPR006115 6-phosphogluconate dehydrogenase, NADP-binding [PF03446] (5-136)
  IPR006183 6-phosphogluconate dehydrogenase [PR00076] (4-27)
  IPR006183 6-phosphogluconate dehydrogenase [PR00076] (69-98)
  IPR006183 6-phosphogluconate dehydrogenase [PR00076] (122-147)
  IPR006183 6-phosphogluconate dehydrogenase [PR00076] (340-362)
  IPR006183 6-phosphogluconate dehydrogenase [PTHR11811] (135-419)
  IPR008927 6-phosphogluconate dehydrogenase-like, C-terminal domain superfamily [SSF48179] (159-419)
  IPR008927 6-phosphogluconate dehydrogenase-like, C-terminal domain superfamily [SSF48179] (549-732)
  IPR013328 6-phosphogluconate dehydrogenase, domain 2 [G3DSA:1.10.1040.10] (163-417)
  IPR013328 6-phosphogluconate dehydrogenase, domain 2 [G3DSA:1.10.1040.10] (544-697)
  IPR036291 NAD(P)-binding domain superfamily [SSF51735] (4-157)
  IPR036291 NAD(P)-binding domain superfamily [SSF51735] (446-551)

pLDDT: mean 78.69, std 17.65, range [24.08, 98.38]

Radius of gyration: 30.06 Å; chains: 1; bounding box: 65×70×86 Å